Protein 8UFO (pdb70)

Nearest PDB structures (foldseek):
  8ufo-assembly1_A  TM=1.004E+00  e=4.785E-54  Astrovirus VA1
  8ufo-assembly1_C  TM=9.895E-01  e=1.109E-48  Astrovirus VA1
  8ufn-assembly1_B  TM=9.881E-01  e=7.349E-43  Astrovirus VA1
  8ufn-assembly1_A  TM=9.617E-01  e=1.411E-43  Astrovirus VA1
  4wz9-assembly1_B  TM=3.066E-01  e=2.147E-01  Anopheles gambiae

B-factor: mean 14.83, std 8.68, range [3.74, 58.21]

Sequence (540 aa):
MGPIPPTGVPVGDFFVCGRMTTLHMGGQSGIQATTLVNGMIYRRTDHPEPSTSPVSNWEFTVLENNTIVGAGMMGCVWFQKSEALVWTLDGQKLSGWNTLDGVGTTQLTVAWRQHNRTIYGWANVVAWNSEEWHTNAQPILRRLTYWLVKINVLSEPEDFDVVQKSSPLAYLEDDYTTAQSKSAIQKLNFQTFQKPEGGGTLRAQYSTTPRQGDFAVIWQIGRHNFDMSTGKGTPVESLSDYVMPQQKDAHIGMWYRALTSVGPRTDVLTLHFHLPMMGPIPPTGVPVGDFFVCGRMTTLHMGGQSGIQATTLVNGMIYRRTDHPSPVSNWEFTVLENNTIVGAGMMGCVWFQKSEALVWTLDGQKLSGWNTLDGVGTTQLTVAWRQHNRTIYGWANVVAWNSEEWHTNAPHQPILRRLTYWLVKINVLSEPEDFDVVQKSPLAYLEDYTTAQSKSAIQKLNFQTFQKPEGGGTLRAQYSTTPRQGDFAVIWQIGRHNFDMSTGKGTPVESLSDYVMPQQKDAHIGMWYRALTSVGPRTDVLTLHFHLP

Radius of gyration: 22.36 Å; Cα contacts (8 Å, |Δi|>4): 1696; chains: 2; bounding box: 59×48×63 Å

Solvent-accessible surface area: 18656 Å² total; per-residue (Å²): 198,50,66,45,65,53,86,40,60,3,129,36,88,1,33,0,3,6,84,1,28,4,2,13,1,1,0,24,66,91,64,73,0,0,0,2,4,4,6,1,1,42,22,86,92,76,29,152,139,44,114,7,51,13,7,21,2,3,0,3,0,9,43,127,84,75,37,9,0,0,0,3,9,7,0,23,8,80,84,74,108,11,18,2,0,7,46,80,55,60,95,5,60,14,12,15,31,3,75,73,10,53,61,21,141,11,36,0,2,0,25,4,70,125,119,34,26,84,31,0,0,22,0,1,0,4,10,18,18,62,6,100,20,96,93,158,52,52,0,37,0,0,0,0,0,0,55,0,58,62,88,9,114,21,101,47,8,61,14,54,0,35,0,0,4,1,34,2,89,105,36,79,47,70,60,0,56,0,15,6,35,43,0,5,7,0,11,2,18,14,53,107,10,73,24,29,0,55,0,36,26,17,102,10,0,141,104,9,9,2,0,0,0,0,1,0,0,50,1,70,27,70,74,90,62,0,72,19,55,41,2,118,56,16,59,56,16,36,0,38,122,33,38,63,0,72,0,9,0,0,9,4,0,0,0,1,0,0,0,46,2,0,26,13,5,0,27,1,52,36,91,249,63,47,58,71,50,92,39,64,8,132,34,62,0,38,0,3,2,81,1,24,5,1,13,1,0,0,27,68,89,63,72,0,0,0,1,3,4,5,1,2,41,34,88,93,86,122,62,68,10,6,25,4,4,0,2,0,3,75,127,81,82,40,8,0,0,0,3,10,8,0,25,8,102,78,84,61,9,10,1,0,10,49,77,58,66,90,8,48,14,13,16,32,1,71,66,15,55,62,24,152,13,38,0,1,0,16,4,58,123,128,30,29,103,31,0,0,22,0,2,0,1,8,13,12,68,5,104,3,77,84,130,165,75,42,55,0,40,0,0,0,0,0,0,60,3,73,62,67,8,113,19,109,46,8,63,12,52,0,33,1,0,4,0,35,2,88,104,38,81,47,69,59,0,58,0,15,6,33,39,0,4,7,1,9,0,18,12,52,113,9,70,22,29,0,57,0,32,23,24,96,16,1,130,107,16,14,1,0,0,0,0,1,0,0,41,2,83,27,67,66,80,54,0,65,18,60,45,2,132,54,16,60,54,16,43,0,29,117,35,31,50,0,103,10,8,0,0,8,4,0,0,0,1,0,0,0,42,1,0,14,18,7,1,44,0,49,60,105

Foldseek 3Di:
DPDDPAAAADDWKKKKKFKWFWFWAWADPPDDRFKQRQFFFAAPDFDPPDPAGDARTQKFKDDPSHGFEGFRTKIWDAQVGMWMFDDDPPHTPHGHTCVPQDFDRIAMWGHADRDIRTRQWTFFFKDKDFFAFPDQFTWMKIKTKIFGAAFDDGDKDWGWTKAKDFDFDPDDPVDTDGDPFKIFIDTDDYPVDPNTIITGGDDTDGGGIMMMGIDTTGWDADNVPRGIHYHRDGGMTGRPDDDPDDQFCVCVRRDRIDGRIDMTMGMGGGD/DDDDDAAAADDFWKKKKFKWFWFFAWADPPDDRFWQRQWFFAQPDAPCGAARTFKFKDDPSDTFEGFRTKIWDFFPGMWMFDDDPPHTDHGHTNVPQDFDNIAMWGDADNDIRTRQWTFRWKDKDFFAFDDPPWAGKMKIKTKIFGAADDDGDKDWGWTKAKDFDFDPDDPVDTDGDPFKIFIDTDHYPVDDNTTIGGGDDDDHGGIIMMGMDITTWAADNVPRGIHYHRDGGMTGRPDDDPDDFFCPCVRRDRTDGRIDMTMGMTGGD

Secondary structure (DSSP, 8-state):
-PPBPP-S---SSEEEEEEEEESEEEEBTTB---S-TT-EE---S--SS-SS---SSSEEEEETTEEEEEESEEEEE-GGGEEEEEEETTEEEEEE--TT----S-EEEEE-SS-EEEEEEEEEEEEEEE------PPEEEEEEEEEE----PPPPEEE-EEEEE--EES--SSEEEE-SSEEEEEEEE-TT-SS-EEEEE-SPP-TT-EEEEEEEEE--EETTTTEE--------EE--S--B--SS-HHHHH-S---SEEEEEEEEB--/--PBPP-S---SSEEEEEEEEESEEEEBTTB---S-TT-EE---S------SSSEEEEETTEEEEEESEEEEE-TTT-EEEEEETTEEEEEE-STT----S-EEEEE-SS-EEEEEEEEEEEEEEEE------SPPEEEEEEEEEE-S---PPPEEE-EEEEE--EES--SSEEEE-SSEEEEEEEE-TT-SS-EEEEE-S---TT-EEEEEEEEE--EETTTTEE--------EE--S--B--SS-HHHHH-SS--SEEEEEEEEB--

InterPro domains:
  IPR004337 Astrovirus capsid protein, inner core domain [PF03115] (11-250)
  IPR029053 Viral coat protein subunit [G3DSA:2.60.120.20] (74-254)

Organism: Human astrovirus VA1 (NCBI:txid645687)

Structure (mmCIF, N/CA/C/O backbone):
data_8UFO
#
_entry.id   8UFO
#
_cell.length_a   109.616
_cell.length_b   82.559
_cell.length_c   61.120
_cell.angle_alpha   90.000
_cell.angle_beta   102.710
_cell.angle_gamma   90.000
#
_symmetry.space_group_name_H-M   'C 1 2 1'
#
loop_
_entity.id
_entity.type
_entity.pdbx_description
1 polymer 'Capsid polyprotein VP90'
2 water water
#
loop_
_atom_site.group_PDB
_atom_site.id
_atom_site.type_symbol
_atom_site.label_atom_id
_atom_site.label_alt_id
_atom_site.label_comp_id
_atom_site.label_asym_id
_atom_site.label_entity_id
_atom_site.label_seq_id
_atom_site.pdbx_PDB_ins_code
_atom_site.Cartn_x
_atom_site.Cartn_y
_atom_site.Cartn_z
_atom_site.occupancy
_atom_site.B_iso_or_equiv
_atom_site.auth_seq_id
_atom_site.auth_comp_id
_atom_site.auth_asym_id
_atom_site.auth_atom_id
_atom_site.pdbx_PDB_model_num
ATOM 1 N N . MET A 1 1 ? 52.48052 1.81896 23.76903 1.000 30.73000 406 MET A N 1
ATOM 2 C CA . MET A 1 1 ? 52.13360 0.65890 24.57998 1.000 25.67000 406 MET A CA 1
ATOM 3 C C . MET A 1 1 ? 51.63968 -0.48810 23.69892 1.000 24.21000 406 MET A C 1
ATOM 4 O O . MET A 1 1 ? 50.90066 -0.25811 22.74193 1.000 20.92000 406 MET A O 1
ATOM 9 N N . GLY A 1 2 ? 52.05176 -1.71808 24.02187 1.000 22.64000 407 GLY A N 1
ATOM 10 C CA . GLY A 1 2 ? 51.55684 -2.90209 23.34782 1.000 19.27000 407 GLY A CA 1
ATOM 11 C C . GLY A 1 2 ? 50.12386 -3.19020 23.75480 1.000 15.63000 407 GLY A C 1
ATOM 12 O O . GLY A 1 2 ? 49.60181 -2.56528 24.68083 1.000 18.78000 407 GLY A O 1
ATOM 13 N N . PRO A 1 3 ? 49.46192 -4.14322 23.08676 1.000 16.42000 408 PRO A N 1
ATOM 14 C CA . PRO A 1 3 ? 48.02193 -4.33432 23.32674 1.000 13.32000 408 PRO A CA 1
ATOM 15 C C . PRO A 1 3 ? 47.73196 -4.77940 24.75372 1.000 14.25000 408 PRO A C 1
ATOM 16 O O . PRO A 1 3 ? 48.42501 -5.62838 25.32069 1.000 19.49000 408 PRO A O 1
ATOM 20 N N . ILE A 1 4 ? 46.68192 -4.20450 25.32775 1.000 11.91000 409 ILE A N 1
ATOM 21 C CA . ILE A 1 4 ? 46.37292 -4.35658 26.74774 1.000 14.07000 409 ILE A CA 1
ATOM 22 C C . ILE A 1 4 ? 45.23699 -5.36666 26.89069 1.000 12.10000 409 ILE A C 1
ATOM 23 O O . ILE A 1 4 ? 44.12797 -5.10672 26.40070 1.000 11.89000 409 ILE A O 1
ATOM 28 N N . PRO A 1 5 ? 45.44606 -6.49168 27.57364 1.000 12.81000 410 PRO A N 1
ATOM 29 C CA . PRO A 1 5 ? 44.34312 -7.42376 27.78260 1.000 14.57000 410 PRO A CA 1
ATOM 30 C C . PRO A 1 5 ? 43.34508 -6.84687 28.76762 1.000 14.55000 410 PRO A C 1
ATOM 31 O O . PRO A 1 5 ? 43.70502 -6.03888 29.63965 1.000 15.83000 410 PRO A O 1
ATOM 35 N N . PRO A 1 6 ? 42.07211 -7.23295 28.66960 1.000 14.33000 411 PRO A N 1
ATOM 36 C CA . PRO A 1 6 ? 41.10708 -6.80306 29.68861 1.000 14.72000 411 PRO A CA 1
ATOM 37 C C . PRO A 1 6 ? 41.54810 -7.31909 31.04659 1.000 16.62000 411 PRO A C 1
ATOM 38 O O . PRO A 1 6 ? 41.88418 -8.49607 31.20554 1.000 16.67000 411 PRO A O 1
ATOM 42 N N . THR A 1 7 ? 41.56904 -6.41913 32.02163 1.000 13.38000 412 THR A N 1
ATOM 43 C CA . THR A 1 7 ? 42.24605 -6.68414 33.28462 1.000 16.94000 412 THR A CA 1
ATOM 44 C C . THR A 1 7 ? 41.52700 -5.91624 34.37565 1.000 14.71000 412 THR A C 1
ATOM 45 O O . THR A 1 7 ? 41.39792 -4.69124 34.28871 1.000 16.20000 412 THR A O 1
ATOM 49 N N . GLY A 1 8 ? 41.07004 -6.63731 35.39362 1.000 17.07000 413 GLY A N 1
ATOM 50 C CA . GLY A 1 8 ? 40.49200 -6.00140 36.56064 1.000 21.62000 413 GLY A CA 1
ATOM 51 C C . GLY A 1 8 ? 39.03997 -5.61049 36.39066 1.000 16.17000 413 GLY A C 1
ATOM 52 O O . GLY A 1 8 ? 38.56796 -5.37347 35.27167 1.000 15.79000 413 GLY A O 1
ATOM 53 N N . VAL A 1 9 ? 38.32296 -5.54059 37.50566 1.000 15.00000 414 VAL A N 1
ATOM 54 C CA . VAL A 1 9 ? 36.91994 -5.13568 37.48267 1.000 15.01000 414 VAL A CA 1
ATOM 55 C C . VAL A 1 9 ? 36.87384 -3.62167 37.32474 1.000 14.57000 414 VAL A C 1
ATOM 56 O O . VAL A 1 9 ? 37.81279 -2.91863 37.73577 1.000 17.95000 414 VAL A O 1
ATOM 60 N N . PRO A 1 10 ? 35.81980 -3.07272 36.73676 1.000 12.80000 415 PRO A N 1
ATOM 61 C CA . PRO A 1 10 ? 35.72971 -1.61572 36.62182 1.000 16.81000 415 PRO A CA 1
ATOM 62 C C . PRO A 1 10 ? 35.69066 -0.96278 37.99485 1.000 18.94000 415 PRO A C 1
ATOM 63 O O . PRO A 1 10 ? 35.09869 -1.48686 38.94282 1.000 17.66000 415 PRO A O 1
ATOM 67 N N . VAL A 1 11 ? 36.33858 0.19526 38.09290 1.000 20.35000 416 VAL A N 1
ATOM 68 C CA . VAL A 1 11 ? 36.29352 1.04120 39.27494 1.000 28.44000 416 VAL A CA 1
ATOM 69 C C . VAL A 1 11 ? 35.58344 2.32417 38.86999 1.000 23.40000 416 VAL A C 1
ATOM 70 O O . VAL A 1 11 ? 36.03739 3.03324 37.96402 1.000 23.69000 416 VAL A O 1
ATOM 74 N N . GLY A 1 12 ? 34.47341 2.61207 39.52600 1.000 23.28000 417 GLY A N 1
ATOM 75 C CA . GLY A 1 12 ? 33.69134 3.76903 39.17205 1.000 19.97000 417 GLY A CA 1
ATOM 76 C C . GLY A 1 12 ? 32.83136 3.49403 37.95603 1.000 19.72000 417 GLY A C 1
ATOM 77 O O . GLY A 1 12 ? 32.76044 2.37005 37.43398 1.000 19.48000 417 GLY A O 1
ATOM 78 N N . ASP A 1 13 ? 32.17629 4.55701 37.49608 1.000 15.09000 418 ASP A N 1
ATOM 79 C CA . ASP A 1 13 ? 31.25730 4.45599 36.36907 1.000 15.58000 418 ASP A CA 1
ATOM 80 C C . ASP A 1 13 ? 31.95935 3.86909 35.15405 1.000 15.51000 418 ASP A C 1
ATOM 81 O O . ASP A 1 13 ? 33.09532 4.23518 34.83007 1.000 15.23000 418 ASP A O 1
ATOM 86 N N . PHE A 1 14 ? 31.27241 2.95608 34.46400 1.000 10.14000 419 PHE A N 1
ATOM 87 C CA . PHE A 1 14 ? 31.91347 2.16517 33.41597 1.000 8.61000 419 PHE A CA 1
ATOM 88 C C . PHE A 1 14 ? 30.98149 1.92516 32.23596 1.000 10.38000 419 PHE A C 1
ATOM 89 O O . PHE A 1 14 ? 29.75348 1.98807 32.34696 1.000 11.10000 419 PHE A O 1
ATOM 97 N N . PHE A 1 15 ? 31.59551 1.63325 31.09195 1.000 9.15000 420 PHE A N 1
ATOM 98 C CA . PHE A 1 15 ? 30.90954 1.30726 29.85193 1.000 8.45000 420 PHE A CA 1
ATOM 99 C C . PHE A 1 15 ? 30.97164 -0.18273 29.56887 1.000 8.92000 420 PHE A C 1
ATOM 100 O O . PHE A 1 15 ? 31.94368 -0.86668 29.90684 1.000 10.09000 420 PHE A O 1
ATOM 108 N N . VAL A 1 16 ? 29.92667 -0.67077 28.90684 1.000 9.30000 421 VAL A N 1
ATOM 109 C CA . VAL A 1 16 ? 29.87676 -2.02575 28.36078 1.000 9.78000 421 VAL A CA 1
ATOM 110 C C . VAL A 1 16 ? 29.39976 -1.93572 26.91978 1.000 8.98000 421 VAL A C 1
ATOM 111 O O . VAL A 1 16 ? 28.35272 -1.33777 26.64081 1.000 11.43000 421 VAL A O 1
ATOM 115 N N . CYS A 1 17 ? 30.17280 -2.51063 25.99776 1.000 10.91000 422 CYS A N 1
ATOM 116 C CA . CYS A 1 17 ? 29.80581 -2.54859 24.58676 1.000 10.59000 422 CYS A CA 1
ATOM 117 C C . CYS A 1 17 ? 29.85091 -3.99157 24.11870 1.000 13.03000 422 CYS A C 1
ATOM 118 O O . CYS A 1 17 ? 30.87995 -4.65850 24.25267 1.000 12.34000 422 CYS A O 1
ATOM 121 N N . GLY A 1 18 ? 28.73094 -4.49162 23.60467 1.000 10.32000 423 GLY A N 1
ATOM 122 C CA . GLY A 1 18 ? 28.75904 -5.85359 23.10261 1.000 12.70000 423 GLY A CA 1
ATOM 123 C C . GLY A 1 18 ? 27.45506 -6.17065 22.41859 1.000 8.67000 423 GLY A C 1
ATOM 124 O O . GLY A 1 18 ? 26.49701 -5.39872 22.47662 1.000 9.27000 423 GLY A O 1
ATOM 125 N N . ARG A 1 19 ? 27.45114 -7.31662 21.74654 1.000 9.63000 424 ARG A N 1
ATOM 126 C CA . ARG A 1 19 ? 26.23217 -7.79867 21.11452 1.000 8.15000 424 ARG A CA 1
ATOM 127 C C . ARG A 1 19 ? 25.29320 -8.30378 22.19549 1.000 8.61000 424 ARG A C 1
ATOM 128 O O . ARG A 1 19 ? 25.67325 -9.13480 23.02546 1.000 12.05000 424 ARG A O 1
ATOM 136 N N . MET A 1 20 ? 24.07717 -7.77987 22.21451 1.000 7.78000 425 MET A N 1
ATOM 137 C CA . MET A 1 20 ? 23.11619 -8.15397 23.24249 1.000 7.81000 425 MET A CA 1
ATOM 138 C C . MET A 1 20 ? 21.84623 -8.71503 22.62546 1.000 6.51000 425 MET A C 1
ATOM 139 O O . MET A 1 20 ? 21.27319 -8.11803 21.70648 1.000 7.36000 425 MET A O 1
ATOM 144 N N . THR A 1 21 ? 21.44430 -9.88608 23.11541 1.000 6.92000 426 THR A N 1
ATOM 145 C CA . THR A 1 21 ? 20.39836 -10.69812 22.50237 1.000 7.58000 426 THR A CA 1
ATOM 146 C C . THR A 1 21 ? 19.07234 -10.51024 23.23437 1.000 7.61000 426 THR A C 1
ATOM 147 O O . THR A 1 21 ? 18.99735 -10.65630 24.46137 1.000 7.23000 426 THR A O 1
ATOM 151 N N . THR A 1 22 ? 18.02333 -10.22628 22.46138 1.000 7.50000 427 THR A N 1
ATOM 152 C CA . THR A 1 22 ? 16.68231 -10.04739 22.99638 1.000 5.65000 427 THR A CA 1
ATOM 153 C C . THR A 1 22 ? 16.18140 -11.35445 23.59433 1.000 7.70000 427 THR A C 1
ATOM 154 O O . THR A 1 22 ? 16.26047 -12.41242 22.95628 1.000 9.22000 427 THR A O 1
ATOM 158 N N . LEU A 1 23 ? 15.65439 -11.28054 24.82133 1.000 6.59000 428 LEU A N 1
ATOM 159 C CA . LEU A 1 23 ? 15.24547 -12.49360 25.53127 1.000 8.19000 428 LEU A CA 1
ATOM 160 C C . LEU A 1 23 ? 14.09152 -13.22164 24.83524 1.000 7.40000 428 LEU A C 1
ATOM 161 O O . LEU A 1 23 ? 14.08860 -14.45664 24.76018 1.000 9.65000 428 LEU A O 1
ATOM 166 N N . HIS A 1 24 ? 13.08647 -12.48669 24.34627 1.000 7.76000 429 HIS A N 1
ATOM 167 C CA . HIS A 1 24 ? 12.00852 -13.09573 23.57424 1.000 7.23000 429 HIS A CA 1
ATOM 168 C C . HIS A 1 24 ? 11.54546 -12.15971 22.47227 1.000 7.54000 429 HIS A C 1
ATOM 169 O O . HIS A 1 24 ? 11.55038 -10.93472 22.62433 1.000 8.86000 429 HIS A O 1
ATOM 176 N N . MET A 1 25 ? 11.14350 -12.76869 21.36525 1.000 7.98000 430 MET A N 1
ATOM 177 C CA . MET A 1 25 ? 10.60446 -12.10667 20.18327 1.000 6.40000 430 MET A CA 1
ATOM 178 C C . MET A 1 25 ? 9.09848 -12.36977 20.10626 1.000 8.10000 430 MET A C 1
ATOM 179 O O . MET A 1 25 ? 8.59755 -13.41682 20.55621 1.000 8.72000 430 MET A O 1
ATOM 184 N N . GLY A 1 26 ? 8.36742 -11.41379 19.53430 1.000 7.02000 431 GLY A N 1
ATOM 185 C CA . GLY A 1 26 ? 6.91042 -11.48089 19.52929 1.000 8.74000 431 GLY A CA 1
ATOM 186 C C . GLY A 1 26 ? 6.38748 -12.32788 18.39225 1.000 6.81000 431 GLY A C 1
ATOM 187 O O . GLY A 1 26 ? 6.62847 -12.01381 17.22326 1.000 8.52000 431 GLY A O 1
ATOM 188 N N . GLY A 1 27 ? 5.65755 -13.38994 18.71520 1.000 9.08000 432 GLY A N 1
ATOM 189 C CA . GLY A 1 27 ? 5.31662 -14.35992 17.69716 1.000 9.41000 432 GLY A CA 1
ATOM 190 C C . GLY A 1 27 ? 3.90566 -14.91801 17.71513 1.000 10.35000 432 GLY A C 1
ATOM 191 O O . GLY A 1 27 ? 2.96262 -14.34110 18.26815 1.000 9.32000 432 GLY A O 1
ATOM 192 N N . GLN A 1 28 ? 3.78374 -16.07799 17.07608 1.000 10.61000 433 GLN A N 1
ATOM 193 C CA . GLN A 1 28 ? 2.53879 -16.81307 16.94504 1.000 10.43000 433 GLN A CA 1
ATOM 194 C C . GLN A 1 28 ? 2.95888 -18.25703 16.75098 1.000 11.83000 433 GLN A C 1
ATOM 195 O O . GLN A 1 28 ? 3.91690 -18.52094 16.02397 1.000 13.42000 433 GLN A O 1
ATOM 201 N N . SER A 1 29 ? 2.27294 -19.17711 17.43194 1.000 12.04000 434 SER A N 1
ATOM 202 C CA . SER A 1 29 ? 2.67304 -20.58108 17.39388 1.000 15.42000 434 SER A CA 1
ATOM 203 C C . SER A 1 29 ? 2.87807 -21.04800 15.95886 1.000 14.41000 434 SER A C 1
ATOM 204 O O . SER A 1 29 ? 1.99806 -20.88703 15.11186 1.000 17.57000 434 SER A O 1
ATOM 207 N N . GLY A 1 30 ? 4.06011 -21.59891 15.68284 1.000 17.17000 435 GLY A N 1
ATOM 208 C CA . GLY A 1 30 ? 4.37215 -22.14184 14.37681 1.000 22.78000 435 GLY A CA 1
ATOM 209 C C . GLY A 1 30 ? 5.10009 -21.20375 13.43486 1.000 25.19000 435 GLY A C 1
ATOM 210 O O . GLY A 1 30 ? 5.54112 -21.64867 12.36784 1.000 23.89000 435 GLY A O 1
ATOM 211 N N . ILE A 1 31 ? 5.22900 -19.92375 13.78691 1.000 18.88000 436 ILE A N 1
ATOM 212 C CA . ILE A 1 31 ? 5.87994 -18.92467 12.94496 1.000 15.99000 436 ILE A CA 1
ATOM 213 C C . ILE A 1 31 ? 7.09090 -18.39062 13.69099 1.000 12.80000 436 ILE A C 1
ATOM 214 O O . ILE A 1 31 ? 6.96387 -17.91968 14.82701 1.000 15.02000 436 ILE A O 1
ATOM 219 N N . GLN A 1 32 ? 8.25291 -18.44952 13.05099 1.000 11.88000 437 GLN A N 1
ATOM 220 C CA . GLN A 1 32 ? 9.46387 -17.90546 13.64802 1.000 12.12000 437 GLN A CA 1
ATOM 221 C C . GLN A 1 32 ? 9.30077 -16.39548 13.82208 1.000 9.81000 437 GLN A C 1
ATOM 222 O O . GLN A 1 32 ? 8.98773 -15.67846 12.86811 1.000 11.18000 437 GLN A O 1
ATOM 228 N N . ALA A 1 33 ? 9.53273 -15.91152 15.03910 1.000 10.16000 438 ALA A N 1
ATOM 229 C CA . ALA A 1 33 ? 9.31464 -14.49955 15.38416 1.000 8.91000 438 ALA A CA 1
ATOM 230 C C . ALA A 1 33 ? 10.59859 -13.70845 15.15620 1.000 8.43000 438 ALA A C 1
ATOM 231 O O . ALA A 1 33 ? 11.47258 -13.66343 16.02121 1.000 11.51000 438 ALA A O 1
ATOM 233 N N . THR A 1 34 ? 10.71355 -13.05140 14.00123 1.000 7.23000 439 THR A N 1
ATOM 234 C CA . THR A 1 34 ? 12.01051 -12.55029 13.55026 1.000 8.46000 439 THR A CA 1
ATOM 235 C C . THR A 1 34 ? 12.20741 -11.04428 13.67133 1.000 7.98000 439 THR A C 1
ATOM 236 O O . THR A 1 34 ? 13.35238 -10.58820 13.56135 1.000 7.70000 439 THR A O 1
ATOM 240 N N . THR A 1 35 ? 11.14536 -10.25136 13.87736 1.000 7.50000 440 THR A N 1
ATOM 241 C CA . THR A 1 35 ? 11.32026 -8.79535 13.87042 1.000 7.56000 440 THR A CA 1
ATOM 242 C C . THR A 1 35 ? 10.74321 -8.04944 15.06545 1.000 7.24000 440 THR A C 1
ATOM 243 O O . THR A 1 35 ? 11.14713 -6.90042 15.28350 1.000 6.94000 440 THR A O 1
ATOM 247 N N . LEU A 1 36 ? 9.79324 -8.61254 15.81242 1.000 6.70000 441 LEU A N 1
ATOM 248 C CA . LEU A 1 36 ? 9.12219 -7.84563 16.86645 1.000 7.04000 441 LEU A CA 1
ATOM 249 C C . LEU A 1 36 ? 9.95419 -7.94063 18.13845 1.000 6.83000 441 LEU A C 1
ATOM 250 O O . LEU A 1 36 ? 9.77525 -8.83568 18.96541 1.000 7.00000 441 LEU A 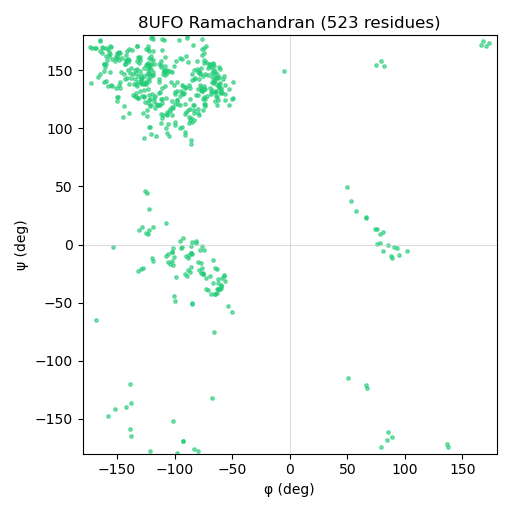O 1
ATOM 255 N N . VAL A 1 37 ? 10.88613 -6.99057 18.30050 1.000 6.79000 442 VAL A N 1
ATOM 256 C CA . VAL A 1 37 ? 11.87613 -7.07155 19.37050 1.000 7.56000 442 VAL A CA 1
ATOM 257 C C . VAL A 1 37 ? 11.44208 -6.41064 20.66552 1.000 7.71000 442 VAL A C 1
ATOM 258 O O . VAL A 1 37 ? 12.13309 -6.55964 21.68652 1.000 8.70000 442 VAL A O 1
ATOM 262 N N . ASN A 1 38 ? 10.34203 -5.67571 20.66955 1.000 6.67000 443 ASN A N 1
ATOM 263 C CA . ASN A 1 38 ? 9.89198 -4.96679 21.85858 1.000 7.67000 443 ASN A CA 1
ATOM 264 C C . ASN A 1 38 ? 8.47101 -5.34990 22.22756 1.000 8.01000 443 ASN A C 1
ATOM 265 O O . ASN A 1 38 ? 7.64295 -4.50498 22.57959 1.000 9.50000 443 ASN A O 1
ATOM 270 N N . GLY A 1 39 ? 8.17009 -6.63992 22.19350 1.000 9.02000 444 GLY A N 1
ATOM 271 C CA . GLY A 1 39 ? 6.93912 -7.07503 22.80948 1.000 9.35000 444 GLY A CA 1
ATOM 272 C C . GLY A 1 39 ? 7.15412 -7.14408 24.30348 1.000 9.14000 444 GLY A C 1
ATOM 273 O O . GLY A 1 39 ? 7.96117 -7.94905 24.78445 1.000 10.56000 444 GLY A O 1
ATOM 274 N N . MET A 1 40 ? 6.50706 -6.26316 25.04751 1.000 7.23000 445 MET A N 1
ATOM 275 C CA . MET A 1 40 ? 6.71005 -6.20521 26.48952 1.000 7.89000 445 MET A CA 1
ATOM 276 C C . MET A 1 40 ? 5.51308 -6.77032 27.23749 1.000 8.70000 445 MET A C 1
ATOM 277 O O . MET A 1 40 ? 4.39705 -6.24139 27.14751 1.000 7.97000 445 MET A O 1
ATOM 282 N N . ILE A 1 41 ? 5.75615 -7.88733 27.92244 1.000 7.31000 446 ILE A N 1
ATOM 283 C CA . ILE A 1 41 ? 4.69520 -8.66543 28.55940 1.000 7.31000 446 ILE A CA 1
ATOM 284 C C . ILE A 1 41 ? 4.04314 -7.84752 29.66744 1.000 7.24000 446 ILE A C 1
ATOM 285 O O . ILE A 1 41 ? 4.71011 -7.40052 30.60446 1.000 9.11000 446 ILE A O 1
ATOM 290 N N . TYR A 1 42 ? 2.72413 -7.66461 29.58344 1.000 8.18000 447 TYR A N 1
ATOM 291 C CA . TYR A 1 42 ? 1.99307 -6.78570 30.48948 1.000 8.16000 447 TYR A CA 1
ATOM 292 C C . TYR A 1 42 ? 0.88412 -7.60680 31.14044 1.000 7.87000 447 TYR A C 1
ATOM 293 O O . TYR A 1 42 ? -0.04084 -8.05783 30.46141 1.000 10.80000 447 TYR A O 1
ATOM 302 N N . ARG A 1 43 ? 0.97013 -7.78485 32.45643 1.000 8.20000 448 ARG A N 1
ATOM 303 C CA A ARG A 1 43 ? 0.04018 -8.61995 33.22639 0.540 9.74000 448 ARG A CA 1
ATOM 304 C CA B ARG A 1 43 ? 0.04618 -8.63394 33.21939 0.460 9.76000 448 ARG A CA 1
ATOM 305 C C . ARG A 1 43 ? -0.28587 -7.88302 34.51742 1.000 10.14000 448 ARG A C 1
ATOM 306 O O . ARG A 1 43 ? 0.54312 -7.78601 35.42843 1.000 11.19000 448 ARG A O 1
ATOM 321 N N . THR A 1 44 ? -1.49591 -7.32411 34.59644 1.000 11.99000 449 THR A N 1
ATOM 322 C CA . THR A 1 44 ? -1.88796 -6.57419 35.79047 1.000 13.91000 449 THR A CA 1
ATOM 323 C C . THR A 1 44 ? -2.43291 -7.46227 36.89643 1.000 14.79000 449 THR A C 1
ATOM 324 O O . THR A 1 44 ? -2.63794 -6.97833 38.01545 1.000 20.12000 449 THR A O 1
ATOM 328 N N . ASP A 1 45 ? -2.64482 -8.73827 36.60937 1.000 15.01000 450 ASP A N 1
ATOM 329 C CA . ASP A 1 45 ? -3.12076 -9.68835 37.60333 1.000 20.02000 450 ASP A CA 1
ATOM 330 C C . ASP A 1 45 ? -1.92873 -10.19430 38.41431 1.000 19.06000 450 ASP A C 1
ATOM 331 O O . ASP A 1 45 ? -1.04368 -10.87022 37.88129 1.000 24.25000 450 ASP A O 1
ATOM 336 N N . HIS A 1 46 ? -1.89676 -9.84036 39.69433 1.000 21.19000 451 HIS A N 1
ATOM 337 C CA . HIS A 1 46 ? -0.80673 -10.23532 40.57231 1.000 20.90000 451 HIS A CA 1
ATOM 338 C C . HIS A 1 46 ? -0.86863 -11.74934 40.78125 1.000 26.61000 451 HIS A C 1
ATOM 339 O O . HIS A 1 46 ? -1.96360 -12.31241 40.89322 1.000 24.87000 451 HIS A O 1
ATOM 346 N N . PRO A 1 47 ? 0.27141 -12.44226 40.79822 1.000 23.66000 452 PRO A N 1
ATOM 347 C CA . PRO A 1 47 ? 0.24051 -13.88527 41.06616 1.000 26.16000 452 PRO A CA 1
ATOM 348 C C . PRO A 1 47 ? -0.34048 -14.13537 42.45015 1.000 21.56000 452 PRO A C 1
ATOM 349 O O . PRO A 1 47 ? -0.05853 -13.40040 43.39518 1.000 22.69000 452 PRO A O 1
ATOM 353 N N . GLU A 1 48 ? -1.19241 -15.14943 42.56210 1.000 25.26000 453 GLU A N 1
ATOM 354 C CA . GLU A 1 48 ? -1.86941 -15.30054 43.84709 1.000 31.65000 453 GLU A CA 1
ATOM 355 C C . GLU A 1 48 ? -2.06731 -16.76656 44.20903 1.000 43.02000 453 GLU A C 1
ATOM 356 O O . GLU A 1 48 ? -2.75226 -17.50058 43.48399 1.000 47.12000 453 GLU A O 1
ATOM 362 N N . PRO A 1 49 ? -1.49329 -17.23057 45.33001 1.000 39.40000 454 PRO A N 1
ATOM 363 C CA . PRO A 1 49 ? -0.66134 -16.50656 46.30904 1.000 33.65000 454 PRO A CA 1
ATOM 364 C C . PRO A 1 49 ? 0.67363 -16.05745 45.73507 1.000 27.68000 454 PRO A C 1
ATOM 365 O O . PRO A 1 49 ? 1.16868 -16.62037 44.76304 1.000 33.09000 454 PRO A O 1
ATOM 369 N N . SER A 1 50 ? 1.26856 -15.02243 46.31611 1.000 24.93000 455 SER A N 1
ATOM 370 C CA . SER A 1 50 ? 2.61854 -14.60933 45.97214 1.000 22.31000 455 SER A CA 1
ATOM 371 C C . SER A 1 50 ? 3.35951 -14.30434 47.26215 1.000 22.62000 455 SER A C 1
ATOM 372 O O . SER A 1 50 ? 2.76548 -13.84742 48.23817 1.000 23.97000 455 SER A O 1
ATOM 375 N N . THR A 1 51 ? 4.66053 -14.57125 47.26414 1.000 20.77000 456 THR A N 1
ATOM 376 C CA . THR A 1 51 ? 5.49251 -14.29525 48.42316 1.000 20.75000 456 THR A CA 1
ATOM 377 C C . THR A 1 51 ? 6.19542 -12.95019 48.32722 1.000 18.01000 456 THR A C 1
ATOM 378 O O . THR A 1 51 ? 6.98139 -12.60618 49.21124 1.000 18.88000 456 THR A O 1
ATOM 382 N N . SER A 1 52 ? 5.93937 -12.18317 47.27525 1.000 20.08000 457 SER A N 1
ATOM 383 C CA . SER A 1 52 ? 6.51328 -10.85212 47.17331 1.000 19.51000 457 SER A CA 1
ATOM 384 C C . SER A 1 52 ? 5.56523 -9.98615 46.36535 1.000 19.34000 457 SER A C 1
ATOM 385 O O . SER A 1 52 ? 4.69927 -10.50518 45.65232 1.000 20.71000 457 SER A O 1
ATOM 388 N N . PRO A 1 53 ? 5.67614 -8.66915 46.48041 1.000 17.70000 458 PRO A N 1
ATOM 389 C CA . PRO A 1 53 ? 4.98409 -7.79615 45.52844 1.000 16.30000 458 PRO A CA 1
ATOM 390 C C . PRO A 1 53 ? 5.62010 -7.97405 44.16244 1.000 15.09000 458 PRO A C 1
ATOM 391 O O . PRO A 1 53 ? 6.82912 -8.19597 44.05843 1.000 15.29000 458 PRO A O 1
ATOM 395 N N . VAL A 1 54 ? 4.79510 -7.90406 43.12344 1.000 13.04000 459 VAL A N 1
ATOM 396 C CA . VAL A 1 54 ? 5.22512 -8.13697 41.74843 1.000 14.10000 459 VAL A CA 1
ATOM 397 C C . VAL A 1 54 ? 4.74805 -6.97997 40.87948 1.000 15.39000 459 VAL A C 1
ATOM 398 O O . VAL A 1 54 ? 3.65501 -6.44005 41.08750 1.000 12.88000 459 VAL A O 1
ATOM 402 N N . SER A 1 55 ? 5.58302 -6.57787 39.92050 1.000 10.54000 460 SER A N 1
ATOM 403 C CA . SER A 1 55 ? 5.21796 -5.50085 39.01154 1.000 9.94000 460 SER A CA 1
ATOM 404 C C . SER A 1 55 ? 4.23199 -5.99887 37.95252 1.000 8.75000 460 SER A C 1
ATOM 405 O O . SER A 1 55 ? 3.90807 -7.18889 37.86546 1.000 11.44000 460 SER A O 1
ATOM 408 N N . ASN A 1 56 ? 3.77693 -5.08087 37.10256 1.000 8.65000 461 ASN A N 1
ATOM 409 C CA . ASN A 1 56 ? 2.91996 -5.43487 35.97554 1.000 7.89000 461 ASN A CA 1
ATOM 410 C C . ASN A 1 56 ? 3.69700 -5.97077 34.77652 1.000 7.55000 461 ASN A C 1
ATOM 411 O O . ASN A 1 56 ? 3.08502 -6.26077 33.74450 1.000 9.27000 461 ASN A O 1
ATOM 416 N N . TRP A 1 57 ? 5.01101 -6.10969 34.88852 1.000 7.71000 462 TRP A N 1
ATOM 417 C CA . TRP A 1 57 ? 5.90304 -6.41858 33.77950 1.000 8.24000 462 TRP A CA 1
ATOM 418 C C . TRP A 1 57 ? 6.65112 -7.72054 34.05745 1.000 8.15000 462 TRP A C 1
ATOM 419 O O . TRP A 1 57 ? 6.48916 -8.34860 35.11142 1.000 8.97000 462 TRP A O 1
ATOM 430 N N . GLU A 1 58 ? 7.47315 -8.13544 33.08644 1.000 7.22000 463 GLU A N 1
ATOM 431 C CA . GLU A 1 58 ? 8.08024 -9.45941 33.16338 1.000 9.12000 463 GLU A CA 1
ATOM 432 C C . GLU A 1 58 ? 9.06724 -9.56039 34.32838 1.000 7.86000 463 GLU A C 1
ATOM 433 O O . GLU A 1 58 ? 9.17431 -10.61941 34.96133 1.000 8.70000 463 GLU A O 1
ATOM 439 N N . PHE A 1 59 ? 9.75817 -8.47736 34.66043 1.000 7.76000 464 PHE A N 1
ATOM 440 C CA . PHE A 1 59 ? 10.75117 -8.48934 35.72543 1.000 6.53000 464 PHE A CA 1
ATOM 441 C C . PHE A 1 59 ? 10.37710 -7.51541 36.83347 1.000 7.57000 464 PHE A C 1
ATOM 442 O O . PHE A 1 59 ? 9.78203 -6.45544 36.59152 1.000 8.23000 464 PHE A O 1
ATOM 450 N N . THR A 1 60 ? 10.71712 -7.88545 38.06746 1.000 7.33000 465 THR A N 1
ATOM 451 C CA . THR A 1 60 ? 10.52006 -7.03251 39.23049 1.000 7.46000 465 THR A CA 1
ATOM 452 C C . THR A 1 60 ? 11.85705 -6.92045 39.94350 1.000 8.34000 465 THR A C 1
ATOM 453 O O . THR A 1 60 ? 12.49911 -7.93742 40.21146 1.000 9.16000 465 THR A O 1
ATOM 457 N N . VAL A 1 61 ? 12.29696 -5.70143 40.21956 1.000 7.67000 466 VAL A N 1
ATOM 458 C CA . VAL A 1 61 ? 13.52695 -5.49439 40.97757 1.000 6.27000 466 VAL A CA 1
ATOM 459 C C . VAL A 1 61 ? 13.13693 -5.36248 42.44158 1.000 8.31000 466 VAL A C 1
ATOM 460 O O . VAL A 1 61 ? 12.22388 -4.59955 42.77661 1.000 8.88000 466 VAL A O 1
ATOM 464 N N . LEU A 1 62 ? 13.79698 -6.12847 43.30855 1.000 9.44000 467 LEU A N 1
ATOM 465 C CA . LEU A 1 62 ? 13.38699 -6.24256 44.70054 1.000 10.08000 467 LEU A CA 1
ATOM 466 C C . LEU A 1 62 ? 14.54096 -5.93152 45.63556 1.000 13.47000 467 LEU A C 1
ATOM 467 O O . LEU A 1 62 ? 15.69498 -6.26743 45.35255 1.000 12.46000 467 LEU A O 1
ATOM 472 N N . GLU A 1 63 ? 14.21092 -5.30059 46.76658 1.000 10.95000 468 GLU A N 1
ATOM 473 C CA . GLU A 1 63 ? 15.12390 -5.18058 47.89659 1.000 13.28000 468 GLU A CA 1
ATOM 474 C C . GLU A 1 63 ? 14.27190 -5.18269 49.16059 1.000 14.54000 468 GLU A C 1
ATOM 475 O O . GLU A 1 63 ? 13.23885 -4.51276 49.20761 1.000 17.69000 468 GLU A O 1
ATOM 481 N N . ASN A 1 64 ? 14.68495 -5.95971 50.16256 1.000 26.96000 469 ASN A N 1
ATOM 482 C CA . ASN A 1 64 ? 13.85596 -6.20482 51.34854 1.000 25.42000 469 ASN A CA 1
ATOM 483 C C . ASN A 1 64 ? 12.46599 -6.70289 50.96252 1.000 22.91000 469 ASN A C 1
ATOM 484 O O . ASN A 1 64 ? 11.45997 -6.30899 51.55853 1.000 22.93000 469 ASN A O 1
ATOM 489 N N . ASN A 1 65 ? 12.40205 -7.54185 49.92248 1.000 19.15000 470 ASN A N 1
ATOM 490 C CA . ASN A 1 65 ? 11.12809 -8.08191 49.44545 1.000 16.81000 470 ASN A CA 1
ATOM 491 C C . ASN A 1 65 ? 10.13402 -6.98896 49.04449 1.000 13.31000 470 ASN A C 1
ATOM 492 O O . ASN A 1 65 ? 8.91803 -7.16705 49.13348 1.000 17.25000 470 ASN A O 1
ATOM 497 N N . THR A 1 66 ? 10.65195 -5.84891 48.61055 1.000 16.67000 471 THR A N 1
ATOM 498 C CA . THR A 1 66 ? 9.84587 -4.69695 48.24059 1.000 12.47000 471 THR A CA 1
ATOM 499 C C . THR A 1 66 ? 10.26584 -4.23786 46.85162 1.000 10.93000 471 THR A C 1
ATOM 500 O O . THR A 1 66 ? 11.45085 -4.29676 46.49662 1.000 12.34000 471 THR A O 1
ATOM 504 N N . ILE A 1 67 ? 9.28982 -3.78989 46.07063 1.000 12.13000 472 ILE A N 1
ATOM 505 C CA . ILE A 1 67 ? 9.55980 -3.42181 44.68765 1.000 10.71000 472 ILE A CA 1
ATOM 506 C C . ILE A 1 67 ? 10.35071 -2.12176 44.64671 1.000 10.55000 472 ILE A C 1
ATOM 507 O O . ILE A 1 67 ? 9.95464 -1.11081 45.24875 1.000 14.09000 472 ILE A O 1
ATOM 512 N N . VAL A 1 68 ? 11.47271 -2.13565 43.91871 1.000 9.22000 473 VAL A N 1
ATOM 513 C CA . VAL A 1 68 ? 12.26864 -0.94059 43.67777 1.000 8.36000 473 VAL A CA 1
ATOM 514 C C . VAL A 1 68 ? 12.44262 -0.65851 42.19378 1.000 9.73000 473 VAL A C 1
ATOM 515 O O . VAL A 1 68 ? 13.22757 0.21256 41.81682 1.000 9.75000 473 VAL A O 1
ATOM 519 N N . GLY A 1 69 ? 11.72967 -1.38452 41.34474 1.000 8.13000 474 GLY A N 1
ATOM 520 C CA . GLY A 1 69 ? 11.80066 -1.16245 39.91275 1.000 8.80000 474 GLY A CA 1
ATOM 521 C C . GLY A 1 69 ? 11.12174 -2.30347 39.19070 1.000 8.55000 474 GLY A C 1
ATOM 522 O O . GLY A 1 69 ? 10.67781 -3.28152 39.79566 1.000 7.97000 474 GLY A O 1
ATOM 523 N N . ALA A 1 70 ? 11.03874 -2.15742 37.87871 1.000 9.00000 475 ALA A N 1
ATOM 524 C CA . ALA A 1 70 ? 10.49281 -3.20742 37.04166 1.000 7.74000 475 ALA A CA 1
ATOM 525 C C . ALA A 1 70 ? 11.31782 -3.28531 35.77266 1.000 8.31000 475 ALA A C 1
ATOM 526 O O . ALA A 1 70 ? 12.02576 -2.33824 35.40170 1.000 7.87000 475 ALA A O 1
ATOM 528 N N . GLY A 1 71 ? 11.22290 -4.43128 35.10961 1.000 7.35000 476 GLY A N 1
ATOM 529 C CA . GLY A 1 71 ? 11.84691 -4.61019 33.81960 1.000 7.53000 476 GLY A CA 1
ATOM 530 C C . GLY A 1 71 ? 10.82595 -5.01621 32.78858 1.000 7.26000 476 GLY A C 1
ATOM 531 O O . GLY A 1 71 ? 10.10901 -6.00626 32.96454 1.000 9.36000 476 GLY A O 1
ATOM 532 N N A MET A 1 72 ? 10.73690 -4.25717 31.70062 0.500 8.09000 477 MET A N 1
ATOM 533 N N B MET A 1 72 ? 10.77890 -4.25516 31.70062 0.500 8.06000 477 MET A N 1
ATOM 534 C CA A MET A 1 72 ? 9.85893 -4.61118 30.59760 0.500 8.76000 477 MET A CA 1
ATOM 535 C CA B MET A 1 72 ? 9.87992 -4.49318 30.58760 0.500 8.78000 477 MET A CA 1
ATOM 536 C C A MET A 1 72 ? 10.62396 -5.07207 29.37358 0.500 10.20000 477 MET A C 1
ATOM 537 C C B MET A 1 72 ? 10.61896 -5.01507 29.36858 0.500 10.18000 477 MET A C 1
ATOM 538 O O A MET A 1 72 ? 10.00400 -5.52807 28.40756 0.500 16.96000 477 MET A O 1
ATOM 539 O O B MET A 1 72 ? 9.98099 -5.46507 28.41256 0.500 17.00000 477 MET A O 1
ATOM 548 N N . GLY A 1 73 ? 11.94495 -4.95899 29.38959 1.000 9.20000 478 GLY A N 1
ATOM 549 C CA . GLY A 1 73 ? 12.75999 -5.49489 28.32657 1.000 12.13000 478 GLY A CA 1
ATOM 550 C C . GLY A 1 73 ? 13.98403 -6.13483 28.94855 1.000 9.15000 478 GLY A C 1
ATOM 551 O O . GLY A 1 73 ? 14.37701 -5.82085 30.07756 1.000 8.69000 478 GLY A O 1
ATOM 552 N N . CYS A 1 74 ? 14.56410 -7.07176 28.19951 1.000 8.42000 479 CYS A N 1
ATOM 553 C CA . CYS A 1 74 ? 15.76714 -7.76770 28.63348 1.000 7.63000 479 CYS A CA 1
ATOM 554 C C . CYS A 1 74 ? 16.59917 -8.15059 27.41847 1.000 8.03000 479 CYS A C 1
ATOM 555 O O . CYS A 1 74 ? 16.09322 -8.80258 26.49844 1.000 9.32000 479 CYS A O 1
ATOM 558 N N . VAL A 1 75 ? 17.86615 -7.75551 27.43749 1.000 7.12000 480 VAL A N 1
ATOM 559 C CA . VAL A 1 75 ? 18.85318 -8.25140 26.48747 1.000 6.21000 480 VAL A CA 1
ATOM 560 C C . VAL A 1 75 ? 19.97522 -8.88036 27.29645 1.000 8.86000 480 VAL A C 1
ATOM 561 O O . VAL A 1 75 ? 20.27619 -8.43639 28.40747 1.000 10.22000 480 VAL A O 1
ATOM 565 N N . TRP A 1 76 ? 20.56729 -9.92930 26.73940 1.000 6.78000 481 TRP A N 1
ATOM 566 C CA . TRP A 1 76 ? 21.61234 -10.62826 27.52038 1.000 7.52000 481 TRP A CA 1
ATOM 567 C C . TRP A 1 76 ? 22.85936 -10.86614 26.66537 1.000 7.13000 481 TRP A C 1
ATOM 568 O O . TRP A 1 76 ? 22.77935 -10.77309 25.43637 1.000 8.28000 481 TRP A O 1
ATOM 579 N N . PHE A 1 77 ? 23.97237 -11.11610 27.34336 1.000 9.25000 482 PHE A N 1
ATOM 580 C CA . PHE A 1 77 ? 25.25339 -11.32198 26.64136 1.000 12.28000 482 PHE A CA 1
ATOM 581 C C . PHE A 1 77 ? 26.18444 -12.15196 27.52833 1.000 10.53000 482 PHE A C 1
ATOM 582 O O . PHE A 1 77 ? 25.93245 -12.31303 28.72732 1.000 12.14000 482 PHE A O 1
ATOM 590 N N . GLN A 1 78 ? 27.22348 -12.68986 26.90331 1.000 30.00000 483 GLN A N 1
ATOM 591 C CA . GLN A 1 78 ? 28.25052 -13.42983 27.67028 1.000 30.00000 483 GLN A CA 1
ATOM 592 C C . GLN A 1 78 ? 29.41146 -12.45676 27.90932 1.000 30.00000 483 GLN A C 1
ATOM 593 O O . GLN A 1 78 ? 29.75141 -11.70970 26.99736 1.000 30.00000 483 GLN A O 1
ATOM 599 N N . LYS A 1 79 ? 29.99046 -12.49777 29.09432 1.000 22.30000 484 LYS A N 1
ATOM 600 C CA . LYS A 1 79 ? 31.06439 -11.55072 29.48437 1.000 20.00000 484 LYS A CA 1
ATOM 601 C C . LYS A 1 79 ? 32.30541 -11.70060 28.59537 1.000 20.06000 484 LYS A C 1
ATOM 602 O O . LYS A 1 79 ? 33.02434 -10.71254 28.42941 1.000 18.64000 484 LYS A O 1
ATOM 608 N N . SER A 1 80 ? 32.54349 -12.90456 28.08332 1.000 18.01000 485 SER A N 1
ATOM 609 C CA . SER A 1 80 ? 33.73450 -13.10344 27.26631 1.000 21.49000 485 SER A CA 1
ATOM 610 C C . SER A 1 80 ? 33.68746 -12.33039 25.95735 1.000 24.91000 485 SER A C 1
ATOM 611 O O . SER A 1 80 ? 34.72645 -12.20529 25.29735 1.000 29.15000 485 SER A O 1
ATOM 614 N N . GLU A 1 81 ? 32.51942 -11.81345 25.57236 1.000 20.97000 486 GLU A N 1
ATOM 615 C CA . GLU A 1 81 ? 32.32538 -11.09441 24.31839 1.000 33.77000 486 GLU A CA 1
ATOM 616 C C . GLU A 1 81 ? 31.80428 -9.67745 24.55145 1.000 33.10000 486 GLU A C 1
ATOM 617 O O . GLU A 1 81 ? 31.06225 -9.13647 23.72848 1.000 34.08000 486 GLU A O 1
ATOM 623 N N . ALA A 1 82 ? 32.17024 -9.06548 25.67248 1.000 18.68000 487 ALA A N 1
ATOM 624 C CA . ALA A 1 82 ? 31.82315 -7.67851 25.94754 1.000 15.93000 487 ALA A CA 1
ATOM 625 C C . ALA A 1 82 ? 33.09209 -6.87344 26.17558 1.000 13.77000 487 ALA A C 1
ATOM 626 O O . ALA A 1 82 ? 34.03712 -7.36140 26.80256 1.000 17.91000 487 ALA A O 1
ATOM 628 N N . LEU A 1 83 ? 33.10301 -5.64742 25.65863 1.000 11.44000 488 LEU A N 1
ATOM 629 C CA . LEU A 1 83 ? 34.13695 -4.67536 25.97968 1.000 10.96000 488 LEU A CA 1
ATOM 630 C C . LEU A 1 83 ? 33.67989 -3.88444 27.19771 1.000 14.08000 488 LEU A C 1
ATOM 631 O O . LEU A 1 83 ? 32.51786 -3.47753 27.28373 1.000 12.91000 488 LEU A O 1
ATOM 636 N N . VAL A 1 84 ? 34.58987 -3.67943 28.14573 1.000 10.58000 489 VAL A N 1
ATOM 637 C CA . VAL A 1 84 ? 34.29582 -2.97050 29.38876 1.000 10.00000 489 VAL A CA 1
ATOM 638 C C . VAL A 1 84 ? 35.41575 -1.96944 29.63180 1.000 10.05000 489 VAL A C 1
ATOM 639 O O . VAL A 1 84 ? 36.59478 -2.34836 29.65079 1.000 10.67000 489 VAL A O 1
ATOM 643 N N . TRP A 1 85 ? 35.06067 -0.70347 29.84386 1.000 9.31000 490 TRP A N 1
ATOM 644 C CA . TRP A 1 85 ? 36.09660 0.29659 30.05690 1.000 9.73000 490 TRP A CA 1
ATOM 645 C C . TRP A 1 85 ? 35.60053 1.39752 30.98195 1.000 12.59000 490 TRP A C 1
ATOM 646 O O . TRP A 1 85 ? 34.39451 1.56543 31.19895 1.000 11.14000 490 TRP A O 1
ATOM 657 N N . THR A 1 86 ? 36.55047 2.14156 31.54599 1.000 10.20000 491 THR A N 1
ATOM 658 C CA . THR A 1 86 ? 36.23839 3.35750 32.28204 1.000 9.76000 491 THR A CA 1
ATOM 659 C C . THR A 1 86 ? 36.97431 4.54158 31.67109 1.000 11.12000 491 THR A C 1
ATOM 660 O O . THR A 1 86 ? 38.04133 4.38468 31.06309 1.000 10.56000 491 THR A O 1
ATOM 664 N N . LEU A 1 87 ? 36.39623 5.72853 31.84414 1.000 10.35000 492 LEU A N 1
ATOM 665 C CA . LEU A 1 87 ? 36.90415 6.96159 31.26620 1.000 11.39000 492 LEU A CA 1
ATOM 666 C C . LEU A 1 87 ? 37.16608 7.99756 32.34824 1.000 13.62000 492 LEU A C 1
ATOM 667 O O . LEU A 1 87 ? 36.51008 8.01847 33.39624 1.000 13.85000 492 LEU A O 1
ATOM 672 N N . ASP A 1 88 ? 38.15203 8.84864 32.07128 1.000 12.84000 493 ASP A N 1
ATOM 673 C CA . ASP A 1 88 ? 38.35294 10.12762 32.75034 1.000 14.07000 493 ASP A CA 1
ATOM 674 C C . ASP A 1 88 ? 38.27487 11.16067 31.62739 1.000 13.99000 493 ASP A C 1
ATOM 675 O O . ASP A 1 88 ? 39.25386 11.39276 30.90940 1.000 14.88000 493 ASP A O 1
ATOM 680 N N . GLY A 1 89 ? 37.09384 11.74360 31.43041 1.000 14.68000 494 GLY A N 1
ATOM 681 C CA . GLY A 1 89 ? 36.88279 12.54264 30.24344 1.000 15.41000 494 GLY A CA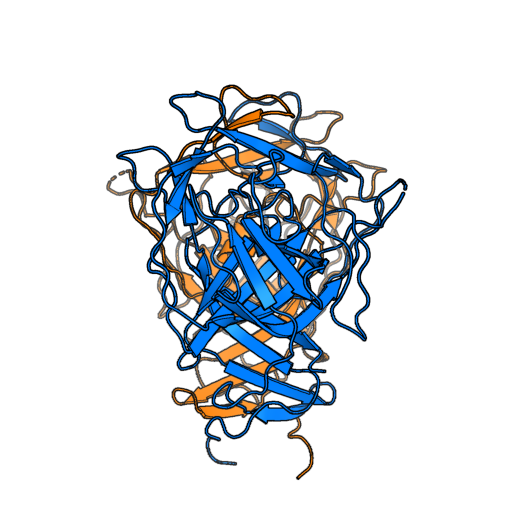 1
ATOM 682 C C . GLY A 1 89 ? 36.90685 11.66169 29.01140 1.000 16.27000 494 GLY A C 1
ATOM 683 O O . GLY A 1 89 ? 36.13791 10.70464 28.91936 1.000 18.94000 494 GLY A O 1
ATOM 684 N N . GLN A 1 90 ? 37.78883 11.96579 28.06642 1.000 15.35000 495 GLN A N 1
ATOM 685 C CA . GLN A 1 90 ? 38.01689 11.10786 26.91438 1.000 17.59000 495 GLN A CA 1
ATOM 686 C C . GLN A 1 90 ? 39.18496 10.15192 27.11734 1.000 13.12000 495 GLN A C 1
ATOM 687 O O . GLN A 1 90 ? 39.47501 9.35998 26.21331 1.000 14.10000 495 GLN A O 1
ATOM 693 N N . LYS A 1 91 ? 39.87795 10.23892 28.24935 1.000 12.36000 496 LYS A N 1
ATOM 694 C CA . LYS A 1 91 ? 41.04400 9.40699 28.50832 1.000 10.43000 496 LYS A CA 1
ATOM 695 C C . LYS A 1 91 ? 40.60109 8.06893 29.07726 1.000 10.77000 496 LYS A C 1
ATOM 696 O O . LYS A 1 91 ? 39.60609 7.97384 29.79725 1.000 12.62000 496 LYS A O 1
ATOM 702 N N . LEU A 1 92 ? 41.35016 7.02200 28.74922 1.000 10.30000 497 LEU A N 1
ATOM 703 C CA . LEU A 1 92 ? 40.99925 5.66996 29.15516 1.000 9.79000 497 LEU A CA 1
ATOM 704 C C . LEU A 1 92 ? 41.60226 5.37994 30.52515 1.000 11.38000 497 LEU A C 1
ATOM 705 O O . LEU A 1 92 ? 42.82826 5.35701 30.67615 1.000 11.60000 497 LEU A O 1
ATOM 710 N N . SER A 1 93 ? 40.75327 5.16184 31.52713 1.000 9.52000 498 SER A N 1
ATOM 711 C CA . SER A 1 93 ? 41.24029 4.88281 32.87212 1.000 11.35000 498 SER A CA 1
ATOM 712 C C . SER A 1 93 ? 41.18238 3.40679 33.23706 1.000 11.89000 498 SER A C 1
ATOM 713 O O . SER A 1 93 ? 41.62240 3.03177 34.32504 1.000 14.74000 498 SER A O 1
ATOM 716 N N . GLY A 1 94 ? 40.65644 2.55679 32.36102 1.000 10.15000 499 GLY A N 1
ATOM 717 C CA . GLY A 1 94 ? 40.60254 1.14178 32.63196 1.000 10.71000 499 GLY A CA 1
ATOM 718 C C . GLY A 1 94 ? 40.12459 0.37280 31.42492 1.000 9.88000 499 GLY A C 1
ATOM 719 O O . GLY A 1 94 ? 39.21056 0.81777 30.71794 1.000 10.11000 499 GLY A O 1
ATOM 720 N N . TRP A 1 95 ? 40.74467 -0.77515 31.16987 1.000 10.81000 500 TRP A N 1
ATOM 721 C CA . TRP A 1 95 ? 40.30973 -1.70213 30.12583 1.000 9.91000 500 TRP A CA 1
ATOM 722 C C . TRP A 1 95 ? 40.04482 -2.99718 30.87177 1.000 12.42000 500 TRP A C 1
ATOM 723 O O . TRP A 1 95 ? 40.97987 -3.72313 31.22175 1.000 12.25000 500 TRP A O 1
ATOM 734 N N . ASN A 1 96 ? 38.77384 -3.27928 31.13376 1.000 11.17000 501 ASN A N 1
ATOM 735 C CA . ASN A 1 96 ? 38.39489 -4.12735 32.25472 1.000 10.60000 501 ASN A CA 1
ATOM 736 C C . ASN A 1 96 ? 37.64397 -5.36638 31.78766 1.000 10.35000 501 ASN A C 1
ATOM 737 O O . ASN A 1 96 ? 37.38699 -5.56535 30.60265 1.000 11.62000 501 ASN A O 1
ATOM 742 N N . THR A 1 97 ? 37.27702 -6.18945 32.76863 1.000 13.64000 502 THR A N 1
ATOM 743 C CA . THR A 1 97 ? 36.45510 -7.37049 32.57257 1.000 13.79000 502 THR A CA 1
ATOM 744 C C . THR A 1 97 ? 35.33210 -7.35861 33.60057 1.000 14.34000 502 THR A C 1
ATOM 745 O O . THR A 1 97 ? 35.43805 -6.72565 34.65760 1.000 13.46000 502 THR A O 1
ATOM 749 N N . LEU A 1 98 ? 34.23615 -8.05267 33.27653 1.000 11.83000 503 LEU A N 1
ATOM 750 C CA . LEU A 1 98 ? 33.17616 -8.28279 34.25052 1.000 11.41000 503 LEU A CA 1
ATOM 751 C C . LEU A 1 98 ? 33.43424 -9.50881 35.12047 1.000 13.87000 503 LEU A C 1
ATOM 752 O O . LEU A 1 98 ? 32.69425 -9.72890 36.08845 1.000 12.30000 503 LEU A O 1
ATOM 757 N N . ASP A 1 99 ? 34.47129 -10.29172 34.80944 1.000 15.55000 504 ASP A N 1
ATOM 758 C CA . ASP A 1 99 ? 34.85336 -11.41874 35.65539 1.000 18.49000 504 ASP A CA 1
ATOM 759 C C . ASP A 1 99 ? 35.12032 -10.93178 37.06941 1.000 15.20000 504 ASP A C 1
ATOM 760 O O . ASP A 1 99 ? 35.94626 -10.03973 37.27945 1.000 20.22000 504 ASP A O 1
ATOM 765 N N . GLY A 1 100 ? 34.42736 -11.52387 38.03838 1.000 17.42000 505 GLY A N 1
ATOM 766 C CA . GLY A 1 100 ? 34.62033 -11.18892 39.43540 1.000 18.82000 505 GLY A CA 1
ATOM 767 C C . GLY A 1 100 ? 34.03924 -9.86797 39.88145 1.000 16.38000 505 GLY A C 1
ATOM 768 O O . GLY A 1 100 ? 34.36521 -9.40400 40.97548 1.000 16.76000 505 GLY A O 1
ATOM 769 N N . VAL A 1 101 ? 33.18320 -9.23900 39.07348 1.000 13.56000 506 VAL A N 1
ATOM 770 C CA . VAL A 1 101 ? 32.55412 -7.99906 39.49953 1.000 11.20000 506 VAL A CA 1
ATOM 771 C C . VAL A 1 101 ? 31.66613 -8.25617 40.71152 1.000 12.59000 506 VAL A C 1
ATOM 772 O O . VAL A 1 101 ? 31.04320 -9.32022 40.85047 1.000 14.28000 506 VAL A O 1
ATOM 776 N N . GLY A 1 102 ? 31.63307 -7.28421 41.61856 1.000 12.62000 507 GLY A N 1
ATOM 777 C CA . GLY A 1 102 ? 30.76407 -7.38632 42.76755 1.000 12.10000 507 GLY A CA 1
ATOM 778 C C . GLY A 1 102 ? 29.31405 -7.15240 42.39756 1.000 12.47000 507 GLY A C 1
ATOM 779 O O . GLY A 1 102 ? 28.98802 -6.55737 41.36358 1.000 13.26000 507 GLY A O 1
ATOM 780 N N . THR A 1 103 ? 28.43608 -7.65449 43.25753 1.000 11.01000 508 THR A N 1
ATOM 781 C CA . THR A 1 103 ? 26.99708 -7.52058 43.09653 1.000 10.72000 508 THR A CA 1
ATOM 782 C C . THR A 1 103 ? 26.41302 -6.78367 44.29556 1.000 12.00000 508 THR A C 1
ATOM 783 O O . THR A 1 103 ? 26.98302 -6.77668 45.39456 1.000 14.43000 508 THR A O 1
ATOM 787 N N . THR A 1 104 ? 25.26498 -6.15774 44.07758 1.000 10.97000 509 THR A N 1
ATOM 788 C CA . THR A 1 104 ? 24.49294 -5.58384 45.16761 1.000 10.43000 509 THR A CA 1
ATOM 789 C C . THR A 1 104 ? 23.53101 -6.63093 45.70556 1.000 11.65000 509 THR A C 1
ATOM 790 O O . THR A 1 104 ? 23.43808 -7.75191 45.19751 1.000 12.17000 509 THR A O 1
ATOM 794 N N . GLN A 1 105 ? 22.76298 -6.24402 46.71757 1.000 11.75000 510 GLN A N 1
ATOM 795 C CA . GLN A 1 105 ? 21.72203 -7.11311 47.23553 1.000 14.37000 510 GLN A CA 1
ATOM 796 C C . GLN A 1 105 ? 20.36202 -6.86918 46.58754 1.000 12.00000 510 GLN A C 1
ATOM 797 O O . GLN A 1 105 ? 19.37206 -7.47926 46.99751 1.000 15.61000 510 GLN A O 1
ATOM 803 N N . LEU A 1 106 ? 20.29097 -6.00014 45.57957 1.000 10.21000 511 LEU A N 1
ATOM 804 C CA . LEU A 1 106 ? 19.06696 -5.84118 44.80958 1.000 9.61000 511 LEU A CA 1
ATOM 805 C C . LEU A 1 106 ? 18.97304 -7.03315 43.87252 1.000 9.04000 511 LEU A C 1
ATOM 806 O O . LEU A 1 106 ? 19.96607 -7.39106 43.22251 1.000 10.25000 511 LEU A O 1
ATOM 811 N N . THR A 1 107 ? 17.80308 -7.66523 43.82249 1.000 9.33000 512 THR A N 1
ATOM 812 C CA . THR A 1 107 ? 17.60917 -8.86220 43.01944 1.000 8.77000 512 THR A CA 1
ATOM 813 C C . THR A 1 107 ? 16.53915 -8.61623 41.97245 1.000 10.15000 512 THR A C 1
ATOM 814 O O . THR A 1 107 ? 15.77609 -7.64528 42.02949 1.000 11.54000 512 THR A O 1
ATOM 818 N N . VAL A 1 108 ? 16.47822 -9.52719 41.01041 1.000 9.30000 513 VAL A N 1
ATOM 819 C CA . VAL A 1 108 ? 15.48622 -9.48521 39.94540 1.000 9.12000 513 VAL A CA 1
ATOM 820 C C . VAL A 1 108 ? 14.68230 -10.77227 39.99335 1.000 9.56000 513 VAL A C 1
ATOM 821 O O . VAL A 1 108 ? 15.25238 -11.87523 39.93930 1.000 10.44000 513 VAL A O 1
ATOM 825 N N . ALA A 1 109 ? 13.36529 -10.63236 40.08335 1.000 7.55000 514 ALA A N 1
ATOM 826 C CA . ALA A 1 109 ? 12.44137 -11.74941 39.98030 1.000 8.09000 514 ALA A CA 1
ATOM 827 C C . ALA A 1 109 ? 11.87338 -11.78139 38.56529 1.000 8.31000 514 ALA A C 1
ATOM 828 O O . ALA A 1 109 ? 11.44331 -10.75340 38.04034 1.000 10.30000 514 ALA A O 1
ATOM 830 N N . TRP A 1 110 ? 11.89246 -12.95536 37.94324 1.000 7.70000 515 TRP A N 1
ATOM 831 C CA . TRP A 1 110 ? 11.46347 -13.12933 36.56223 1.000 8.57000 515 TRP A CA 1
ATOM 832 C C . TRP A 1 110 ? 10.12152 -13.84342 36.56920 1.000 9.68000 515 TRP A C 1
ATOM 833 O O . TRP A 1 110 ? 10.04660 -15.02444 36.92614 1.000 11.37000 515 TRP A O 1
ATOM 844 N N . ARG A 1 111 ? 9.06347 -13.14947 36.15622 1.000 9.22000 516 ARG A N 1
ATOM 845 C CA . ARG A 1 111 ? 7.73852 -13.76056 36.09419 1.000 8.69000 516 ARG A CA 1
ATOM 846 C C . ARG A 1 111 ? 7.58357 -14.43651 34.74316 1.000 11.11000 516 ARG A C 1
ATOM 847 O O . ARG A 1 111 ? 7.48852 -13.76847 33.70919 1.000 10.20000 516 ARG A O 1
ATOM 855 N N . GLN A 1 112 ? 7.57565 -15.76551 34.75310 1.000 10.65000 517 GLN A N 1
ATOM 856 C CA . GLN A 1 112 ? 7.39171 -16.57547 33.56307 1.000 10.94000 517 GLN A CA 1
ATOM 857 C C . GLN A 1 112 ? 5.90473 -16.89556 33.41005 1.000 11.46000 517 GLN A C 1
ATOM 858 O O . GLN A 1 112 ? 5.05869 -16.34465 34.11707 1.000 12.64000 517 GLN A O 1
ATOM 864 N N . HIS A 1 113 ? 5.58180 -17.81054 32.49601 1.000 13.47000 518 HIS A N 1
ATOM 865 C CA . HIS A 1 113 ? 4.18582 -18.12962 32.19299 1.000 13.74000 518 HIS A CA 1
ATOM 866 C C . HIS A 1 113 ? 3.40384 -18.49973 33.45297 1.000 14.55000 518 HIS A C 1
ATOM 867 O O . HIS A 1 113 ? 2.35780 -17.90681 33.74199 1.000 16.08000 518 HIS A O 1
ATOM 874 N N . ASN A 1 114 ? 3.91090 -19.46373 34.23293 1.000 14.89000 519 ASN A N 1
ATOM 875 C CA . ASN A 1 114 ? 3.16893 -20.00583 35.36590 1.000 16.85000 519 ASN A CA 1
ATOM 876 C C . ASN A 1 114 ? 3.98893 -20.05783 36.65090 1.000 20.77000 519 ASN A C 1
ATOM 877 O O . ASN A 1 114 ? 3.56397 -20.70590 37.61587 1.000 19.98000 519 ASN A O 1
ATOM 882 N N . ARG A 1 115 ? 5.14589 -19.40376 36.69294 1.000 15.77000 520 ARG A N 1
ATOM 883 C CA . ARG A 1 115 ? 6.00889 -19.41575 37.86494 1.000 16.29000 520 ARG A CA 1
ATOM 884 C C . ARG A 1 115 ? 6.79980 -18.11470 37.88500 1.000 16.36000 520 ARG A C 1
ATOM 885 O O . ARG A 1 115 ? 6.95276 -17.45164 36.85603 1.000 12.94000 520 ARG A O 1
ATOM 893 N N . THR A 1 116 ? 7.28077 -17.74472 39.06702 1.000 15.77000 521 THR A N 1
ATOM 894 C CA . THR A 1 116 ? 8.18869 -16.61467 39.23307 1.000 13.30000 521 THR A CA 1
ATOM 895 C C . THR A 1 116 ? 9.51573 -17.12360 39.77305 1.000 14.63000 521 THR A C 1
ATOM 896 O O . THR A 1 116 ? 9.54477 -17.82964 40.79102 1.000 16.10000 521 THR A O 1
ATOM 900 N N . ILE A 1 117 ? 10.60670 -16.76650 39.09607 1.000 12.78000 522 ILE A N 1
ATOM 901 C CA . ILE A 1 117 ? 11.94873 -17.15543 39.51606 1.000 11.99000 522 ILE A CA 1
ATOM 902 C C . ILE A 1 117 ? 12.49465 -16.01943 40.37611 1.000 11.92000 522 ILE A C 1
ATOM 903 O O . ILE A 1 117 ? 12.94158 -14.99438 39.86016 1.000 10.78000 522 ILE A O 1
ATOM 908 N N . TYR A 1 118 ? 12.46166 -16.19249 41.69110 1.000 9.80000 523 TYR A N 1
ATOM 909 C CA . TYR A 1 118 ? 13.05859 -15.22149 42.59215 1.000 10.69000 523 TYR A CA 1
ATOM 910 C C . TYR A 1 118 ? 14.57060 -15.40039 42.62514 1.000 12.28000 523 TYR A C 1
ATOM 911 O O . TYR A 1 118 ? 15.08768 -16.51035 42.48110 1.000 11.87000 523 TYR A O 1
ATOM 920 N N . GLY A 1 119 ? 15.28653 -14.28935 42.79319 1.000 10.35000 524 GLY A N 1
ATOM 921 C CA . GLY A 1 119 ? 16.73553 -14.37825 42.80820 1.000 10.91000 524 GLY A CA 1
ATOM 922 C C . GLY A 1 119 ? 17.33756 -14.78916 41.49218 1.000 8.41000 524 GLY A C 1
ATOM 923 O O . GLY A 1 119 ? 18.46960 -15.30108 41.46516 1.000 9.92000 524 GLY A O 1
ATOM 924 N N . TRP A 1 120 ? 16.61355 -14.57416 40.39219 1.000 8.02000 525 TRP A N 1
ATOM 925 C CA . TRP A 1 120 ? 17.10058 -14.96207 39.07117 1.000 7.11000 525 TRP A CA 1
ATOM 926 C C . TRP A 1 120 ? 18.40854 -14.25996 38.74521 1.000 9.78000 525 TRP A C 1
ATOM 927 O O . TRP A 1 120 ? 19.29758 -14.84888 38.11718 1.000 8.22000 525 TRP A O 1
ATOM 938 N N . ALA A 1 121 ? 18.54245 -12.99697 39.15826 1.000 8.91000 526 ALA A N 1
ATOM 939 C CA . ALA A 1 121 ? 19.74540 -12.22188 38.91730 1.000 7.34000 526 ALA A CA 1
ATOM 940 C C . ALA A 1 121 ? 19.94133 -11.24192 40.06034 1.000 6.58000 526 ALA A C 1
ATOM 941 O O . ALA A 1 121 ? 19.00131 -10.92401 40.78935 1.000 8.78000 526 ALA A O 1
ATOM 943 N N . ASN A 1 122 ? 21.17930 -10.78084 40.22837 1.000 7.68000 527 ASN A N 1
ATOM 944 C CA . ASN A 1 122 ? 21.48223 -9.68686 41.14742 1.000 7.29000 527 ASN A CA 1
ATOM 945 C C . ASN A 1 122 ? 21.94915 -8.46280 40.37247 1.000 8.48000 527 ASN A C 1
ATOM 946 O O . ASN A 1 122 ? 22.73516 -8.56971 39.42747 1.000 7.65000 527 ASN A O 1
ATOM 951 N N . VAL A 1 123 ? 21.48707 -7.29585 40.81452 1.000 7.76000 528 VAL A N 1
ATOM 952 C CA . VAL A 1 123 ? 21.88799 -6.03080 40.21658 1.000 7.76000 528 VAL A CA 1
ATOM 953 C C . VAL A 1 123 ? 23.35897 -5.75471 40.48760 1.000 7.86000 528 VAL A C 1
ATOM 954 O O . VAL A 1 123 ? 23.83697 -5.86573 41.63259 1.000 8.02000 528 VAL A O 1
ATOM 958 N N . VAL A 1 124 ? 24.07995 -5.36762 39.43461 1.000 7.48000 529 VAL A N 1
ATOM 959 C CA . VAL A 1 124 ? 25.46592 -4.92253 39.52064 1.000 6.83000 529 VAL A CA 1
ATOM 960 C C . VAL A 1 124 ? 25.57081 -3.40052 39.48571 1.000 7.75000 529 VAL A C 1
ATOM 961 O O . VAL A 1 124 ? 26.35277 -2.81450 40.24073 1.000 8.63000 529 VAL A O 1
ATOM 965 N N . ALA A 1 125 ? 24.83077 -2.75153 38.57873 1.000 7.14000 530 ALA A N 1
ATOM 966 C CA . ALA A 1 125 ? 24.98768 -1.32451 38.32979 1.000 7.47000 530 ALA A CA 1
ATOM 967 C C . ALA A 1 125 ? 23.76665 -0.86756 37.54081 1.000 5.64000 530 ALA A C 1
ATOM 968 O O . ALA A 1 125 ? 22.93271 -1.68359 37.14977 1.000 6.39000 530 ALA A O 1
ATOM 970 N N . TRP A 1 126 ? 23.66657 0.43745 37.29087 1.000 5.75000 531 TRP A N 1
ATOM 971 C CA . TRP A 1 126 ? 22.43253 0.96739 36.71689 1.000 5.25000 531 TRP A CA 1
ATOM 972 C C . TRP A 1 126 ? 22.67845 2.31444 36.05894 1.000 6.23000 531 TRP A C 1
ATOM 973 O O . TRP A 1 126 ? 23.70440 2.96350 36.27198 1.000 6.43000 531 TRP A O 1
ATOM 984 N N . ASN A 1 127 ? 21.67242 2.76040 35.31096 1.000 5.08000 532 ASN A N 1
ATOM 985 C CA . ASN A 1 127 ? 21.66833 4.11743 34.77402 1.000 5.78000 532 ASN A CA 1
ATOM 986 C C . ASN A 1 127 ? 20.22531 4.51634 34.48703 1.000 6.18000 532 ASN A C 1
ATOM 987 O O . ASN A 1 127 ? 19.31536 3.68328 34.46899 1.000 6.35000 532 ASN A O 1
ATOM 992 N N . SER A 1 128 ? 20.01922 5.81034 34.27709 1.000 4.45000 533 SER A N 1
ATOM 993 C CA . SER A 1 128 ? 18.67419 6.31926 34.05711 1.000 4.88000 533 SER A CA 1
ATOM 994 C C . SER A 1 128 ? 18.77510 7.68829 33.40817 1.000 6.12000 533 SER A C 1
ATOM 995 O O . SER A 1 128 ? 19.71605 8.43834 33.67120 1.000 7.24000 533 SER A O 1
ATOM 998 N N . GLU A 1 129 ? 17.77808 8.01126 32.58918 1.000 5.36000 534 GLU A N 1
ATOM 999 C CA . GLU A 1 129 ? 17.74600 9.31929 31.95023 1.000 6.41000 534 GLU A CA 1
ATOM 1000 C C . GLU A 1 129 ? 16.29097 9.72320 31.76625 1.000 5.64000 534 GLU A C 1
ATOM 1001 O O . GLU A 1 129 ? 15.45302 8.90516 31.37021 1.000 6.58000 534 GLU A O 1
ATOM 1007 N N . GLU A 1 130 ? 15.99288 10.98817 32.04630 1.000 7.15000 535 GLU A N 1
ATOM 1008 C CA . GLU A 1 130 ? 14.62785 11.47808 31.90532 1.000 7.85000 535 GLU A CA 1
ATOM 1009 C C . GLU A 1 130 ? 14.41281 12.13413 30.54934 1.000 6.68000 535 GLU A C 1
ATOM 1010 O O . GLU A 1 130 ? 15.35579 12.54222 29.86837 1.000 7.64000 535 GLU A O 1
ATOM 1016 N N . TRP A 1 131 ? 13.13881 12.23306 30.16834 1.000 6.83000 536 TRP A N 1
ATOM 1017 C CA . TRP A 1 131 ? 12.74076 13.03908 29.01538 1.000 5.95000 536 TRP A CA 1
ATOM 1018 C C . TRP A 1 131 ? 11.39172 13.63998 29.37440 1.000 7.37000 536 TRP A C 1
ATOM 1019 O O . TRP A 1 131 ? 10.39376 12.92291 29.44336 1.000 9.16000 536 TRP A O 1
ATOM 1030 N N . HIS A 1 132 ? 11.36563 14.94597 29.59746 1.000 9.05000 537 HIS A N 1
ATOM 1031 C CA . HIS A 1 132 ? 10.16259 15.57286 30.13248 1.000 10.91000 537 HIS A CA 1
ATOM 1032 C C . HIS A 1 132 ? 9.00859 15.50683 29.13647 1.000 10.41000 537 HIS A C 1
ATOM 1033 O O . HIS A 1 132 ? 9.20059 15.69690 27.93048 1.000 8.81000 537 HIS A O 1
ATOM 1040 N N . THR A 1 133 ? 7.80061 15.22473 29.64646 1.000 11.07000 538 THR A N 1
ATOM 1041 C CA . THR A 1 133 ? 6.58761 15.25068 28.83945 1.000 9.53000 538 THR A CA 1
ATOM 1042 C C . THR A 1 133 ? 5.88952 16.58863 29.05651 1.000 15.65000 538 THR A C 1
ATOM 1043 O O . THR A 1 133 ? 6.34346 17.43462 29.83055 1.000 20.05000 538 THR A O 1
ATOM 1047 N N . ASN A 1 134 ? 4.75251 16.77158 28.39751 1.000 12.25000 539 ASN A N 1
ATOM 1048 C CA . ASN A 1 134 ? 4.01543 18.02252 28.55456 1.000 19.53000 539 ASN A CA 1
ATOM 1049 C C . ASN A 1 134 ? 3.08642 18.02341 29.76156 1.000 31.02000 539 ASN A C 1
ATOM 1050 O O . ASN A 1 134 ? 2.37636 19.01335 29.97160 1.000 35.92000 539 ASN A O 1
ATOM 1055 N N . ALA A 1 135 ? 3.06349 16.95537 30.55151 1.000 24.21000 540 ALA A N 1
ATOM 1056 C CA . ALA A 1 135 ? 2.20749 16.92726 31.73151 1.000 28.02000 540 ALA A CA 1
ATOM 1057 C C . ALA A 1 135 ? 2.67242 17.93225 32.77856 1.000 38.43000 540 ALA A C 1
ATOM 1058 O O . ALA A 1 135 ? 1.85337 18.58917 33.42158 1.000 46.26000 540 ALA A O 1
ATOM 1060 N N . GLN A 1 140 ? 2.74764 14.24800 38.71339 1.000 32.57000 545 GLN A N 1
ATOM 1061 C CA . GLN A 1 140 ? 3.00574 12.86403 38.32834 1.000 32.67000 545 GLN A CA 1
ATOM 1062 C C . GLN A 1 140 ? 4.47075 12.62414 37.94233 1.000 20.51000 545 GLN A C 1
ATOM 1063 O O . GLN A 1 140 ? 5.16969 13.55821 37.53837 1.000 22.27000 545 GLN A O 1
ATOM 1069 N N . PRO A 1 141 ? 4.93184 11.38017 38.08828 1.000 18.62000 546 PRO A N 1
ATOM 1070 C CA . PRO A 1 141 ? 6.34686 11.09327 37.83527 1.000 18.91000 546 PRO A CA 1
ATOM 1071 C C . PRO A 1 141 ? 6.74084 11.39936 36.39728 1.000 18.79000 546 PRO A C 1
ATOM 1072 O O . PRO A 1 141 ? 5.92685 11.35535 35.46728 1.000 17.02000 546 PRO A O 1
ATOM 1076 N N . ILE A 1 142 ? 8.00982 11.70345 36.22830 1.000 21.88000 547 ILE A N 1
ATOM 1077 C CA . ILE A 1 142 ? 8.54180 12.07955 34.92932 1.000 15.16000 547 ILE A CA 1
ATOM 1078 C C . ILE A 1 142 ? 8.77089 10.81760 34.09527 1.000 10.51000 547 ILE A C 1
ATOM 1079 O O . ILE A 1 142 ? 9.04396 9.74259 34.63422 1.000 12.73000 547 ILE A O 1
ATOM 1084 N N . LEU A 1 143 ? 8.63588 10.94065 32.77727 1.000 10.72000 548 LEU A N 1
ATOM 1085 C CA . LEU A 1 143 ? 8.99296 9.82471 31.89922 1.000 10.38000 548 LEU A CA 1
ATOM 1086 C C . LEU A 1 143 ? 10.50198 9.61381 31.93822 1.000 10.49000 548 LEU A C 1
ATOM 1087 O O . LEU A 1 143 ? 11.28791 10.55287 31.75926 1.000 9.26000 548 LEU A O 1
ATOM 1092 N N . ARG A 1 144 ? 10.90806 8.36683 32.13917 1.000 7.16000 549 ARG A N 1
ATOM 1093 C CA A ARG A 1 144 ? 12.32208 8.03391 32.28316 0.690 6.86000 549 ARG A CA 1
ATOM 1094 C CA B ARG A 1 144 ? 12.30608 8.03491 32.29416 0.310 6.94000 549 ARG A CA 1
ATOM 1095 C C . ARG A 1 144 ? 12.58717 6.69196 31.63010 1.000 6.26000 549 ARG A C 1
ATOM 1096 O O . ARG A 1 144 ? 11.69523 5.84191 31.50606 1.000 6.21000 549 ARG A O 1
ATOM 1111 N N . LEU A 1 145 ? 13.82918 6.51906 31.18610 1.000 6.39000 550 LEU A N 1
ATOM 1112 C CA . LEU A 1 145 ? 14.34427 5.22611 30.75804 1.000 5.26000 550 LEU A CA 1
ATOM 1113 C C . LEU A 1 145 ? 15.40429 4.82114 31.77803 1.000 5.60000 550 LEU A C 1
ATOM 1114 O O . LEU A 1 145 ? 16.39425 5.53920 31.97306 1.000 6.06000 550 LEU A O 1
ATOM 1119 N N . THR A 1 146 ? 15.19137 3.68610 32.44198 1.000 6.12000 551 THR A N 1
ATOM 1120 C CA . THR A 1 146 ? 16.07839 3.22511 33.49996 1.000 5.95000 551 THR A CA 1
ATOM 1121 C C . THR A 1 146 ? 16.50049 1.80415 33.18190 1.000 5.04000 551 THR A C 1
ATOM 1122 O O . THR A 1 146 ? 15.67055 0.99011 32.77586 1.000 6.64000 551 THR A O 1
ATOM 1126 N N . TYR A 1 147 ? 17.78251 1.49823 33.39089 1.000 5.43000 552 TYR A N 1
ATOM 1127 C CA . TYR A 1 147 ? 18.23460 0.13927 33.16683 1.000 5.31000 552 TYR A CA 1
ATOM 1128 C C . TYR A 1 147 ? 19.17963 -0.30572 34.26982 1.000 5.10000 552 TYR A C 1
ATOM 1129 O O . TYR A 1 147 ? 19.86757 0.50930 34.88686 1.000 5.98000 552 TYR A O 1
ATOM 1138 N N . TRP A 1 148 ? 19.19371 -1.62073 34.51176 1.000 5.07000 553 TRP A N 1
ATOM 1139 C CA . TRP A 1 148 ? 20.11275 -2.25171 35.44674 1.000 4.96000 553 TRP A CA 1
ATOM 1140 C C . TRP A 1 148 ? 20.91383 -3.32262 34.72169 1.000 5.88000 553 TRP A C 1
ATOM 1141 O O . TRP A 1 148 ? 20.34288 -4.15263 34.00365 1.000 6.12000 553 TRP A O 1
ATOM 1152 N N . LEU A 1 149 ? 22.22683 -3.32754 34.95370 1.000 5.28000 554 LEU A N 1
ATOM 1153 C CA . LEU A 1 149 ? 23.06690 -4.46847 34.60265 1.000 5.15000 554 LEU A CA 1
ATOM 1154 C C . LEU A 1 149 ? 22.92497 -5.50253 35.69960 1.000 6.40000 554 LEU A C 1
ATOM 1155 O O . LEU A 1 149 ? 23.06294 -5.16657 36.87962 1.000 6.25000 554 LEU A O 1
ATOM 1160 N N . VAL A 1 150 ? 22.62605 -6.74353 35.31655 1.000 6.26000 555 VAL A N 1
ATOM 1161 C CA . VAL A 1 150 ? 22.37112 -7.81459 36.27450 1.000 6.70000 555 VAL A CA 1
ATOM 1162 C C . VAL A 1 150 ? 23.21520 -9.03252 35.94045 1.000 6.09000 555 VAL A C 1
ATOM 1163 O O . VAL A 1 150 ? 23.51722 -9.30745 34.77744 1.000 7.73000 555 VAL A O 1
ATOM 1167 N N . LYS A 1 151 ? 23.63625 -9.74054 36.98342 1.000 6.77000 556 LYS A N 1
ATOM 1168 C CA . LYS A 1 151 ? 24.38433 -10.98848 36.85737 1.000 5.98000 556 LYS A CA 1
ATOM 1169 C C . LYS A 1 151 ? 23.41240 -12.12356 37.11632 1.000 6.61000 556 LYS A C 1
ATOM 1170 O O . LYS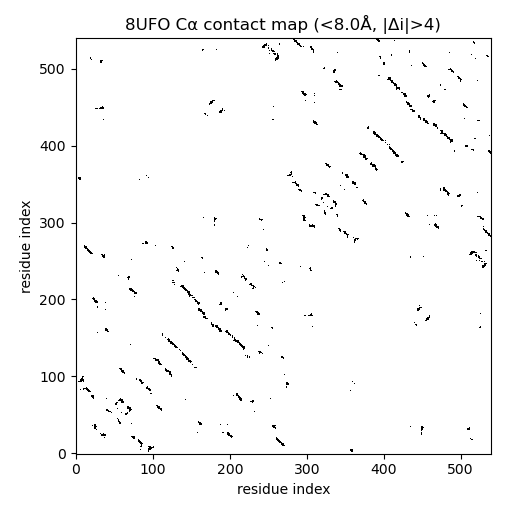 A 1 151 ? 22.78540 -12.17265 38.18431 1.000 8.05000 556 LYS A O 1
ATOM 1176 N N . ILE A 1 152 ? 23.29547 -13.03353 36.14328 1.000 6.92000 557 ILE A N 1
ATOM 1177 C CA . ILE A 1 152 ? 22.34154 -14.13159 36.23123 1.000 8.96000 557 ILE A CA 1
ATOM 1178 C C . ILE A 1 152 ? 22.84661 -15.17460 37.21618 1.000 7.67000 557 ILE A C 1
ATOM 1179 O O . ILE A 1 152 ? 24.02363 -15.55352 37.19917 1.000 9.05000 557 ILE A O 1
ATOM 1184 N N . ASN A 1 153 ? 21.94764 -15.66370 38.06916 1.000 8.64000 558 ASN A N 1
ATOM 1185 C CA . ASN A 1 153 ? 22.31470 -16.62672 39.09912 1.000 7.88000 558 ASN A CA 1
ATOM 1186 C C . ASN A 1 153 ? 21.96079 -18.06473 38.76505 1.000 9.82000 558 ASN A C 1
ATOM 1187 O O . ASN A 1 153 ? 22.48785 -18.96772 39.41702 1.000 9.59000 558 ASN A O 1
ATOM 1192 N N . VAL A 1 154 ? 21.06481 -18.30175 37.80804 1.000 9.46000 559 VAL A N 1
ATOM 1193 C CA . VAL A 1 154 ? 20.53690 -19.64177 37.58098 1.000 8.72000 559 VAL A CA 1
ATOM 1194 C C . VAL A 1 154 ? 20.04591 -19.70174 36.14898 1.000 10.84000 559 VAL A C 1
ATOM 1195 O O . VAL A 1 154 ? 19.62485 -18.68775 35.58202 1.000 12.54000 559 VAL A O 1
ATOM 1199 N N . LEU A 1 155 ? 20.14399 -20.88371 35.54092 1.000 10.72000 560 LEU A N 1
ATOM 1200 C CA . LEU A 1 155 ? 19.49201 -21.13170 34.26291 1.000 10.95000 560 LEU A CA 1
ATOM 1201 C C . LEU A 1 155 ? 18.06904 -21.58080 34.55089 1.000 11.72000 560 LEU A C 1
ATOM 1202 O O . LEU A 1 155 ? 17.85811 -22.62685 35.17384 1.000 13.31000 560 LEU A O 1
ATOM 1207 N N . SER A 1 156 ? 17.08899 -20.78685 34.11492 1.000 13.01000 561 SER A N 1
ATOM 1208 C CA . SER A 1 156 ? 15.66601 -21.08495 34.33390 1.000 15.28000 561 SER A CA 1
ATOM 1209 C C . SER A 1 156 ? 14.95201 -21.05194 32.98590 1.000 18.23000 561 SER A C 1
ATOM 1210 O O . SER A 1 156 ? 14.46794 -19.99096 32.57594 1.000 17.59000 561 SER A O 1
ATOM 1213 N N . GLU A 1 157 ? 14.85709 -22.20992 32.32785 1.000 16.06000 562 GLU A N 1
ATOM 1214 C CA . GLU A 1 157 ? 14.31810 -22.31590 30.97284 1.000 17.79000 562 GLU A CA 1
ATOM 1215 C C . GLU A 1 157 ? 12.85107 -21.89199 30.94885 1.000 16.45000 562 GLU A C 1
ATOM 1216 O O . GLU A 1 157 ? 12.02511 -22.49508 31.65283 1.000 16.91000 562 GLU A O 1
ATOM 1222 N N . PRO A 1 158 ? 12.48901 -20.86798 30.18590 1.000 12.65000 563 PRO A N 1
ATOM 1223 C CA . PRO A 1 158 ? 11.09698 -20.42208 30.14491 1.000 13.97000 563 PRO A CA 1
ATOM 1224 C C . PRO A 1 158 ? 10.30003 -21.16008 29.08188 1.000 12.72000 563 PRO A C 1
ATOM 1225 O O . PRO A 1 158 ? 10.82507 -21.66600 28.08886 1.000 17.11000 563 PRO A O 1
ATOM 1229 N N . GLU A 1 159 ? 8.99603 -21.17818 29.29787 1.000 13.86000 564 GLU A N 1
ATOM 1230 C CA . GLU A 1 159 ? 8.05907 -21.74920 28.34184 1.000 15.09000 564 GLU A CA 1
ATOM 1231 C C . GLU A 1 159 ? 7.46800 -20.63120 27.48789 1.000 13.25000 564 GLU A C 1
ATOM 1232 O O . GLU A 1 159 ? 7.04093 -19.59925 28.02093 1.000 13.94000 564 GLU A O 1
ATOM 1238 N N . ASP A 1 160 ? 7.45802 -20.82814 26.16788 1.000 11.66000 565 ASP A N 1
ATOM 1239 C CA . ASP A 1 160 ? 6.78196 -19.88215 25.28692 1.000 9.78000 565 ASP A CA 1
ATOM 1240 C C . ASP A 1 160 ? 5.29796 -19.84426 25.63292 1.000 13.17000 565 ASP A C 1
ATOM 1241 O O . ASP A 1 160 ? 4.70402 -20.86832 25.97787 1.000 13.96000 565 ASP A O 1
ATOM 1246 N N . PHE A 1 161 ? 4.68688 -18.66630 25.52797 1.000 10.54000 566 PHE A N 1
ATOM 1247 C CA . PHE A 1 161 ? 3.27487 -18.54941 25.88697 1.000 10.41000 566 PHE A CA 1
ATOM 1248 C C . PHE A 1 161 ? 2.66879 -17.29642 25.27402 1.000 11.80000 566 PHE A C 1
ATOM 1249 O O . PHE A 1 161 ? 3.37273 -16.33336 24.94806 1.000 11.55000 566 PHE A O 1
ATOM 1257 N N . ASP A 1 162 ? 1.34879 -17.33150 25.09501 1.000 10.99000 567 ASP A N 1
ATOM 1258 C CA . ASP A 1 162 ? 0.60772 -16.21753 24.51506 1.000 9.27000 567 ASP A CA 1
ATOM 1259 C C . ASP A 1 162 ? 0.12566 -15.30461 25.63510 1.000 9.80000 567 ASP A C 1
ATOM 1260 O O . ASP A 1 162 ? -0.48532 -15.76569 26.60607 1.000 12.58000 567 ASP A O 1
ATOM 1265 N N . VAL A 1 163 ? 0.36957 -14.00059 25.49315 1.000 9.58000 568 VAL A N 1
ATOM 1266 C CA . VAL A 1 163 ? 0.10350 -13.05865 26.57519 1.000 10.60000 568 VAL A CA 1
ATOM 1267 C C . VAL A 1 163 ? -0.01659 -11.66263 25.98326 1.000 7.79000 568 VAL A C 1
ATOM 1268 O O . VAL A 1 163 ? 0.50840 -11.38355 24.91127 1.000 8.50000 568 VAL A O 1
ATOM 1272 N N . VAL A 1 164 ? -0.73165 -10.77671 26.68529 1.000 9.78000 569 VAL A N 1
ATOM 1273 C CA . VAL A 1 164 ? -0.78874 -9.37470 26.27035 1.000 8.81000 569 VAL A CA 1
ATOM 1274 C C . VAL A 1 164 ? 0.61322 -8.78560 26.25838 1.000 8.33000 569 VAL A C 1
ATOM 1275 O O . VAL A 1 164 ? 1.37523 -8.93259 27.22638 1.000 8.71000 569 VAL A O 1
ATOM 1279 N N . GLN A 1 165 ? 0.96218 -8.11953 25.15641 1.000 8.00000 570 GLN A N 1
ATOM 1280 C CA . GLN A 1 165 ? 2.25013 -7.45144 25.01845 1.000 7.64000 570 GLN A CA 1
ATOM 1281 C C . GLN A 1 165 ? 2.05104 -6.04643 24.46651 1.000 8.17000 570 GLN A C 1
ATOM 1282 O O . GLN A 1 165 ? 1.24203 -5.82444 23.55551 1.000 8.61000 570 GLN A O 1
ATOM 1288 N N . LYS A 1 166 ? 2.79198 -5.10041 25.03855 1.000 6.69000 571 LYS A N 1
ATOM 1289 C CA . LYS A 1 166 ? 2.82189 -3.71538 24.59961 1.000 7.98000 571 LYS A CA 1
ATOM 1290 C C . LYS A 1 166 ? 4.12487 -3.45626 23.85763 1.000 7.46000 571 LYS A C 1
ATOM 1291 O O . LYS A 1 166 ? 5.16991 -4.02521 24.18661 1.000 9.72000 571 LYS A O 1
ATOM 1297 N N A SER A 1 167 ? 4.06382 -2.57323 22.87067 0.580 6.81000 572 SER A N 1
ATOM 1298 N N B SER A 1 167 ? 4.06582 -2.56523 22.86667 0.420 6.82000 572 SER A N 1
ATOM 1299 C CA A SER A 1 167 ? 5.23179 -2.17911 22.10569 0.580 6.54000 572 SER A CA 1
ATOM 1300 C CA B SER A 1 167 ? 5.24080 -2.19811 22.09069 0.420 6.56000 572 SER A CA 1
ATOM 1301 C C A SER A 1 167 ? 5.23070 -0.67811 21.88875 0.580 7.73000 572 SER A C 1
ATOM 1302 C C B SER A 1 167 ? 5.23770 -0.70410 21.80175 0.420 7.75000 572 SER A C 1
ATOM 1303 O O A SER A 1 167 ? 4.16666 -0.06717 21.74878 0.580 6.15000 572 SER A O 1
ATOM 1304 O O B SER A 1 167 ? 4.17366 -0.12416 21.53577 0.420 6.14000 572 SER A O 1
ATOM 1309 N N . PRO A 1 168 ? 6.40666 -0.06902 21.81078 1.000 7.31000 573 PRO A N 1
ATOM 1310 C CA . PRO A 1 168 ? 6.50156 1.33000 21.38484 1.000 5.71000 573 PRO A CA 1
ATOM 1311 C C . PRO A 1 168 ? 6.31356 1.46505 19.88285 1.000 5.92000 573 PRO A C 1
ATOM 1312 O O . PRO A 1 168 ? 6.55862 0.53710 19.11081 1.000 7.05000 573 PRO A O 1
ATOM 1316 N N . LEU A 1 169 ? 5.87848 2.65404 19.47290 1.000 5.63000 574 LEU A N 1
ATOM 1317 C CA . LEU A 1 169 ? 5.68546 3.03409 18.06992 1.000 5.81000 574 LEU A CA 1
ATOM 1318 C C . LEU A 1 169 ? 5.44936 4.54208 18.00498 1.000 6.54000 574 LEU A C 1
ATOM 1319 O O . LEU A 1 169 ? 5.23531 5.20102 19.02301 1.000 6.70000 574 LEU A O 1
ATOM 1324 N N . ALA A 1 170 ? 5.47233 5.08713 16.79101 1.000 6.73000 575 ALA A N 1
ATOM 1325 C CA . ALA A 1 170 ? 5.01524 6.45811 16.61006 1.000 7.61000 575 ALA A CA 1
ATOM 1326 C C . ALA A 1 170 ? 3.50223 6.52000 16.79506 1.000 7.17000 575 ALA A C 1
ATOM 1327 O O . ALA A 1 170 ? 2.79730 5.52796 16.61001 1.000 8.34000 575 ALA A O 1
ATOM 1329 N N . TYR A 1 171 ? 2.99815 7.70495 17.15811 1.000 7.78000 576 TYR A N 1
ATOM 1330 C CA . TYR A 1 171 ? 1.55214 7.88885 17.31311 1.000 6.73000 576 TYR A CA 1
ATOM 1331 C C . TYR A 1 171 ? 0.96513 8.20187 15.94012 1.000 8.11000 576 TYR A C 1
ATOM 1332 O O . TYR A 1 171 ? 1.16205 9.29891 15.40917 1.000 9.35000 576 TYR A O 1
ATOM 1341 N N . LEU A 1 172 ? 0.27919 7.22685 15.34908 1.000 7.86000 577 LEU A N 1
ATOM 1342 C CA . LEU A 1 172 ? -0.15381 7.30988 13.96108 1.000 10.18000 577 LEU A CA 1
ATOM 1343 C C . LEU A 1 172 ? -1.66981 7.40678 13.88808 1.000 8.10000 577 LEU A C 1
ATOM 1344 O O . LEU A 1 172 ? -2.38376 6.62871 14.52804 1.000 10.61000 577 LEU A O 1
ATOM 1349 N N . GLU A 1 173 ? -2.14588 8.37079 13.11312 1.000 9.25000 578 GLU A N 1
ATOM 1350 C CA . GLU A 1 173 ? -3.56889 8.55470 12.86212 1.000 9.69000 578 GLU A CA 1
ATOM 1351 C C . GLU A 1 173 ? -3.81188 8.49075 11.36512 1.000 11.95000 578 GLU A C 1
ATOM 1352 O O . GLU A 1 173 ? -2.88088 8.55385 10.55513 1.000 11.44000 578 GLU A O 1
ATOM 1358 N N . ASP A 1 174 ? -5.08387 8.35368 10.98711 1.000 11.55000 579 ASP A N 1
ATOM 1359 C CA A ASP A 1 174 ? -5.44785 8.23372 9.57910 0.490 12.44000 579 ASP A CA 1
ATOM 1360 C CA B ASP A 1 174 ? -5.45585 8.22472 9.57910 0.510 12.44000 579 ASP A CA 1
ATOM 1361 C C . ASP A 1 174 ? -4.58078 7.17581 8.89706 1.000 10.18000 579 ASP A C 1
ATOM 1362 O O . ASP A 1 174 ? -3.99279 7.39689 7.83507 1.000 13.01000 579 ASP A O 1
ATOM 1371 N N . TYR A 1 175 ? -4.49271 6.02079 9.53901 1.000 11.36000 580 TYR A N 1
ATOM 1372 C CA . TYR A 1 175 ? -3.49364 5.01687 9.21097 1.000 11.17000 580 TYR A CA 1
ATOM 1373 C C . TYR A 1 175 ? -3.94057 4.08489 8.09193 1.000 10.13000 580 TYR A C 1
ATOM 1374 O O . TYR A 1 175 ? -5.06354 3.57081 8.10490 1.000 12.16000 580 TYR A O 1
ATOM 1383 N N . THR A 1 176 ? -3.02655 3.84199 7.15092 1.000 10.75000 581 THR A N 1
ATOM 1384 C CA . THR A 1 176 ? -3.00647 2.66103 6.29887 1.000 9.35000 581 THR A CA 1
ATOM 1385 C C . THR A 1 176 ? -1.58044 2.13012 6.30885 1.000 9.36000 581 THR A C 1
ATOM 1386 O O . THR A 1 176 ? -0.65648 2.79116 6.80488 1.000 8.78000 581 THR A O 1
ATOM 1390 N N . THR A 1 177 ? -1.38135 0.93116 5.74580 1.000 9.23000 582 THR A N 1
ATOM 1391 C CA . THR A 1 177 ? -0.01932 0.40425 5.69978 1.000 9.11000 582 THR A CA 1
ATOM 1392 C C . THR A 1 177 ? 0.90063 1.24135 4.82582 1.000 9.93000 582 THR A C 1
ATOM 1393 O O . THR A 1 177 ? 2.12263 1.16942 4.99382 1.000 9.25000 582 THR A O 1
ATOM 1397 N N . ALA A 1 178 ? 0.35158 2.04535 3.91085 1.000 9.11000 583 ALA A N 1
ATOM 1398 C CA . ALA A 1 178 ? 1.18453 2.83345 3.01189 1.000 9.60000 583 ALA A CA 1
ATOM 1399 C C . ALA A 1 178 ? 1.52443 4.21745 3.54595 1.000 7.78000 583 ALA A C 1
ATOM 1400 O O . ALA A 1 178 ? 2.55440 4.77753 3.15298 1.000 9.08000 583 ALA A O 1
ATOM 1402 N N . GLN A 1 179 ? 0.70039 4.78635 4.42798 1.000 8.73000 584 GLN A N 1
ATOM 1403 C CA . GLN A 1 179 ? 0.86630 6.17935 4.82804 1.000 8.57000 584 GLN A CA 1
ATOM 1404 C C . GLN A 1 179 ? 0.01828 6.45324 6.06105 1.000 8.65000 584 GLN A C 1
ATOM 1405 O O . GLN A 1 179 ? -1.08869 5.92016 6.18902 1.000 10.00000 584 GLN A O 1
ATOM 1411 N N . SER A 1 180 ? 0.53222 7.29723 6.95608 1.000 9.10000 585 SER A N 1
ATOM 1412 C CA . SER A 1 180 ? -0.24182 7.73213 8.10910 1.000 9.19000 585 SER A CA 1
ATOM 1413 C C . SER A 1 180 ? 0.17509 9.14814 8.47016 1.000 8.74000 585 SER A C 1
ATOM 1414 O O . SER A 1 180 ? 1.19206 9.66123 7.99519 1.000 9.45000 585 SER A O 1
ATOM 1417 N N . LYS A 1 181 ? -0.63696 9.78105 9.31019 1.000 7.94000 586 LYS A N 1
ATOM 1418 C CA . LYS A 1 181 ? -0.30304 11.06205 9.91425 1.000 9.47000 586 LYS A CA 1
ATOM 1419 C C . LYS A 1 181 ? 0.40797 10.77704 11.23424 1.000 8.44000 586 LYS A C 1
ATOM 1420 O O . LYS A 1 181 ? -0.19400 10.25896 12.18221 1.000 9.42000 586 LYS A O 1
ATOM 1426 N N . SER A 1 182 ? 1.69195 11.11512 11.28425 1.000 8.99000 587 SER A N 1
ATOM 1427 C CA . SER A 1 182 ? 2.55996 10.84313 12.42525 1.000 7.83000 587 SER A CA 1
ATOM 1428 C C . SER A 1 182 ? 2.60988 12.07209 13.32230 1.000 8.51000 587 SER A C 1
ATOM 1429 O O . SER A 1 182 ? 3.03981 13.14714 12.88435 1.000 9.80000 587 SER A O 1
ATOM 1432 N N . ALA A 1 183 ? 2.19188 11.91101 14.57629 1.000 8.03000 588 ALA A N 1
ATOM 1433 C CA . ALA A 1 183 ? 2.23981 13.02497 15.51634 1.000 7.76000 588 ALA A CA 1
ATOM 1434 C C . ALA A 1 183 ? 3.68278 13.48106 15.72636 1.000 8.11000 588 ALA A C 1
ATOM 1435 O O . ALA A 1 183 ? 4.59683 12.66511 15.88233 1.000 10.09000 588 ALA A O 1
ATOM 1437 N N . ILE A 1 184 ? 3.87869 14.80307 15.73142 1.000 7.72000 589 ILE A N 1
ATOM 1438 C CA . ILE A 1 184 ? 5.21065 15.40816 15.66645 1.000 8.97000 589 ILE A CA 1
ATOM 1439 C C . ILE A 1 184 ? 5.97865 15.25316 16.97445 1.000 6.69000 589 ILE A C 1
ATOM 1440 O O . ILE A 1 184 ? 7.21766 15.19824 16.97445 1.000 8.30000 589 ILE A O 1
ATOM 1445 N N . GLN A 1 185 ? 5.28265 15.17506 18.09944 1.000 6.64000 590 GLN A N 1
ATOM 1446 C CA . GLN A 1 185 ? 5.94065 15.20605 19.39945 1.000 7.57000 590 GLN A CA 1
ATOM 1447 C C . GLN A 1 185 ? 5.64873 13.98699 20.25739 1.000 7.79000 590 GLN A C 1
ATOM 1448 O O . GLN A 1 185 ? 5.98172 13.99396 21.44540 1.000 8.17000 590 GLN A O 1
ATOM 1454 N N . LYS A 1 186 ? 5.06480 12.92998 19.70135 1.000 7.69000 591 LYS A N 1
ATOM 1455 C CA . LYS A 1 186 ? 4.54487 11.86591 20.54330 1.000 7.13000 591 LYS A CA 1
ATOM 1456 C C . LYS A 1 186 ? 5.38695 10.59197 20.50624 1.000 6.81000 591 LYS A C 1
ATOM 1457 O O . LYS A 1 186 ? 5.99098 10.22305 19.48123 1.000 7.23000 591 LYS A O 1
ATOM 1463 N N . LEU A 1 187 ? 5.38599 9.91592 21.65222 1.000 7.46000 592 LEU A N 1
ATOM 1464 C CA . LEU A 1 187 ? 5.72609 8.50493 21.76515 1.000 6.63000 592 LEU A CA 1
ATOM 1465 C C . LEU A 1 187 ? 4.43313 7.76283 22.06112 1.000 8.77000 592 LEU A C 1
ATOM 1466 O O . LEU A 1 187 ? 3.63810 8.20874 22.89313 1.000 9.69000 592 LEU A O 1
ATOM 1471 N N . ASN A 1 188 ? 4.21321 6.63185 21.40107 1.000 7.40000 593 ASN A N 1
ATOM 1472 C CA . ASN A 1 188 ? 3.06527 5.79776 21.72603 1.000 7.16000 593 ASN A CA 1
ATOM 1473 C C . ASN A 1 188 ? 3.52136 4.40877 22.13997 1.000 6.72000 593 ASN A C 1
ATOM 1474 O O . ASN A 1 188 ? 4.60439 3.94386 21.77495 1.000 6.92000 593 ASN A O 1
ATOM 1479 N N . PHE A 1 189 ? 2.67740 3.75868 22.92894 1.000 6.92000 594 PHE A N 1
ATOM 1480 C CA . PHE A 1 189 ? 2.82249 2.35967 23.29488 1.000 6.05000 594 PHE A CA 1
ATOM 1481 C C . PHE A 1 189 ? 1.44153 1.74859 23.16485 1.000 7.13000 594 PHE A C 1
ATOM 1482 O O . PHE A 1 189 ? 0.47649 2.29150 23.70787 1.000 10.28000 594 PHE A O 1
ATOM 1490 N N . GLN A 1 190 ? 1.33161 0.64161 22.43980 1.000 6.96000 595 GLN A N 1
ATOM 1491 C CA . GLN A 1 190 ? 0.02865 0.02453 22.22477 1.000 7.68000 595 GLN A CA 1
ATOM 1492 C C . GLN A 1 190 ? 0.15375 -1.48646 22.32570 1.000 8.00000 595 GLN A C 1
ATOM 1493 O O . GLN A 1 190 ? 1.25179 -2.05039 22.31968 1.000 7.66000 595 GLN A O 1
ATOM 1499 N N . THR A 1 191 ? -0.99521 -2.15254 22.38467 1.000 7.47000 596 THR A N 1
ATOM 1500 C CA . THR A 1 191 ? -0.99811 -3.60554 22.36060 1.000 7.33000 596 THR A CA 1
ATOM 1501 C C . THR A 1 191 ? -0.72907 -4.07946 20.94358 1.000 9.32000 596 THR A C 1
ATOM 1502 O O . THR A 1 191 ? -1.41410 -3.66547 20.00060 1.000 8.32000 596 THR A O 1
ATOM 1506 N N . PHE A 1 192 ? 0.28298 -4.92239 20.78655 1.000 7.88000 597 PHE A N 1
ATOM 1507 C CA . PHE A 1 192 ? 0.51603 -5.64432 19.54252 1.000 6.44000 597 PHE A CA 1
ATOM 1508 C C . PHE A 1 192 ? -0.04187 -7.05236 19.74546 1.000 7.65000 597 PHE A C 1
ATOM 1509 O O . PHE A 1 192 ? 0.39917 -7.76837 20.65243 1.000 8.99000 597 PHE A O 1
ATOM 1517 N N . GLN A 1 193 ? -0.99384 -7.45839 18.90844 1.000 8.77000 598 GLN A N 1
ATOM 1518 C CA . GLN A 1 193 ? -1.49975 -8.82443 18.96537 1.000 9.69000 598 GLN A CA 1
ATOM 1519 C C . GLN A 1 193 ? -1.09570 -9.58934 17.71434 1.000 9.10000 598 GLN A C 1
ATOM 1520 O O . GLN A 1 193 ? -0.87373 -9.00628 16.64637 1.000 10.17000 598 GLN A O 1
ATOM 1526 N N . LYS A 1 194 ? -1.01861 -10.91135 17.85428 1.000 9.03000 599 LYS A N 1
ATOM 1527 C CA . LYS A 1 194 ? -0.64455 -11.75027 16.74025 1.000 10.55000 599 LYS A CA 1
ATOM 1528 C C . LYS A 1 194 ? -1.72555 -11.71330 15.65925 1.000 13.59000 599 LYS A C 1
ATOM 1529 O O . LYS A 1 194 ? -2.88657 -11.40239 15.93226 1.000 13.25000 599 LYS A O 1
ATOM 1535 N N . PRO A 1 195 ? -1.35253 -11.99922 14.41524 1.000 11.90000 600 PRO A N 1
ATOM 1536 C CA . PRO A 1 195 ? -2.33553 -11.91724 13.31924 1.000 13.97000 600 PRO A CA 1
ATOM 1537 C C . PRO A 1 195 ? -3.54647 -12.81332 13.50419 1.000 15.67000 600 PRO A C 1
ATOM 1538 O O . PRO A 1 195 ? -4.63049 -12.45637 13.02320 1.000 17.19000 600 PRO A O 1
ATOM 1542 N N . GLU A 1 196 ? -3.41539 -13.94635 14.19914 1.000 14.09000 601 GLU A N 1
ATOM 1543 C CA . GLU A 1 196 ? -4.56034 -14.81443 14.45810 1.000 17.18000 601 GLU A CA 1
ATOM 1544 C C . GLU A 1 196 ? -5.47738 -14.28254 15.55112 1.000 18.79000 601 GLU A C 1
ATOM 1545 O O . GLU A 1 196 ? -6.50434 -14.91062 15.84209 1.000 20.01000 601 GLU A O 1
ATOM 1551 N N . GLY A 1 197 ? -5.14345 -13.14655 16.15117 1.000 15.62000 602 GLY A N 1
ATOM 1552 C CA . GLY A 1 197 ? -6.03750 -12.48565 17.08120 1.000 15.25000 602 GLY A CA 1
ATOM 1553 C C . GLY A 1 197 ? -5.92547 -13.00270 18.50118 1.000 13.73000 602 GLY A C 1
ATOM 1554 O O . GLY A 1 197 ? -4.93643 -13.61965 18.91315 1.000 18.24000 602 GLY A O 1
ATOM 1555 N N . GLY A 1 198 ? -6.96849 -12.71480 19.27818 1.000 13.48000 603 GLY A N 1
ATOM 1556 C CA . GLY A 1 198 ? -7.00947 -13.10687 20.66617 1.000 15.30000 603 GLY A CA 1
ATOM 1557 C C . GLY A 1 198 ? -6.51355 -12.06788 21.64921 1.000 10.86000 603 GLY A C 1
ATOM 1558 O O . GLY A 1 198 ? -6.56653 -12.31993 22.85920 1.000 12.67000 603 GLY A O 1
ATOM 1559 N N . GLY A 1 199 ? -6.02762 -10.92382 21.16627 1.000 11.59000 604 GLY A N 1
ATOM 1560 C CA . GLY A 1 199 ? -5.53369 -9.85083 22.00931 1.000 11.37000 604 GLY A CA 1
ATOM 1561 C C . GLY A 1 199 ? -4.14668 -10.07276 22.56231 1.000 11.01000 604 GLY A C 1
ATOM 1562 O O . GLY A 1 199 ? -3.65774 -9.22376 23.32235 1.000 10.82000 604 GLY A O 1
ATOM 1563 N N . THR A 1 200 ? -3.50561 -11.17970 22.21226 1.000 10.01000 605 THR A N 1
ATOM 1564 C CA . THR A 1 200 ? -2.24258 -11.59264 22.79425 1.000 10.22000 605 THR A CA 1
ATOM 1565 C C . THR A 1 200 ? -1.21656 -11.80053 21.68925 1.000 8.75000 605 THR A C 1
ATOM 1566 O O . THR A 1 200 ? -1.53556 -11.83350 20.50024 1.000 9.51000 605 THR A O 1
ATOM 1570 N N . LEU A 1 201 ? 0.03444 -11.94146 22.12124 1.000 8.58000 606 LEU A N 1
ATOM 1571 C CA . LEU A 1 201 ? 1.18146 -12.15035 21.25424 1.000 8.24000 606 LEU A CA 1
ATOM 1572 C C . LEU A 1 201 ? 2.02353 -13.21132 21.93619 1.000 7.43000 606 LEU A C 1
ATOM 1573 O O . LEU A 1 201 ? 2.09553 -13.24237 23.16519 1.000 8.35000 606 LEU A O 1
ATOM 1578 N N . ARG A 1 202 ? 2.63459 -14.09825 21.15416 1.000 9.37000 607 ARG A N 1
ATOM 1579 C CA . ARG A 1 202 ? 3.42566 -15.16022 21.75711 1.000 8.45000 607 ARG A CA 1
ATOM 1580 C C . ARG A 1 202 ? 4.78862 -14.61915 22.16414 1.000 8.15000 607 ARG A C 1
ATOM 1581 O O . ARG A 1 202 ? 5.44858 -13.91307 21.39618 1.000 10.18000 607 ARG A O 1
ATOM 1589 N N . ALA A 1 203 ? 5.20764 -14.94017 23.37113 1.000 8.02000 608 ALA A N 1
ATOM 1590 C CA . ALA A 1 203 ? 6.58662 -14.70110 23.76815 1.000 7.57000 608 ALA A CA 1
ATOM 1591 C C . ALA A 1 203 ? 7.40270 -15.91602 23.33910 1.000 9.07000 608 ALA A C 1
ATOM 1592 O O . ALA A 1 203 ? 7.27377 -16.99706 23.92505 1.000 11.16000 608 ALA A O 1
ATOM 1594 N N . GLN A 1 204 ? 8.20670 -15.74893 22.29811 1.000 8.25000 609 GLN A N 1
ATOM 1595 C CA . GLN A 1 204 ? 9.05977 -16.81285 21.76806 1.000 8.74000 609 GLN A CA 1
ATOM 1596 C C . GLN A 1 204 ? 10.47375 -16.60878 22.30708 1.000 9.34000 609 GLN A C 1
ATOM 1597 O O . GLN A 1 204 ? 11.21070 -15.72171 21.85312 1.000 9.29000 609 GLN A O 1
ATOM 1603 N N . TYR A 1 205 ? 10.85481 -17.43779 23.26204 1.000 8.93000 610 TYR A N 1
ATOM 1604 C CA . TYR A 1 205 ? 12.12479 -17.25374 23.93905 1.000 10.65000 610 TYR A CA 1
ATOM 1605 C C . TYR A 1 205 ? 13.28783 -17.76762 23.11904 1.000 19.41000 610 TYR A C 1
ATOM 1606 O O . TYR A 1 205 ? 13.17690 -18.77460 22.41299 1.000 16.67000 610 TYR A O 1
ATOM 1615 N N . SER A 1 206 ? 14.39478 -17.02355 23.20007 1.000 23.35000 611 SER A N 1
ATOM 1616 C CA . SER A 1 206 ? 15.68080 -17.38144 22.63606 1.000 29.37000 611 SER A CA 1
ATOM 1617 C C . SER A 1 206 ? 16.40186 -18.30244 23.62102 1.000 26.28000 611 SER A C 1
ATOM 1618 O O . SER A 1 206 ? 15.84688 -18.69852 24.65100 1.000 22.22000 611 SER A O 1
ATOM 1621 N N . THR A 1 207 ? 17.65089 -18.66034 23.30201 1.000 18.49000 612 THR A N 1
ATOM 1622 C CA . THR A 1 207 ? 18.52393 -19.31933 24.26699 1.000 21.46000 612 THR A CA 1
ATOM 1623 C C . THR A 1 207 ? 18.49787 -18.54538 25.58002 1.000 17.30000 612 THR A C 1
ATOM 1624 O O . THR A 1 207 ? 18.48579 -17.31439 25.58507 1.000 22.24000 612 THR A O 1
ATOM 1628 N N . THR A 1 208 ? 18.47392 -19.27243 26.69499 1.000 19.56000 613 THR A N 1
ATOM 1629 C CA . THR A 1 208 ? 18.35287 -18.64850 28.01302 1.000 20.20000 613 THR A CA 1
ATOM 1630 C C . THR A 1 208 ? 19.72985 -18.41543 28.62203 1.000 16.00000 613 THR A C 1
ATOM 1631 O O . THR A 1 208 ? 20.58591 -19.30238 28.56399 1.000 15.38000 613 THR A O 1
ATOM 1635 N N . PRO A 1 209 ? 19.98477 -17.25944 29.24008 1.000 13.93000 614 PRO A N 1
ATOM 1636 C CA . PRO A 1 209 ? 21.26976 -17.07239 29.92109 1.000 12.35000 614 PRO A CA 1
ATOM 1637 C C . PRO A 1 209 ? 21.40182 -18.02543 31.09505 1.000 11.11000 614 PRO A C 1
ATOM 1638 O O . PRO A 1 209 ? 20.41984 -18.41752 31.73403 1.000 12.91000 614 PRO A O 1
ATOM 1642 N N . ARG A 1 210 ? 22.63984 -18.39936 31.37104 1.000 11.37000 615 ARG A N 1
ATOM 1643 C CA . ARG A 1 210 ? 22.94290 -19.30839 32.46400 1.000 10.91000 615 ARG A CA 1
ATOM 1644 C C . ARG A 1 210 ? 23.64984 -18.54839 33.58404 1.000 9.71000 615 ARG A C 1
ATOM 1645 O O . ARG A 1 210 ? 23.96276 -17.36236 33.46309 1.000 9.65000 615 ARG A O 1
ATOM 1653 N N . GLN A 1 211 ? 23.90888 -19.23842 34.69301 1.000 7.94000 616 GLN A N 1
ATOM 1654 C CA . GLN A 1 211 ? 24.63484 -18.60342 35.79104 1.000 8.08000 616 GLN A CA 1
ATOM 1655 C C . GLN A 1 211 ? 25.93680 -17.98431 35.30407 1.000 8.57000 616 GLN A C 1
ATOM 1656 O O . GLN A 1 211 ? 26.69884 -18.60523 34.56405 1.000 8.45000 616 GLN A O 1
ATOM 1662 N N . GLY A 1 212 ? 26.19372 -16.74632 35.74113 1.000 8.07000 617 GLY A N 1
ATOM 1663 C CA . GLY A 1 212 ? 27.40467 -16.04922 35.38116 1.000 9.46000 617 GLY A CA 1
ATOM 1664 C C . GLY A 1 212 ? 27.31562 -15.23817 34.11020 1.000 9.77000 617 GLY A C 1
ATOM 1665 O O . GLY A 1 212 ? 28.23357 -14.45410 33.83023 1.000 10.60000 617 GLY A O 1
ATOM 1666 N N . ASP A 1 213 ? 26.25864 -15.41621 33.32518 1.000 7.59000 618 ASP A N 1
ATOM 1667 C CA . ASP A 1 213 ? 25.99358 -14.51318 32.21922 1.000 8.73000 618 ASP A CA 1
ATOM 1668 C C . ASP A 1 213 ? 25.45349 -13.19623 32.76628 1.000 9.40000 618 ASP A C 1
ATOM 1669 O O . ASP A 1 213 ? 25.11748 -13.07331 33.94828 1.000 9.63000 618 ASP A O 1
ATOM 1674 N N . PHE A 1 214 ? 25.37143 -12.19620 31.89332 1.000 8.37000 619 PHE A N 1
ATOM 1675 C CA . PHE A 1 214 ? 24.88834 -10.88325 32.28238 1.000 6.94000 619 PHE A CA 1
ATOM 1676 C C . PHE A 1 214 ? 23.70332 -10.49929 31.42039 1.000 8.27000 619 PHE A C 1
ATOM 1677 O O . PHE A 1 214 ? 23.55835 -10.95625 30.28237 1.000 9.32000 619 PHE A O 1
ATOM 1685 N N . ALA A 1 215 ? 22.85926 -9.63737 31.96442 1.000 8.20000 620 ALA A N 1
ATOM 1686 C CA . ALA A 1 215 ? 21.74922 -9.10941 31.19144 1.000 7.86000 620 ALA A CA 1
ATOM 1687 C C . ALA A 1 215 ? 21.56113 -7.64844 31.55951 1.000 7.83000 620 ALA A C 1
ATOM 1688 O O . ALA A 1 215 ? 22.06409 -7.16245 32.57653 1.000 6.54000 620 ALA A O 1
ATOM 1690 N N . VAL A 1 216 ? 20.84108 -6.94345 30.69753 1.000 6.82000 621 VAL A N 1
ATOM 1691 C CA . VAL A 1 216 ? 20.38599 -5.59249 30.98259 1.000 6.32000 621 VAL A CA 1
ATOM 1692 C C . VAL A 1 216 ? 18.87199 -5.61659 30.92059 1.000 7.01000 621 VAL A C 1
ATOM 1693 O O . VAL A 1 216 ? 18.28902 -5.99959 29.90157 1.000 7.94000 621 VAL A O 1
ATOM 1697 N N . ILE A 1 217 ? 18.23296 -5.26268 32.02660 1.000 5.69000 622 ILE A N 1
ATOM 1698 C CA . ILE A 1 217 ? 16.78495 -5.09478 32.04560 1.000 6.79000 622 ILE A CA 1
ATOM 1699 C C . ILE A 1 217 ? 16.48685 -3.60780 32.15366 1.000 5.67000 622 ILE A C 1
ATOM 1700 O O . ILE A 1 217 ? 17.22880 -2.85278 32.78970 1.000 7.93000 622 ILE A O 1
ATOM 1705 N N . TRP A 1 218 ? 15.40083 -3.18085 31.51468 1.000 5.43000 623 TRP A N 1
ATOM 1706 C CA . TRP A 1 218 ? 15.07473 -1.76287 31.51674 1.000 5.51000 623 TRP A CA 1
ATOM 1707 C C . TRP A 1 218 ? 13.57572 -1.57598 31.63074 1.000 5.75000 623 TRP A C 1
ATOM 1708 O O . TRP A 1 218 ? 12.78378 -2.47001 31.31070 1.000 6.46000 623 TRP A O 1
ATOM 1719 N N . GLN A 1 219 ? 13.19764 -0.38302 32.07379 1.000 5.85000 624 GLN A N 1
ATOM 1720 C CA . GLN A 1 219 ? 11.81861 0.06389 31.98081 1.000 6.18000 624 GLN A CA 1
ATOM 1721 C C . GLN A 1 219 ? 11.79152 1.48591 31.44387 1.000 5.39000 624 GLN A C 1
ATOM 1722 O O . GLN A 1 219 ? 12.70946 2.27896 31.68091 1.000 6.59000 624 GLN A O 1
ATOM 1728 N N . ILE A 1 220 ? 10.74350 1.79388 30.69488 1.000 6.18000 625 ILE A N 1
ATOM 1729 C CA . ILE A 1 220 ? 10.51841 3.12489 30.15294 1.000 6.75000 625 ILE A CA 1
ATOM 1730 C C . ILE A 1 220 ? 9.09239 3.51878 30.51495 1.000 7.50000 625 ILE A C 1
ATOM 1731 O O . ILE A 1 220 ? 8.18144 2.68172 30.47491 1.000 8.06000 625 ILE A O 1
ATOM 1736 N N . GLY A 1 221 ? 8.90930 4.77975 30.90400 1.000 6.22000 626 GLY A N 1
ATOM 1737 C CA . GLY A 1 221 ? 7.60527 5.25764 31.30202 1.000 7.59000 626 GLY A CA 1
ATOM 1738 C C . GLY A 1 221 ? 7.71221 6.12360 32.53006 1.000 6.81000 626 GLY A C 1
ATOM 1739 O O . GLY A 1 221 ? 8.80018 6.41665 33.01507 1.000 7.56000 626 GLY A O 1
ATOM 1740 N N . ARG A 1 222 ? 6.56418 6.53650 33.06407 1.000 7.92000 627 ARG A N 1
ATOM 1741 C CA . ARG A 1 222 ? 6.58111 7.42545 34.22111 1.000 8.34000 627 ARG A CA 1
ATOM 1742 C C . ARG A 1 222 ? 6.98816 6.67842 35.48708 1.000 8.67000 627 ARG A C 1
ATOM 1743 O O . ARG A 1 222 ? 6.31722 5.72436 35.89504 1.000 9.56000 627 ARG A O 1
ATOM 1751 N N . HIS A 1 223 ? 8.09313 7.10047 36.10210 1.000 8.05000 628 HIS A N 1
ATOM 1752 C CA . HIS A 1 223 ? 8.53216 6.51544 37.36808 1.000 8.22000 628 HIS A CA 1
ATOM 1753 C C . HIS A 1 223 ? 9.56910 7.42248 38.01212 1.000 8.47000 628 HIS A C 1
ATOM 1754 O O . HIS A 1 223 ? 10.09804 8.33554 37.37916 1.000 9.56000 628 HIS A O 1
ATOM 1761 N N . ASN A 1 224 ? 9.84211 7.16244 39.29211 1.000 9.95000 629 ASN A N 1
ATOM 1762 C CA . ASN A 1 224 ? 10.90307 7.83548 40.02714 1.000 10.75000 629 ASN A CA 1
ATOM 1763 C C . ASN A 1 224 ? 12.12613 6.92856 40.08911 1.000 8.72000 629 ASN A C 1
ATOM 1764 O O . ASN A 1 224 ? 12.00621 5.70555 40.01006 1.000 7.98000 629 ASN A O 1
ATOM 1769 N N . PHE A 1 225 ? 13.30708 7.53163 40.22114 1.000 8.88000 630 PHE A N 1
ATOM 1770 C CA . PHE A 1 225 ? 14.53214 6.74371 40.31311 1.000 7.35000 630 PHE A CA 1
ATOM 1771 C C . PHE A 1 225 ? 15.61708 7.56675 40.98115 1.000 8.94000 630 PHE A C 1
ATOM 1772 O O . PHE A 1 225 ? 15.80500 8.73678 40.64520 1.000 12.15000 630 PHE A O 1
ATOM 1780 N N . ASP A 1 226 ? 16.35012 6.93776 41.89412 1.000 6.53000 631 ASP A N 1
ATOM 1781 C CA . ASP A 1 226 ? 17.45807 7.57680 42.60216 1.000 6.44000 631 ASP A CA 1
ATOM 1782 C C . ASP A 1 226 ? 18.77012 6.94891 42.13513 1.000 7.60000 631 ASP A C 1
ATOM 1783 O O . ASP A 1 226 ? 19.05819 5.78592 42.43408 1.000 7.71000 631 ASP A O 1
ATOM 1788 N N . MET A 1 227 ? 19.55007 7.71700 41.36717 1.000 8.32000 632 MET A N 1
ATOM 1789 C CA . MET A 1 227 ? 20.85010 7.24210 40.89015 1.000 7.38000 632 MET A CA 1
ATOM 1790 C C . MET A 1 227 ? 21.79813 6.82412 41.99814 1.000 8.61000 632 MET A C 1
ATOM 1791 O O . MET A 1 227 ? 22.69618 6.00819 41.76011 1.000 9.48000 632 MET A O 1
ATOM 1796 N N . SER A 1 228 ? 21.64408 7.37806 43.19816 1.000 8.27000 633 SER A N 1
ATOM 1797 C CA . SER A 1 228 ? 22.57610 7.05907 44.26515 1.000 9.59000 633 SER A CA 1
ATOM 1798 C C . SER A 1 228 ? 22.31519 5.69103 44.87209 1.000 9.64000 633 SER A C 1
ATOM 1799 O O . SER A 1 228 ? 23.23923 5.09007 45.42007 1.000 14.42000 633 SER A O 1
ATOM 1802 N N . THR A 1 229 ? 21.08823 5.17295 44.77206 1.000 8.80000 634 THR A N 1
ATOM 1803 C CA . THR A 1 229 ? 20.74231 3.92190 45.43201 1.000 8.24000 634 THR A CA 1
ATOM 1804 C C . THR A 1 229 ? 20.30638 2.83091 44.46796 1.000 9.03000 634 THR A C 1
ATOM 1805 O O . THR A 1 229 ? 20.20546 1.66789 44.88091 1.000 9.32000 634 THR A O 1
ATOM 1809 N N . GLY A 1 230 ? 20.04736 3.16395 43.19997 1.000 7.62000 635 GLY A N 1
ATOM 1810 C CA . GLY A 1 230 ? 19.59543 2.17396 42.23993 1.000 8.36000 635 GLY A CA 1
ATOM 1811 C C . GLY A 1 230 ? 18.16046 1.76286 42.39490 1.000 7.52000 635 GLY A C 1
ATOM 1812 O O . GLY A 1 230 ? 17.74653 0.76586 41.79886 1.000 7.89000 635 GLY A O 1
ATOM 1813 N N . LYS A 1 231 ? 17.38541 2.50977 43.17393 1.000 7.49000 636 LYS A N 1
ATOM 1814 C CA . LYS A 1 231 ? 16.03143 2.14567 43.54191 1.000 7.40000 636 LYS A CA 1
ATOM 1815 C C . LYS A 1 231 ? 15.07036 3.23162 43.08496 1.000 7.13000 636 LYS A C 1
ATOM 1816 O O . LYS A 1 231 ? 15.38928 4.43264 43.13601 1.000 7.90000 636 LYS A O 1
ATOM 1822 N N . GLY A 1 232 ? 13.89439 2.81956 42.66194 1.000 8.78000 637 GLY A N 1
ATOM 1823 C CA . GLY A 1 232 ? 12.84233 3.75351 42.31097 1.000 9.76000 637 GLY A CA 1
ATOM 1824 C C . GLY A 1 232 ? 11.49437 3.09642 42.38694 1.000 8.41000 637 GLY A C 1
ATOM 1825 O O . GLY A 1 232 ? 11.25743 2.21637 43.21790 1.000 11.10000 637 GLY A O 1
ATOM 1826 N N . THR A 1 233 ? 10.59435 3.52839 41.52596 1.000 9.24000 638 THR A N 1
ATOM 1827 C CA . THR A 1 233 ? 9.27439 2.92931 41.45892 1.000 8.98000 638 THR A CA 1
ATOM 1828 C C . THR A 1 233 ? 9.10944 2.17736 40.14889 1.000 9.55000 638 THR A C 1
ATOM 1829 O O . THR A 1 233 ? 9.82443 2.43645 39.17290 1.000 8.62000 638 THR A O 1
ATOM 1833 N N . PRO A 1 234 ? 8.18550 1.22530 40.09185 1.000 7.75000 639 PRO A N 1
ATOM 1834 C CA . PRO A 1 234 ? 7.91356 0.53233 38.83082 1.000 7.22000 639 PRO A CA 1
ATOM 1835 C C . PRO A 1 234 ? 6.95550 1.35431 37.98185 1.000 8.70000 639 PRO A C 1
ATOM 1836 O O . PRO A 1 234 ? 6.03446 2.00122 38.49087 1.000 9.37000 639 PRO A O 1
ATOM 1840 N N . VAL A 1 235 ? 7.18851 1.33538 36.67085 1.000 7.91000 640 VAL A N 1
ATOM 1841 C CA . VAL A 1 235 ? 6.19848 1.87835 35.74987 1.000 6.52000 640 VAL A CA 1
ATOM 1842 C C . VAL A 1 235 ? 4.90053 1.09626 35.92183 1.000 10.45000 640 VAL A C 1
ATOM 1843 O O . VAL A 1 235 ? 4.90461 -0.13774 35.95478 1.000 9.51000 640 VAL A O 1
ATOM 1847 N N . GLU A 1 236 ? 3.77748 1.81218 36.03786 1.000 10.65000 641 GLU A N 1
ATOM 1848 C CA . GLU A 1 236 ? 2.49352 1.13709 36.24582 1.000 9.47000 641 GLU A CA 1
ATOM 1849 C C . GLU A 1 236 ? 1.87356 0.68710 34.93380 1.000 11.25000 641 GLU A C 1
ATOM 1850 O O . GLU A 1 236 ? 1.51464 -0.48691 34.77575 1.000 12.51000 641 GLU A O 1
ATOM 1856 N N . SER A 1 237 ? 1.77650 1.59814 33.97384 1.000 10.76000 642 SER A N 1
ATOM 1857 C CA . SER A 1 237 ? 1.17852 1.31515 32.67783 1.000 11.29000 642 SER A CA 1
ATOM 1858 C C . SER A 1 237 ? 1.76546 2.29224 31.67187 1.000 11.03000 642 SER A C 1
ATOM 1859 O O . SER A 1 237 ? 2.44540 3.25327 32.02891 1.000 10.85000 642 SER A O 1
ATOM 1862 N N . LEU A 1 238 ? 1.48449 2.03027 30.40386 1.000 10.25000 643 LEU A N 1
ATOM 1863 C CA . LEU A 1 238 ? 2.00644 2.82536 29.30489 1.000 8.59000 643 LEU A CA 1
ATOM 1864 C C . LEU A 1 238 ? 0.85541 3.31732 28.44191 1.000 11.18000 643 LEU A C 1
ATOM 1865 O O . LEU A 1 238 ? -0.08354 2.57227 28.15588 1.000 13.87000 643 LEU A O 1
ATOM 1870 N N . SER A 1 239 ? 0.95733 4.56834 27.99697 1.000 12.97000 644 SER A N 1
ATOM 1871 C CA . SER A 1 239 ? 0.00629 5.12232 27.04199 1.000 13.16000 644 SER A CA 1
ATOM 1872 C C . SER A 1 239 ? 0.77124 5.93442 26.00103 1.000 13.37000 644 SER A C 1
ATOM 1873 O O . SER A 1 239 ? 1.81627 5.48751 25.52301 1.000 15.84000 644 SER A O 1
ATOM 1876 N N . ASP A 1 240 ? 0.28016 7.11240 25.64408 1.000 11.38000 645 ASP A N 1
ATOM 1877 C CA . ASP A 1 240 ? 0.97211 8.00949 24.72712 1.000 9.17000 645 ASP A CA 1
ATOM 1878 C C . ASP A 1 240 ? 1.43102 9.24948 25.48617 1.000 10.04000 645 ASP A C 1
ATOM 1879 O O . ASP A 1 240 ? 0.84099 9.62640 26.50419 1.000 13.43000 645 ASP A O 1
ATOM 1884 N N . TYR A 1 241 ? 2.50798 9.86758 24.99220 1.000 8.87000 646 TYR A N 1
ATOM 1885 C CA . TYR A 1 241 ? 3.17491 10.96159 25.68525 1.000 8.44000 646 TYR A CA 1
ATOM 1886 C C . TYR A 1 241 ? 3.57484 12.02666 24.68430 1.000 9.54000 646 TYR A C 1
ATOM 1887 O O . TYR A 1 241 ? 4.05687 11.70674 23.59729 1.000 10.42000 646 TYR A O 1
ATOM 1896 N N . VAL A 1 242 ? 3.37576 13.28863 25.05536 1.000 7.46000 647 VAL A N 1
ATOM 1897 C CA . VAL A 1 242 ? 3.82868 14.42370 24.25841 1.000 7.93000 647 VAL A CA 1
ATOM 1898 C C . VAL A 1 242 ? 5.15365 14.89076 24.84043 1.000 6.94000 647 VAL A C 1
ATOM 1899 O O . VAL A 1 242 ? 5.22862 15.23371 26.02245 1.000 8.37000 647 VAL A O 1
ATOM 1903 N N . MET A 1 243 ? 6.19065 14.93987 23.99844 1.000 6.59000 648 MET A N 1
ATOM 1904 C CA . MET A 1 243 ? 7.52362 15.37594 24.41246 1.000 6.53000 648 MET A CA 1
ATOM 1905 C C . MET A 1 243 ? 7.73453 16.77198 23.83952 1.000 7.91000 648 MET A C 1
ATOM 1906 O O . MET A 1 243 ? 7.95952 16.92104 22.63153 1.000 7.77000 648 MET A O 1
ATOM 1911 N N . PRO A 1 244 ? 7.64545 17.83694 24.64257 1.000 6.50000 649 PRO A N 1
ATOM 1912 C CA . PRO A 1 244 ? 7.61637 19.17996 24.04263 1.000 8.39000 649 PRO A CA 1
ATOM 1913 C C . PRO A 1 244 ? 8.95333 19.69807 23.54365 1.000 7.70000 649 PRO A C 1
ATOM 1914 O O . PRO A 1 244 ? 8.96228 20.62011 22.71669 1.000 8.80000 649 PRO A O 1
ATOM 1918 N N . GLN A 1 245 ? 10.07437 19.15712 24.01163 1.000 7.49000 650 GLN A N 1
ATOM 1919 C CA . GLN A 1 245 ? 11.38734 19.64823 23.62466 1.000 7.58000 650 GLN A CA 1
ATOM 1920 C C . GLN A 1 245 ? 12.26342 18.48831 23.18061 1.000 7.50000 650 GLN A C 1
ATOM 1921 O O . GLN A 1 245 ? 11.98749 17.32327 23.47756 1.000 7.39000 650 GLN A O 1
ATOM 1927 N N . GLN A 1 246 ? 13.32740 18.81941 22.45463 1.000 8.91000 651 GLN A N 1
ATOM 1928 C CA . GLN A 1 246 ? 14.24547 17.79449 21.98759 1.000 7.18000 651 GLN A CA 1
ATOM 1929 C C . GLN A 1 246 ? 14.95551 17.14649 23.16356 1.000 8.43000 651 GLN A C 1
ATOM 1930 O O . GLN A 1 246 ? 15.24746 17.78746 24.18459 1.000 9.22000 651 GLN A O 1
ATOM 1936 N N . LYS A 1 247 ? 15.26359 15.85951 23.01051 1.000 6.75000 652 LYS A N 1
ATOM 1937 C CA . LYS A 1 247 ? 16.09964 15.14653 23.97048 1.000 7.48000 652 LYS A CA 1
ATOM 1938 C C . LYS A 1 247 ? 17.42766 14.82464 23.29947 1.000 6.98000 652 LYS A C 1
ATOM 1939 O O . LYS A 1 247 ? 17.47171 14.14869 22.26044 1.000 7.74000 652 LYS A O 1
ATOM 1945 N N . ASP A 1 248 ? 18.50763 15.30169 23.88950 1.000 6.29000 653 ASP A N 1
ATOM 1946 C CA . ASP A 1 248 ? 19.85365 14.93480 23.47149 1.000 7.14000 653 ASP A CA 1
ATOM 1947 C C . ASP A 1 248 ? 20.36471 14.00078 24.55845 1.000 7.18000 653 ASP A C 1
ATOM 1948 O O . ASP A 1 248 ? 20.83068 14.44077 25.61147 1.000 10.79000 653 ASP A O 1
ATOM 1953 N N . ALA A 1 249 ? 20.22680 12.70879 24.30539 1.000 6.71000 654 ALA A N 1
ATOM 1954 C CA . ALA A 1 249 ? 20.39586 11.68375 25.31835 1.000 5.78000 654 ALA A CA 1
ATOM 1955 C C . ALA A 1 249 ? 21.80190 11.12785 25.26833 1.000 8.90000 654 ALA A C 1
ATOM 1956 O O . ALA A 1 249 ? 22.60188 11.45894 24.39134 1.000 9.02000 654 ALA A O 1
ATOM 1958 N N . HIS A 1 250 ? 22.10395 10.23883 26.20729 1.000 10.27000 655 HIS A N 1
ATOM 1959 C CA . HIS A 1 250 ? 23.43499 9.65192 26.16527 1.000 11.40000 655 HIS A CA 1
ATOM 1960 C C . HIS A 1 250 ? 23.52908 8.26090 26.78321 1.000 11.50000 655 HIS A C 1
ATOM 1961 O O . HIS A 1 250 ? 24.61012 7.67297 26.72819 1.000 12.52000 655 HIS A O 1
ATOM 1968 N N . ILE A 1 251 ? 22.45712 7.69780 27.35018 1.000 8.61000 656 ILE A N 1
ATOM 1969 C CA . ILE A 1 251 ? 22.58120 6.38878 28.00512 1.000 7.14000 656 ILE A CA 1
ATOM 1970 C C . ILE A 1 251 ? 22.61229 5.21083 27.03707 1.000 7.94000 656 ILE A C 1
ATOM 1971 O O . ILE A 1 251 ? 22.80536 4.07082 27.47802 1.000 10.10000 656 ILE A O 1
ATOM 1976 N N . GLY A 1 252 ? 22.44128 5.43587 25.73308 1.000 7.10000 657 GLY A N 1
ATOM 1977 C CA . GLY A 1 252 ? 22.68035 4.40293 24.73404 1.000 6.67000 657 GLY A CA 1
ATOM 1978 C C . GLY A 1 252 ? 21.57842 3.38887 24.51499 1.000 6.71000 657 GLY A C 1
ATOM 1979 O O . GLY A 1 252 ? 21.70348 2.54191 23.62195 1.000 9.51000 657 GLY A O 1
ATOM 1980 N N . MET A 1 253 ? 20.52041 3.42176 25.30499 1.000 7.06000 658 MET A N 1
ATOM 1981 C CA . MET A 1 253 ? 19.43948 2.44869 25.23394 1.000 6.43000 658 MET A CA 1
ATOM 1982 C C . MET A 1 253 ? 18.18644 2.96264 24.52996 1.000 5.80000 658 MET A C 1
ATOM 1983 O O . MET A 1 253 ? 17.25150 2.18759 24.29692 1.000 6.07000 658 MET A O 1
ATOM 1988 N N . TRP A 1 254 ? 18.12836 4.24465 24.17601 1.000 5.10000 659 TRP A N 1
ATOM 1989 C CA . TRP A 1 254 ? 16.85132 4.81759 23.74803 1.000 5.34000 659 TRP A CA 1
ATOM 1990 C C . TRP A 1 254 ? 16.32037 4.19861 22.45600 1.000 6.34000 659 TRP A C 1
ATOM 1991 O O . TRP A 1 254 ? 15.12239 3.91553 22.35999 1.000 6.08000 659 TRP A O 1
ATOM 2002 N N . TYR A 1 255 ? 17.17739 3.97471 21.45300 1.000 5.57000 660 TYR A N 1
ATOM 2003 C CA . TYR A 1 255 ? 16.65543 3.43373 20.19497 1.000 5.29000 660 TYR A CA 1
ATOM 2004 C C . TYR A 1 255 ? 16.27052 1.97270 20.34291 1.000 5.28000 660 TYR A C 1
ATOM 2005 O O . TYR A 1 255 ? 15.23656 1.54165 19.81188 1.000 5.45000 660 TYR A O 1
ATOM 2014 N N . ARG A 1 256 ? 17.05457 1.20972 21.10488 1.000 6.05000 661 ARG A N 1
ATOM 2015 C CA . ARG A 1 256 ? 16.67266 -0.16832 21.39482 1.000 6.60000 661 ARG A CA 1
ATOM 2016 C C . ARG A 1 256 ? 15.35866 -0.22444 22.16781 1.000 5.86000 661 ARG A C 1
ATOM 2017 O O . ARG A 1 256 ? 14.53172 -1.11549 21.92777 1.000 6.83000 661 ARG A O 1
ATOM 2025 N N . ALA A 1 257 ? 15.14160 0.71750 23.09885 1.000 6.60000 662 ALA A N 1
ATOM 2026 C CA . ALA A 1 257 ? 13.91160 0.71538 23.88884 1.000 5.73000 662 ALA A CA 1
ATOM 2027 C C . ALA A 1 257 ? 12.68657 1.20134 23.11686 1.000 5.24000 662 ALA A C 1
ATOM 2028 O O . ALA A 1 257 ? 11.55659 0.83525 23.47384 1.000 7.26000 662 ALA A O 1
ATOM 2030 N N . LEU A 1 258 ? 12.86952 2.01539 22.07490 1.000 5.56000 663 LEU A N 1
ATOM 2031 C CA . LEU A 1 258 ? 11.73148 2.61535 21.39192 1.000 5.71000 663 LEU A CA 1
ATOM 2032 C C . LEU A 1 258 ? 11.41352 2.01039 20.03189 1.000 5.21000 663 LEU A C 1
ATOM 2033 O O . LEU A 1 258 ? 10.35550 2.33234 19.47090 1.000 6.34000 663 LEU A O 1
ATOM 2038 N N . THR A 1 259 ? 12.25758 1.13447 19.49386 1.000 5.92000 664 THR A N 1
ATOM 2039 C CA . THR A 1 259 ? 11.99162 0.60751 18.16183 1.000 7.16000 664 THR A CA 1
ATOM 2040 C C . THR A 1 259 ? 10.83869 -0.39257 18.18179 1.000 6.05000 664 THR A C 1
ATOM 2041 O O . THR A 1 259 ? 10.62273 -1.11663 19.15775 1.000 6.89000 664 THR A O 1
ATOM 2045 N N . SER A 1 260 ? 10.07570 -0.42657 17.09678 1.000 6.15000 665 SER A N 1
ATOM 2046 C CA . SER A 1 260 ? 9.02276 -1.42664 17.00773 1.000 5.72000 665 SER A CA 1
ATOM 2047 C C . SER A 1 260 ? 9.52385 -2.72458 16.40568 1.000 5.76000 665 SER A C 1
ATOM 2048 O O . SER A 1 260 ? 8.89292 -3.77163 16.59963 1.000 7.47000 665 SER A O 1
ATOM 2051 N N . VAL A 1 261 ? 10.62785 -2.67547 15.65568 1.000 5.88000 666 VAL A N 1
ATOM 2052 C CA . VAL A 1 261 ? 11.13093 -3.82641 14.91964 1.000 6.76000 666 VAL A CA 1
ATOM 2053 C C . VAL A 1 261 ? 12.65293 -3.81131 14.96864 1.000 6.60000 666 VAL A C 1
ATOM 2054 O O . VAL A 1 261 ? 13.29086 -2.76527 15.10669 1.000 6.10000 666 VAL A O 1
ATOM 2058 N N . GLY A 1 262 ? 13.24601 -4.99326 14.81359 1.000 6.08000 667 GLY A N 1
ATOM 2059 C CA . GLY A 1 262 ? 14.68401 -5.06916 14.71259 1.000 6.57000 667 GLY A CA 1
ATOM 2060 C C . GLY A 1 262 ? 15.17211 -6.49813 14.70453 1.000 6.86000 667 GLY A C 1
ATOM 2061 O O . GLY A 1 262 ? 14.40417 -7.43719 14.92449 1.000 7.88000 667 GLY A O 1
ATOM 2062 N N . PRO A 1 263 ? 16.46512 -6.68204 14.47853 1.000 6.15000 668 PRO A N 1
ATOM 2063 C CA . PRO A 1 263 ? 17.05721 -8.01000 14.63147 1.000 6.98000 668 PRO A CA 1
ATOM 2064 C C . PRO A 1 263 ? 17.07923 -8.40507 16.10146 1.000 6.96000 668 PRO A C 1
ATOM 2065 O O . PRO A 1 263 ? 17.09117 -7.56610 17.00349 1.000 7.84000 668 PRO A O 1
ATOM 2069 N N . ARG A 1 264 ? 17.09632 -9.71707 16.33340 1.000 7.05000 669 ARG A N 1
ATOM 2070 C CA . ARG A 1 264 ? 17.11135 -10.23813 17.69638 1.000 7.68000 669 ARG A CA 1
ATOM 2071 C C . ARG A 1 264 ? 18.32831 -9.76209 18.48240 1.000 7.17000 669 ARG A C 1
ATOM 2072 O O . ARG A 1 264 ? 18.22729 -9.50914 19.68241 1.000 7.49000 669 ARG A O 1
ATOM 2080 N N . THR A 1 265 ? 19.47830 -9.61698 17.82441 1.000 6.74000 670 THR A N 1
ATOM 2081 C CA . THR A 1 265 ? 20.72028 -9.21393 18.46844 1.000 7.13000 670 THR A CA 1
ATOM 2082 C C . THR A 1 265 ? 21.36820 -8.10485 17.65649 1.000 7.85000 670 THR A C 1
ATOM 2083 O O . THR A 1 265 ? 21.27021 -8.08580 16.42949 1.000 7.21000 670 THR A O 1
ATOM 2087 N N . ASP A 1 266 ? 22.01914 -7.16783 18.35453 1.000 6.85000 671 ASP A N 1
ATOM 2088 C CA . ASP A 1 266 ? 22.94308 -6.21875 17.73957 1.000 7.71000 671 ASP A CA 1
ATOM 2089 C C . ASP A 1 266 ? 23.79604 -5.64074 18.85760 1.000 8.85000 671 ASP A C 1
ATOM 2090 O O . ASP A 1 266 ? 23.51605 -5.84081 20.04859 1.000 8.90000 671 ASP A O 1
ATOM 2095 N N . VAL A 1 267 ? 24.84099 -4.91865 18.45364 1.000 10.04000 672 VAL A N 1
ATOM 2096 C CA . VAL A 1 267 ? 25.71394 -4.23964 19.41067 1.000 11.52000 672 VAL A CA 1
ATOM 2097 C C . VAL A 1 267 ? 24.97486 -3.08271 20.06672 1.000 14.31000 672 VAL A C 1
ATOM 2098 O O . VAL A 1 267 ? 24.29281 -2.29473 19.39675 1.000 15.54000 672 VAL A O 1
ATOM 2102 N N . LEU A 1 268 ? 25.10085 -2.98276 21.39672 1.000 13.20000 673 LEU A N 1
ATOM 2103 C CA . LEU A 1 268 ? 24.65677 -1.82883 22.16877 1.000 11.84000 673 LEU A CA 1
ATOM 2104 C C . LEU A 1 268 ? 25.82274 -1.33478 23.01280 1.000 10.38000 673 LEU A C 1
ATOM 2105 O O . LEU A 1 268 ? 26.70379 -2.11274 23.40277 1.000 10.22000 673 LEU A O 1
ATOM 2110 N N . THR A 1 269 ? 25.79765 -0.03180 23.30885 1.000 11.90000 674 THR A N 1
ATOM 2111 C CA . THR A 1 269 ? 26.80860 0.63023 24.13089 1.000 14.70000 674 THR A CA 1
ATOM 2112 C C . THR A 1 269 ? 26.12755 1.31614 25.29791 1.000 9.79000 674 THR A C 1
ATOM 2113 O O . THR A 1 269 ? 25.41449 2.30710 25.11295 1.000 15.56000 674 THR A O 1
ATOM 2117 N N . LEU A 1 270 ? 26.34658 0.78710 26.49489 1.000 9.06000 675 LEU A N 1
ATOM 2118 C CA . LEU A 1 270 ? 25.66055 1.25300 27.68291 1.000 8.09000 675 LEU A CA 1
ATOM 2119 C C . LEU A 1 270 ? 26.69451 1.70203 28.70093 1.000 7.35000 675 LEU A C 1
ATOM 2120 O O . LEU A 1 270 ? 27.85954 1.32811 28.63492 1.000 9.86000 675 LEU A O 1
ATOM 2125 N N . HIS A 1 271 ? 26.27546 2.50696 29.66297 1.000 7.87000 676 HIS A N 1
ATOM 2126 C CA . HIS A 1 271 ? 27.18243 2.83397 30.74698 1.000 8.70000 676 HIS A CA 1
ATOM 2127 C C . HIS A 1 271 ? 26.41542 2.88186 32.05498 1.000 7.97000 676 HIS A C 1
ATOM 2128 O O . HIS A 1 271 ? 25.18841 3.01678 32.07898 1.000 8.85000 676 HIS A O 1
ATOM 2135 N N . PHE A 1 272 ? 27.15843 2.73586 33.13598 1.000 9.60000 677 PHE A N 1
ATOM 2136 C CA . PHE A 1 272 ? 26.55745 2.34677 34.39696 1.000 9.74000 677 PHE A CA 1
ATOM 2137 C C . PHE A 1 272 ? 27.22940 3.06476 35.54299 1.000 12.88000 677 PHE A C 1
ATOM 2138 O O . PHE A 1 272 ? 28.45439 3.24684 35.55601 1.000 12.91000 677 PHE A O 1
ATOM 2146 N N . HIS A 1 273 ? 26.41437 3.43967 36.51601 1.000 12.89000 678 HIS A N 1
ATOM 2147 C CA . HIS A 1 273 ? 26.90934 3.87964 37.80003 1.000 12.25000 678 HIS A CA 1
ATOM 2148 C C . HIS A 1 273 ? 27.10442 2.63762 38.65497 1.000 11.90000 678 HIS A C 1
ATOM 2149 O O . HIS A 1 273 ? 26.16847 1.84155 38.83394 1.000 13.92000 678 HIS A O 1
ATOM 2156 N N . LEU A 1 274 ? 28.31942 2.48168 39.18197 1.000 17.94000 679 LEU A N 1
ATOM 2157 C CA . LEU A 1 274 ? 28.67650 1.31967 39.97692 1.000 24.53000 679 LEU A CA 1
ATOM 2158 C C . LEU A 1 274 ? 28.69747 1.73660 41.43494 1.000 22.97000 679 LEU A C 1
ATOM 2159 O O . LEU A 1 274 ? 29.49941 2.60964 41.80198 1.000 29.98000 679 LEU A O 1
ATOM 2164 N N . PRO A 1 275 ? 27.82850 1.17651 42.28891 1.000 22.45000 680 PRO A N 1
ATOM 2165 C CA . PRO A 1 275 ? 27.71147 1.56144 43.70193 1.000 30.96000 680 PRO A CA 1
ATOM 2166 C C . PRO A 1 275 ? 29.03947 1.44449 44.44093 1.000 35.67000 680 PRO A C 1
ATOM 2167 O O . PRO A 1 275 ? 29.75254 0.46655 44.20789 1.000 43.38000 680 PRO A O 1
ATOM 2171 N N A MET B 1 1 ? 49.25498 4.62914 38.04661 0.550 17.46000 406 MET C N 1
ATOM 2172 N N B MET B 1 1 ? 49.15498 4.59614 38.10560 0.450 17.52000 406 MET C N 1
ATOM 2173 C CA A MET B 1 1 ? 48.89902 4.82212 36.64459 0.550 17.57000 406 MET C CA 1
ATOM 2174 C CA B MET B 1 1 ? 48.97801 4.90212 36.69059 0.450 17.55000 406 MET C CA 1
ATOM 2175 C C A MET B 1 1 ? 47.77002 5.83412 36.47254 0.550 20.38000 406 MET C C 1
ATOM 2176 C C B MET B 1 1 ? 47.78602 5.81811 36.45054 0.450 20.36000 406 MET C C 1
ATOM 2177 O O A MET B 1 1 ? 46.70701 5.70413 37.08052 0.550 21.61000 406 MET C O 1
ATOM 2178 O O B MET B 1 1 ? 46.69201 5.59213 36.96852 0.450 21.72000 406 MET C O 1
ATOM 2187 N N . GLY B 1 2 ? 48.01405 6.85510 35.65253 1.000 17.28000 407 GLY C N 1
ATOM 2188 C CA . GLY B 1 2 ? 46.97306 7.76809 35.26448 1.000 16.83000 407 GLY C CA 1
ATOM 2189 C C . GLY B 1 2 ? 46.31509 7.25507 34.00547 1.000 13.97000 407 GLY C C 1
ATOM 2190 O O . GLY B 1 2 ? 46.68011 6.20506 33.47051 1.000 16.38000 407 GLY C O 1
ATOM 2191 N N . PRO B 1 3 ? 45.33311 7.98406 33.50643 1.000 14.13000 408 PRO C N 1
ATOM 2192 C CA . PRO B 1 3 ? 44.57514 7.50504 32.34842 1.000 13.49000 408 PRO C CA 1
ATOM 2193 C C . PRO B 1 3 ? 45.31318 7.76801 31.04244 1.000 17.82000 408 PRO C C 1
ATOM 2194 O O . PRO B 1 3 ? 46.17918 8.64101 30.94144 1.000 19.91000 408 PRO C O 1
ATOM 2198 N N . ILE B 1 4 ? 44.94520 6.98899 30.03144 1.000 12.64000 409 ILE C N 1
ATOM 2199 C CA . ILE B 1 4 ? 45.61624 7.00897 28.73346 1.000 13.65000 409 ILE C CA 1
ATOM 2200 C C . ILE B 1 4 ? 44.91226 8.02695 27.83742 1.000 15.48000 409 ILE C C 1
ATOM 2201 O O . ILE B 1 4 ? 43.71127 7.86795 27.56539 1.000 12.55000 409 ILE C O 1
ATOM 2206 N N . PRO B 1 5 ? 45.59928 9.04894 27.35042 1.000 14.18000 410 PRO C N 1
ATOM 2207 C CA . PRO B 1 5 ? 44.94531 10.02992 26.47938 1.000 15.03000 410 PRO C CA 1
ATOM 2208 C C . PRO B 1 5 ? 44.79434 9.48390 25.07139 1.000 14.96000 410 PRO C C 1
ATOM 2209 O O . PRO B 1 5 ? 45.63735 8.70088 24.60443 1.000 13.73000 410 PRO C O 1
ATOM 2213 N N . PRO B 1 6 ? 43.73536 9.87288 24.35935 1.000 13.00000 411 PRO C N 1
ATOM 2214 C CA . PRO B 1 6 ? 43.58340 9.43286 22.96736 1.000 16.31000 411 PRO C CA 1
ATOM 2215 C C . PRO B 1 6 ? 44.65142 10.06784 22.08937 1.000 17.03000 411 PRO C C 1
ATOM 2216 O O . PRO B 1 6 ? 44.86943 11.28084 22.12635 1.000 18.73000 411 PRO C O 1
ATOM 2220 N N . THR B 1 7 ? 45.33744 9.22682 21.31641 1.000 13.09000 412 THR C N 1
ATOM 2221 C CA . THR B 1 7 ? 46.53046 9.64080 20.59243 1.000 18.49000 412 THR C CA 1
ATOM 2222 C C . THR B 1 7 ? 46.65450 8.80977 19.32745 1.000 14.91000 412 THR C C 1
ATOM 2223 O O . THR B 1 7 ? 46.50949 7.58378 19.37847 1.000 15.24000 412 THR C O 1
ATOM 2227 N N . GLY B 1 8 ? 46.94853 9.47475 18.20945 1.000 16.72000 413 GLY C N 1
ATOM 2228 C CA . GLY B 1 8 ? 47.19256 8.81673 16.93947 1.000 17.18000 413 GLY C CA 1
ATOM 2229 C C . GLY B 1 8 ? 45.91658 8.40671 16.22144 1.000 19.64000 413 GLY C C 1
ATOM 2230 O O . GLY B 1 8 ? 44.85356 8.23973 16.81441 1.000 18.69000 413 GLY C O 1
ATOM 2231 N N . VAL B 1 9 ? 46.03461 8.22969 14.90745 1.000 19.51000 414 VAL C N 1
ATOM 2232 C CA . VAL B 1 9 ? 44.91063 7.77067 14.08843 1.000 17.52000 414 VAL C CA 1
ATOM 2233 C C . VAL B 1 9 ? 44.76563 6.25768 14.21345 1.000 20.71000 414 VAL C C 1
ATOM 2234 O O . VAL B 1 9 ? 45.76062 5.55768 14.44649 1.000 22.28000 414 VAL C O 1
ATOM 2238 N N . PRO B 1 10 ? 43.55863 5.71168 14.07043 1.000 16.01000 415 PRO C N 1
ATOM 2239 C CA . PRO B 1 10 ? 43.40562 4.25468 14.12446 1.000 18.69000 415 PRO C CA 1
ATOM 2240 C C . PRO B 1 10 ? 44.21165 3.58166 13.02449 1.000 20.55000 415 PRO C C 1
ATOM 2241 O O . PRO B 1 10 ? 44.26568 4.05463 11.88548 1.000 18.79000 415 PRO C O 1
ATOM 2245 N N . VAL B 1 11 ? 44.84164 2.47066 13.38153 1.000 24.34000 416 VAL C N 1
ATOM 2246 C CA . VAL B 1 11 ? 45.55266 1.61664 12.44157 1.000 25.58000 416 VAL C CA 1
ATOM 2247 C C . VAL B 1 11 ? 44.65567 0.41864 12.16957 1.000 22.29000 416 VAL C C 1
ATOM 2248 O O . VAL B 1 11 ? 44.41164 -0.40134 13.06158 1.000 20.50000 416 VAL C O 1
ATOM 2252 N N . GLY B 1 12 ? 44.14470 0.32661 10.94455 1.000 21.31000 417 GLY C N 1
ATOM 2253 C CA . GLY B 1 12 ? 43.26671 -0.75839 10.57955 1.000 18.63000 417 GLY C CA 1
ATOM 2254 C C . GLY B 1 12 ? 41.82270 -0.48838 10.96751 1.000 16.16000 417 GLY C C 1
ATOM 2255 O O . GLY B 1 12 ? 41.44269 0.62563 11.34148 1.000 18.60000 417 GLY C O 1
ATOM 2256 N N . ASP B 1 13 ? 41.01470 -1.54338 10.87651 1.000 16.53000 418 ASP C N 1
ATOM 2257 C CA . ASP B 1 13 ? 39.59369 -1.44537 11.20047 1.000 15.25000 418 ASP C CA 1
ATOM 2258 C C . ASP B 1 13 ? 39.43265 -0.96334 12.63645 1.000 16.03000 418 ASP C C 1
ATOM 2259 O O . ASP B 1 13 ? 40.22363 -1.31532 13.51648 1.000 16.66000 418 ASP C O 1
ATOM 2264 N N . PHE B 1 14 ? 38.42665 -0.12433 12.87541 1.000 12.71000 419 PHE C N 1
ATOM 2265 C CA . PHE B 1 14 ? 38.36461 0.58969 14.14639 1.000 11.61000 419 PHE C CA 1
ATOM 2266 C C . PHE B 1 14 ? 36.92260 0.81471 14.58035 1.000 12.35000 419 PHE C C 1
ATOM 2267 O O . PHE B 1 14 ? 35.96962 0.69969 13.79433 1.000 11.62000 419 PHE C O 1
ATOM 2275 N N . PHE B 1 15 ? 36.78057 1.17473 15.85434 1.000 12.17000 420 PHE C N 1
ATOM 2276 C CA . PHE B 1 15 ? 35.49155 1.47375 16.46330 1.000 10.61000 420 PHE C CA 1
ATOM 2277 C C . PHE B 1 15 ? 35.39855 2.95875 16.75626 1.000 10.33000 420 PHE C C 1
ATOM 2278 O O . PHE B 1 15 ? 36.39254 3.61376 17.07128 1.000 11.19000 420 PHE C O 1
ATOM 2286 N N . VAL B 1 16 ? 34.18255 3.49276 16.64522 1.000 11.73000 421 VAL C N 1
ATOM 2287 C CA . VAL B 1 16 ? 33.90255 4.86376 17.05819 1.000 12.67000 421 VAL C CA 1
ATOM 2288 C C . VAL B 1 16 ? 32.69552 4.83079 17.97815 1.000 12.19000 421 VAL C C 1
ATOM 2289 O O . VAL B 1 16 ? 31.65653 4.26578 17.62014 1.000 11.98000 421 VAL C O 1
ATOM 2293 N N . CYS B 1 17 ? 32.82949 5.43581 19.15715 1.000 11.38000 422 CYS C N 1
ATOM 2294 C CA . CYS B 1 17 ? 31.73547 5.53583 20.11411 1.000 12.07000 422 CYS C CA 1
ATOM 2295 C C . CYS B 1 17 ? 31.49446 7.00284 20.41608 1.000 12.89000 422 CYS C C 1
ATOM 2296 O O . CYS B 1 17 ? 32.41645 7.72084 20.82009 1.000 13.39000 422 CYS C O 1
ATOM 2299 N N . GLY B 1 18 ? 30.26347 7.45884 20.21404 1.000 9.79000 423 GLY C N 1
ATOM 2300 C CA . GLY B 1 18 ? 29.99946 8.84085 20.57300 1.000 13.65000 423 GLY C CA 1
ATOM 2301 C C . GLY B 1 18 ? 28.52146 9.14085 20.55095 1.000 8.50000 423 GLY C C 1
ATOM 2302 O O . GLY B 1 18 ? 27.70847 8.35884 20.05595 1.000 9.33000 423 GLY C O 1
ATOM 2303 N N . ARG B 1 19 ? 28.18945 10.30986 21.09392 1.000 10.30000 424 ARG C N 1
ATOM 2304 C CA . ARG B 1 19 ? 26.83646 10.84286 20.96487 1.000 7.93000 424 ARG C CA 1
ATOM 2305 C C . ARG B 1 19 ? 26.65350 11.32483 19.53786 1.000 8.64000 424 ARG C C 1
ATOM 2306 O O . ARG B 1 19 ? 27.41351 12.17882 19.06286 1.000 14.09000 424 ARG C O 1
ATOM 2314 N N . MET B 1 20 ? 25.67951 10.77082 18.82984 1.000 7.16000 425 MET C N 1
ATOM 2315 C CA . MET B 1 20 ? 25.53855 11.09680 17.42083 1.000 8.69000 425 MET C CA 1
ATOM 2316 C C . MET B 1 20 ? 24.18856 11.76579 17.19878 1.000 6.93000 425 MET C C 1
ATOM 2317 O O . MET B 1 20 ? 23.14355 11.23381 17.58677 1.000 7.98000 425 MET C O 1
ATOM 2322 N N . THR B 1 21 ? 24.22958 12.96478 16.62876 1.000 7.50000 426 THR C N 1
ATOM 2323 C CA . THR B 1 21 ? 23.06359 13.83678 16.52371 1.000 8.68000 426 THR C CA 1
ATOM 2324 C C . THR B 1 21 ? 22.38762 13.65676 15.17170 1.000 7.14000 426 THR C C 1
ATOM 2325 O O . THR B 1 21 ? 23.03265 13.75074 14.12471 1.000 7.26000 426 THR C O 1
ATOM 2329 N N . THR B 1 22 ? 21.08462 13.39876 15.20067 1.000 6.68000 427 THR C N 1
ATOM 2330 C CA . THR B 1 22 ? 20.29365 13.26174 13.98365 1.000 6.68000 427 THR C CA 1
ATOM 2331 C C . THR B 1 22 ? 20.24268 14.57973 13.20762 1.000 6.81000 427 THR C C 1
ATOM 2332 O O . THR B 1 22 ? 19.96367 15.64374 13.77459 1.000 7.81000 427 THR C O 1
ATOM 2336 N N . LEU B 1 23 ? 20.51971 14.49870 11.89863 1.000 7.17000 428 LEU C N 1
ATOM 2337 C CA . LEU B 1 23 ? 20.62774 15.70668 11.08361 1.000 7.83000 428 LEU C CA 1
ATOM 2338 C C . LEU B 1 23 ? 19.31874 16.49068 11.00956 1.000 7.08000 428 LEU C C 1
ATOM 2339 O O . LEU B 1 23 ? 19.33174 17.72469 11.06353 1.000 8.05000 428 LEU C O 1
ATOM 2344 N N . HIS B 1 24 ? 18.18574 15.80768 10.85754 1.000 6.34000 429 HIS C N 1
ATOM 2345 C CA . HIS B 1 24 ? 16.89975 16.49769 10.88649 1.000 7.39000 429 HIS C CA 1
ATOM 2346 C C . HIS B 1 24 ? 15.83673 15.60370 11.50848 1.000 8.12000 429 HIS C C 1
ATOM 2347 O O . HIS B 1 24 ? 15.87973 14.37570 11.39551 1.000 8.15000 429 HIS C O 1
ATOM 2354 N N . MET B 1 25 ? 14.88071 16.24672 12.17144 1.000 6.97000 430 MET C N 1
ATOM 2355 C CA . MET B 1 25 ? 13.73169 15.60774 12.79342 1.000 6.56000 430 MET C CA 1
ATOM 2356 C C . MET B 1 25 ? 12.46571 15.95372 12.01538 1.000 6.35000 430 MET C C 1
ATOM 2357 O O . MET B 1 25 ? 12.37173 17.02171 11.39236 1.000 8.00000 430 MET C O 1
ATOM 2362 N N . GLY B 1 26 ? 11.49171 15.03673 12.03838 1.000 5.93000 431 GLY C N 1
ATOM 2363 C CA . GLY B 1 26 ? 10.30173 15.17871 11.21534 1.000 7.52000 431 GLY C CA 1
ATOM 2364 C C . GLY B 1 26 ? 9.24072 16.05973 11.83329 1.000 6.61000 431 GLY C C 1
ATOM 2365 O O . GLY B 1 26 ? 8.70969 15.74775 12.90029 1.000 9.11000 431 GLY C O 1
ATOM 2366 N N . GLY B 1 27 ? 8.88474 17.14372 11.14526 1.000 7.40000 432 GLY C N 1
ATOM 2367 C CA . GLY B 1 27 ? 8.08273 18.15173 11.80722 1.000 8.58000 432 GLY C CA 1
ATOM 2368 C C . GLY B 1 27 ? 6.94275 18.74472 11.00418 1.000 8.12000 432 GLY C C 1
ATOM 2369 O O . GLY B 1 27 ? 6.51077 18.19570 9.99018 1.000 8.73000 432 GLY C O 1
ATOM 2370 N N . GLN B 1 28 ? 6.43574 19.86673 11.50214 1.000 8.93000 433 GLN C N 1
ATOM 2371 C CA . GLN B 1 28 ? 5.44676 20.68572 10.82010 1.000 8.99000 433 GLN C CA 1
ATOM 2372 C C . GLN B 1 28 ? 5.75375 22.10773 11.24708 1.000 11.84000 433 GLN C C 1
ATOM 2373 O O . GLN B 1 28 ? 6.09672 22.33575 12.40908 1.000 13.19000 433 GLN C O 1
ATOM 2379 N N . SER B 1 29 ? 5.66778 23.04771 10.30906 1.000 12.34000 434 SER C N 1
ATOM 2380 C CA . SER B 1 29 ? 6.02278 24.43371 10.60204 1.000 12.41000 434 SER C CA 1
ATOM 2381 C C . SER B 1 29 ? 5.33674 24.91174 11.87101 1.000 15.66000 434 SER C C 1
ATOM 2382 O O . SER B 1 29 ? 4.11774 24.78575 12.01998 1.000 14.47000 434 SER C O 1
ATOM 2385 N N . GLY B 1 30 ? 6.14272 25.42676 12.79602 1.000 17.59000 435 GLY C N 1
ATOM 2386 C CA . GLY B 1 30 ? 5.65869 25.94078 14.05700 1.000 17.67000 435 GLY C CA 1
ATOM 2387 C C . GLY B 1 30 ? 5.58965 24.94581 15.19902 1.000 19.35000 435 GLY C C 1
ATOM 2388 O O . GLY B 1 30 ? 5.20362 25.33783 16.30700 1.000 22.77000 435 GLY C O 1
ATOM 2389 N N . ILE B 1 31 ? 5.92166 23.67480 14.97205 1.000 13.73000 436 ILE C N 1
ATOM 2390 C CA . ILE B 1 31 ? 5.86662 22.65182 16.01607 1.000 13.24000 436 ILE C CA 1
ATOM 2391 C C . ILE B 1 31 ? 7.26462 22.04882 16.09712 1.000 11.37000 436 ILE C C 1
ATOM 2392 O O . ILE B 1 31 ? 7.77965 21.53180 15.09714 1.000 13.90000 436 ILE C O 1
ATOM 2397 N N . GLN B 1 32 ? 7.88559 22.12284 17.27414 1.000 9.64000 437 GLN C N 1
ATOM 2398 C CA . GLN B 1 32 ? 9.21658 21.55284 17.45118 1.000 10.74000 437 GLN C CA 1
ATOM 2399 C C . GLN B 1 32 ? 9.17558 20.03784 17.25821 1.000 8.74000 437 GLN C C 1
ATOM 2400 O O . GLN B 1 32 ? 8.36556 19.34385 17.87320 1.000 8.83000 437 GLN C O 1
ATOM 2406 N N . ALA B 1 33 ? 10.05161 19.52282 16.39125 1.000 8.42000 438 ALA C N 1
ATOM 2407 C CA . ALA B 1 33 ? 10.01061 18.11981 15.96027 1.000 7.86000 438 ALA C CA 1
ATOM 2408 C C . ALA B 1 33 ? 10.86359 17.22482 16.85731 1.000 9.67000 438 ALA C C 1
ATOM 2409 O O . ALA B 1 33 ? 12.05159 17.00782 16.60135 1.000 11.93000 438 ALA C O 1
ATOM 2411 N N . THR B 1 34 ? 10.24456 16.60885 17.86431 1.000 6.80000 439 THR C N 1
ATOM 2412 C CA . THR B 1 34 ? 11.00553 16.03387 18.97034 1.000 7.31000 439 THR C CA 1
ATOM 2413 C C . THR B 1 34 ? 11.14552 14.51187 18.94938 1.000 5.16000 439 THR C C 1
ATOM 2414 O O . THR B 1 34 ? 12.00450 13.99288 19.67941 1.000 6.09000 439 THR C O 1
ATOM 2418 N N . THR B 1 35 ? 10.32854 13.77485 18.18637 1.000 5.64000 440 THR C N 1
ATOM 2419 C CA . THR B 1 35 ? 10.37653 12.31085 18.27540 1.000 5.57000 440 THR C CA 1
ATOM 2420 C C . THR B 1 35 ? 10.55157 11.58283 16.95842 1.000 5.36000 440 THR C C 1
ATOM 2421 O O . THR B 1 35 ? 10.93456 10.40483 16.98845 1.000 6.20000 440 THR C O 1
ATOM 2425 N N . LEU B 1 36 ? 10.25060 12.19581 15.81540 1.000 6.59000 441 LEU C N 1
ATOM 2426 C CA . LEU B 1 36 ? 10.28063 11.47178 14.53841 1.000 5.74000 441 LEU C CA 1
ATOM 2427 C C . LEU B 1 36 ? 11.70265 11.50277 14.00545 1.000 7.42000 441 LEU C C 1
ATOM 2428 O O . LEU B 1 36 ? 12.09167 12.37475 13.22244 1.000 7.19000 441 LEU C O 1
ATOM 2433 N N . VAL B 1 37 ? 12.48763 10.51877 14.45349 1.000 7.22000 442 VAL C N 1
ATOM 2434 C CA . VAL B 1 37 ? 13.93564 10.49476 14.27253 1.000 7.42000 442 VAL C CA 1
ATOM 2435 C C . VAL B 1 37 ? 14.37067 9.84574 12.96256 1.000 6.33000 442 VAL C C 1
ATOM 2436 O O . VAL B 1 37 ? 15.54868 9.95773 12.59259 1.000 9.01000 442 VAL C O 1
ATOM 2440 N N . ASN B 1 38 ? 13.47069 9.17173 12.25155 1.000 5.79000 443 ASN C N 1
ATOM 2441 C CA . ASN B 1 38 ? 13.80972 8.45070 11.02857 1.000 6.47000 443 ASN C CA 1
ATOM 2442 C C . ASN B 1 38 ? 12.92675 8.88568 9.87454 1.000 9.00000 443 ASN C C 1
ATOM 2443 O O . ASN B 1 38 ? 12.40677 8.06867 9.10854 1.000 9.47000 443 ASN C O 1
ATOM 2448 N N . GLY B 1 39 ? 12.75776 10.19268 9.71451 1.000 8.21000 444 GLY C N 1
ATOM 2449 C CA . GLY B 1 39 ? 12.13479 10.69265 8.50648 1.000 8.05000 444 GLY C CA 1
ATOM 2450 C C . GLY B 1 39 ? 13.17782 10.71063 7.40551 1.000 8.40000 444 GLY C C 1
ATOM 2451 O O . GLY B 1 39 ? 14.15582 11.47063 7.48152 1.000 10.56000 444 GLY C O 1
ATOM 2452 N N . MET B 1 40 ? 12.99885 9.87561 6.39252 1.000 8.50000 445 MET C N 1
ATOM 2453 C CA . MET B 1 40 ? 13.96888 9.74058 5.31155 1.000 8.97000 445 MET C CA 1
ATOM 2454 C C . MET B 1 40 ? 13.41991 10.39156 4.05552 1.000 6.60000 445 MET C C 1
ATOM 2455 O O . MET B 1 40 ? 12.42493 9.92555 3.48750 1.000 7.56000 445 MET C O 1
ATOM 2460 N N . ILE B 1 41 ? 14.05193 11.49655 3.66152 1.000 7.76000 446 ILE C N 1
ATOM 2461 C CA . ILE B 1 41 ? 13.61196 12.29753 2.51449 1.000 8.17000 446 ILE C CA 1
ATOM 2462 C C . ILE B 1 41 ? 13.67099 11.48950 1.22751 1.000 7.40000 446 ILE C C 1
ATOM 2463 O O . ILE B 1 41 ? 14.72700 10.97649 0.84354 1.000 10.59000 446 ILE C O 1
ATOM 2468 N N . TYR B 1 42 ? 12.54101 11.40849 0.52648 1.000 7.73000 447 TYR C N 1
ATOM 2469 C CA . TYR B 1 42 ? 12.40804 10.57547 -0.66351 1.000 9.54000 447 TYR C CA 1
ATOM 2470 C C . TYR B 1 42 ? 11.87908 11.44945 -1.79554 1.000 10.33000 447 TYR C C 1
ATOM 2471 O O . TYR B 1 42 ? 10.73808 11.92045 -1.73858 1.000 10.59000 447 TYR C O 1
ATOM 2480 N N . ARG B 1 43 ? 12.70810 11.67043 -2.81652 1.000 9.80000 448 ARG C N 1
ATOM 2481 C CA A ARG B 1 43 ? 12.37614 12.57740 -3.92155 0.550 10.29000 448 ARG C CA 1
ATOM 2482 C CA B ARG B 1 43 ? 12.37014 12.56040 -3.93155 0.450 10.34000 448 ARG C CA 1
ATOM 2483 C C . ARG B 1 43 ? 12.74417 11.86938 -5.23053 1.000 11.51000 448 ARG C C 1
ATOM 2484 O O . ARG B 1 43 ? 13.92818 11.71037 -5.53849 1.000 12.30000 448 ARG C O 1
ATOM 2499 N N . THR B 1 44 ? 11.72919 11.45736 -5.98955 1.000 15.13000 449 THR C N 1
ATOM 2500 C CA . THR B 1 44 ? 11.98222 10.80434 -7.26653 1.000 15.97000 449 THR C CA 1
ATOM 2501 C C . THR B 1 44 ? 12.14826 11.80232 -8.40054 1.000 22.82000 449 THR C C 1
ATOM 2502 O O . THR B 1 44 ? 12.72428 11.45429 -9.43752 1.000 23.32000 449 THR C O 1
ATOM 2506 N N . ASP B 1 45 ? 11.67125 13.03432 -8.22658 1.000 21.40000 450 ASP C N 1
ATOM 2507 C CA . ASP B 1 45 ? 11.95328 14.06930 -9.20959 1.000 22.70000 450 ASP C CA 1
ATOM 2508 C C . ASP B 1 45 ? 13.38928 14.52530 -9.01256 1.000 27.83000 450 ASP C C 1
ATOM 2509 O O . ASP B 1 45 ? 13.81625 14.79032 -7.88556 1.000 31.27000 450 ASP C O 1
ATOM 2514 N N . HIS B 1 46 ? 14.13231 14.60628 -10.08354 1.000 28.20000 451 HIS C N 1
ATOM 2515 C CA . HIS B 1 46 ? 15.49630 15.00928 -9.82152 1.000 32.90000 451 HIS C CA 1
ATOM 2516 C C . HIS B 1 46 ? 15.77332 16.38226 -10.43054 1.000 32.66000 451 HIS C C 1
ATOM 2517 O O . HIS B 1 46 ? 15.07835 16.80025 -11.36056 1.000 31.41000 451 HIS C O 1
ATOM 2524 N N . PRO B 1 47 ? 16.75531 17.13327 -9.90252 1.000 27.04000 452 PRO C N 1
ATOM 2525 C CA . PRO B 1 47 ? 16.99433 18.49226 -10.40755 1.000 31.89000 452 PRO C CA 1
ATOM 2526 C C . PRO B 1 47 ? 17.48237 18.48423 -11.85553 1.000 35.38000 452 PRO C C 1
ATOM 2527 O O . PRO B 1 47 ? 17.94738 17.43722 -12.30850 1.000 34.70000 452 PRO C O 1
ATOM 2531 N N . SER B 1 52 ? 26.79235 15.71621 -11.53622 1.000 48.91000 457 SER C N 1
ATOM 2532 C CA . SER B 1 52 ? 26.61734 14.30222 -11.20320 1.000 43.94000 457 SER C CA 1
ATOM 2533 C C . SER B 1 52 ? 25.14533 13.97323 -10.94823 1.000 29.72000 457 SER C C 1
ATOM 2534 O O . SER B 1 52 ? 24.38832 14.81724 -10.48327 1.000 32.11000 457 SER C O 1
ATOM 2537 N N . PRO B 1 53 ? 24.73533 12.74322 -11.24822 1.000 28.19000 458 PRO C N 1
ATOM 2538 C CA . PRO B 1 53 ? 23.36733 12.33123 -10.93025 1.000 22.53000 458 PRO C CA 1
ATOM 2539 C C . PRO B 1 53 ? 23.21028 12.12026 -9.43525 1.000 20.68000 458 PRO C C 1
ATOM 2540 O O . PRO B 1 53 ? 24.17926 11.90128 -8.70422 1.000 25.04000 458 PRO C O 1
ATOM 2544 N N . VAL B 1 54 ? 21.96527 12.21828 -8.97728 1.000 12.34000 459 VAL C N 1
ATOM 2545 C CA . VAL B 1 54 ? 21.67023 12.01331 -7.56429 1.000 13.74000 459 VAL C CA 1
ATOM 2546 C C . VAL B 1 54 ? 20.72023 10.83131 -7.39529 1.000 12.37000 459 VAL C C 1
ATOM 2547 O O . VAL B 1 54 ? 19.99825 10.42430 -8.31230 1.000 11.83000 459 VAL C O 1
ATOM 2551 N N . SER B 1 55 ? 20.73219 10.27334 -6.18528 1.000 10.71000 460 SER C N 1
ATOM 2552 C CA . SER B 1 55 ? 19.84118 9.19235 -5.80928 1.000 10.79000 460 SER C CA 1
ATOM 2553 C C . SER B 1 55 ? 18.45817 9.74736 -5.47033 1.000 10.11000 460 SER C C 1
ATOM 2554 O O . SER B 1 55 ? 18.21018 10.95636 -5.53736 1.000 11.09000 460 SER C O 1
ATOM 2557 N N . ASN B 1 56 ? 17.55316 8.85137 -5.06434 1.000 9.97000 461 ASN C N 1
ATOM 2558 C CA . ASN B 1 56 ? 16.22815 9.26238 -4.61138 1.000 9.69000 461 ASN C CA 1
ATOM 2559 C C . ASN B 1 56 ? 16.21611 9.74541 -3.16639 1.000 9.16000 461 ASN C C 1
ATOM 2560 O O . ASN B 1 56 ? 15.15210 10.11042 -2.66243 1.000 10.26000 461 ASN C O 1
ATOM 2565 N N . TRP B 1 57 ? 17.36609 9.76342 -2.50636 1.000 7.30000 462 TRP C N 1
ATOM 2566 C CA . TRP B 1 57 ? 17.47405 10.04145 -1.07436 1.000 9.19000 462 TRP C CA 1
ATOM 2567 C C . TRP B 1 57 ? 18.31805 11.29345 -0.85836 1.000 9.68000 462 TRP C C 1
ATOM 2568 O O . TRP B 1 57 ? 18.84008 11.89643 -1.79736 1.000 11.03000 462 TRP C O 1
ATOM 2579 N N . GLU B 1 58 ? 18.44002 11.69647 0.40663 1.000 8.17000 463 GLU C N 1
ATOM 2580 C CA . GLU B 1 58 ? 19.07301 12.96948 0.71862 1.000 9.25000 463 GLU C CA 1
ATOM 2581 C C . GLU B 1 58 ? 20.53902 12.99347 0.29866 1.000 8.09000 463 GLU C C 1
ATOM 2582 O O . GLU B 1 58 ? 21.03404 14.02346 -0.17435 1.000 9.59000 463 GLU C O 1
ATOM 2588 N N . PHE B 1 59 ? 21.25202 11.88047 0.47270 1.000 8.22000 464 PHE C N 1
ATOM 2589 C CA . PHE B 1 59 ? 22.67402 11.82046 0.18574 1.000 8.98000 464 PHE C CA 1
ATOM 2590 C C . PHE B 1 59 ? 22.93705 10.80244 -0.90423 1.000 7.56000 464 PHE C C 1
ATOM 2591 O O . PHE B 1 59 ? 22.23305 9.79443 -1.02623 1.000 8.52000 464 PHE C O 1
ATOM 2599 N N . THR B 1 60 ? 23.97107 11.08342 -1.69421 1.000 8.81000 465 THR C N 1
ATOM 2600 C CA . THR B 1 60 ? 24.36810 10.22439 -2.80118 1.000 9.55000 465 THR C CA 1
ATOM 2601 C C . THR B 1 60 ? 25.86610 10.01639 -2.69313 1.000 8.07000 465 THR C C 1
ATOM 2602 O O . THR B 1 60 ? 26.62310 10.98939 -2.59013 1.000 10.13000 465 THR C O 1
ATOM 2606 N N . VAL B 1 61 ? 26.29209 8.75539 -2.68210 1.000 8.05000 466 VAL C N 1
ATOM 2607 C CA . VAL B 1 61 ? 27.71209 8.42739 -2.63705 1.000 8.68000 466 VAL C CA 1
ATOM 2608 C C . VAL B 1 61 ? 28.17713 8.23336 -4.07404 1.000 8.68000 466 VAL C C 1
ATOM 2609 O O . VAL B 1 61 ? 27.53715 7.51234 -4.84004 1.000 9.65000 466 VAL C O 1
ATOM 2613 N N . LEU B 1 62 ? 29.27414 8.89435 -4.44102 1.000 8.72000 467 LEU C N 1
ATOM 2614 C CA . LEU B 1 62 ? 29.69518 8.97732 -5.83801 1.000 8.05000 467 LEU C CA 1
ATOM 2615 C C . LEU B 1 62 ? 31.14718 8.56931 -6.02196 1.000 9.71000 467 LEU C C 1
ATOM 2616 O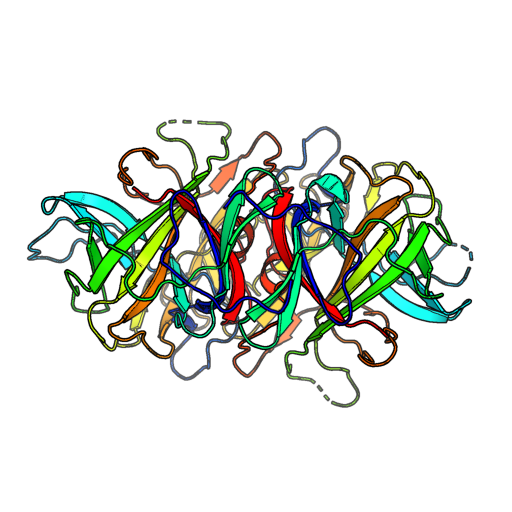 O . LEU B 1 62 ? 32.02116 8.96132 -5.24695 1.000 10.26000 467 LEU C O 1
ATOM 2621 N N . GLU B 1 63 ? 31.40821 7.80229 -7.08694 1.000 9.75000 468 GLU C N 1
ATOM 2622 C CA . GLU B 1 63 ? 32.75322 7.63927 -7.62590 1.000 9.87000 468 GLU C CA 1
ATOM 2623 C C . GLU B 1 63 ? 32.72726 8.37925 -8.95692 1.000 10.46000 468 GLU C C 1
ATOM 2624 O O . GLU B 1 63 ? 32.02528 7.96423 -9.88893 1.000 9.70000 468 GLU C O 1
ATOM 2630 N N . ASN B 1 64 ? 33.45427 9.49324 -9.03492 1.000 11.93000 469 ASN C N 1
ATOM 2631 C CA . ASN B 1 64 ? 33.30130 10.43822 -10.13794 1.000 10.57000 469 ASN C CA 1
ATOM 2632 C C . ASN B 1 64 ? 31.82530 10.78822 -10.30999 1.000 11.82000 469 ASN C C 1
ATOM 2633 O O . ASN B 1 64 ? 31.22528 11.37024 -9.39502 1.000 13.17000 469 ASN C O 1
ATOM 2638 N N . ASN B 1 65 ? 31.20933 10.42320 -11.44000 1.000 10.51000 470 ASN C N 1
ATOM 2639 C CA . ASN B 1 65 ? 29.80034 10.71220 -11.67704 1.000 11.38000 470 ASN C CA 1
ATOM 2640 C C . ASN B 1 65 ? 28.91833 9.47220 -11.58304 1.000 10.70000 470 ASN C C 1
ATOM 2641 O O . ASN B 1 65 ? 27.78135 9.47920 -12.06807 1.000 13.92000 470 ASN C O 1
ATOM 2646 N N . THR B 1 66 ? 29.41331 8.41822 -10.94901 1.000 8.82000 471 THR C N 1
ATOM 2647 C CA . THR B 1 66 ? 28.70831 7.15022 -10.84300 1.000 8.31000 471 THR C CA 1
ATOM 2648 C C . THR B 1 66 ? 28.19527 6.96625 -9.41701 1.000 8.73000 471 THR C C 1
ATOM 2649 O O . THR B 1 66 ? 28.97324 7.02527 -8.46099 1.000 8.59000 471 THR C O 1
ATOM 2653 N N . ILE B 1 67 ? 26.89627 6.72026 -9.28304 1.000 8.97000 472 ILE C N 1
ATOM 2654 C CA . ILE B 1 67 ? 26.29223 6.52228 -7.96005 1.000 8.01000 472 ILE C CA 1
ATOM 2655 C C . ILE B 1 67 ? 26.66521 5.14229 -7.42902 1.000 10.66000 472 ILE C C 1
ATOM 2656 O O . ILE B 1 67 ? 26.35722 4.11728 -8.04800 1.000 12.18000 472 ILE C O 1
ATOM 2661 N N . VAL B 1 68 ? 27.31818 5.10932 -6.26500 1.000 9.54000 473 VAL C N 1
ATOM 2662 C CA . VAL B 1 68 ? 27.73516 3.86633 -5.62596 1.000 8.79000 473 VAL C CA 1
ATOM 2663 C C . VAL B 1 68 ? 27.08412 3.67236 -4.25797 1.000 8.63000 473 VAL C C 1
ATOM 2664 O O . VAL B 1 68 ? 27.51610 2.82737 -3.48595 1.000 10.27000 473 VAL C O 1
ATOM 2668 N N . GLY B 1 69 ? 26.04311 4.43837 -3.96002 1.000 9.05000 474 GLY C N 1
ATOM 2669 C CA . GLY B 1 69 ? 25.35308 4.29639 -2.69103 1.000 8.71000 474 GLY C CA 1
ATOM 2670 C C . GLY B 1 69 ? 24.45808 5.48740 -2.47308 1.000 9.17000 474 GLY C C 1
ATOM 2671 O O . GLY B 1 69 ? 24.50010 6.47838 -3.20510 1.000 9.22000 474 GLY C O 1
ATOM 2672 N N . ALA B 1 70 ? 23.64705 5.39042 -1.42810 1.000 10.56000 475 ALA C N 1
ATOM 2673 C CA . ALA B 1 70 ? 22.79904 6.50543 -1.04715 1.000 10.32000 475 ALA C CA 1
ATOM 2674 C C . ALA B 1 70 ? 22.77500 6.59846 0.46685 1.000 8.00000 475 ALA C C 1
ATOM 2675 O O . ALA B 1 70 ? 23.06198 5.62848 1.17088 1.000 9.33000 475 ALA C O 1
ATOM 2677 N N . GLY B 1 71 ? 22.46299 7.79847 0.95582 1.000 8.54000 476 GLY C N 1
ATOM 2678 C CA . GLY B 1 71 ? 22.25895 8.00850 2.37681 1.000 9.73000 476 GLY C CA 1
ATOM 2679 C C . GLY B 1 71 ? 20.83695 8.44951 2.63976 1.000 9.06000 476 GLY C C 1
ATOM 2680 O O . GLY B 1 71 ? 20.40896 9.51050 2.17473 1.000 10.18000 476 GLY C O 1
ATOM 2681 N N . MET B 1 72 ? 20.09392 7.63353 3.38476 1.000 9.30000 477 MET C N 1
ATOM 2682 C CA A MET B 1 72 ? 18.74292 8.01254 3.77171 0.510 9.60000 477 MET C CA 1
ATOM 2683 C CA B MET B 1 72 ? 18.72891 7.92954 3.79071 0.490 9.66000 477 MET C CA 1
ATOM 2684 C C . MET B 1 72 ? 18.66088 8.47257 5.21070 1.000 10.66000 477 MET C C 1
ATOM 2685 O O . MET B 1 72 ? 17.65087 9.07158 5.58966 1.000 16.31000 477 MET C O 1
ATOM 2694 N N . GLY B 1 73 ? 19.70186 8.22858 5.99973 1.000 10.53000 478 GLY C N 1
ATOM 2695 C CA . GLY B 1 73 ? 19.80382 8.78261 7.32973 1.000 11.04000 478 GLY C CA 1
ATOM 2696 C C . GLY B 1 73 ? 21.18282 9.38261 7.52475 1.000 10.59000 478 GLY C C 1
ATOM 2697 O O . GLY B 1 73 ? 22.13784 9.05359 6.81778 1.000 9.24000 478 GLY C O 1
ATOM 2698 N N . CYS B 1 74 ? 21.26879 10.30463 8.47973 1.000 10.31000 479 CYS C N 1
ATOM 2699 C CA . CYS B 1 74 ? 22.53079 10.94863 8.80476 1.000 9.25000 479 CYS C CA 1
ATOM 2700 C C . CYS B 1 74 ? 22.54475 11.33366 10.27275 1.000 9.39000 479 CYS C C 1
ATOM 2701 O O . CYS B 1 74 ? 21.63474 12.02367 10.74471 1.000 10.30000 479 CY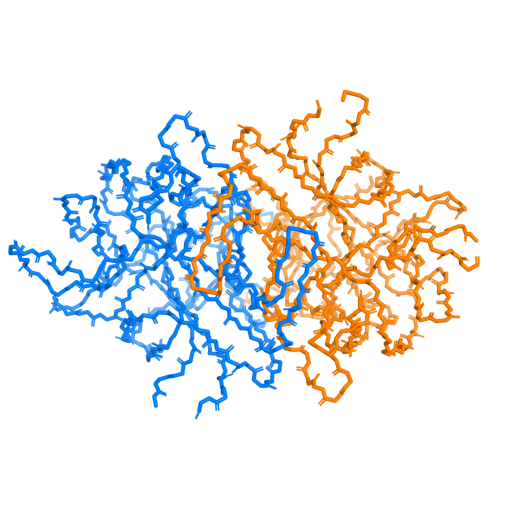S C O 1
ATOM 2704 N N . VAL B 1 75 ? 23.58873 10.89567 10.97179 1.000 7.38000 480 VAL C N 1
ATOM 2705 C CA . VAL B 1 75 ? 23.89969 11.37170 12.31278 1.000 8.70000 480 VAL C CA 1
ATOM 2706 C C . VAL B 1 75 ? 25.29970 11.94869 12.26281 1.000 9.71000 480 VAL C C 1
ATOM 2707 O O . VAL B 1 75 ? 26.11472 11.53667 11.42884 1.000 11.38000 480 VAL C O 1
ATOM 2711 N N . TRP B 1 76 ? 25.59068 12.91671 13.12580 1.000 7.31000 481 TRP C N 1
ATOM 2712 C CA . TRP B 1 76 ? 26.91868 13.50370 13.04282 1.000 8.26000 481 TRP C CA 1
ATOM 2713 C C . TRP B 1 76 ? 27.46664 13.78773 14.43383 1.000 9.02000 481 TRP C C 1
ATOM 2714 O O . TRP B 1 76 ? 26.74262 13.77975 15.43681 1.000 9.06000 481 TRP C O 1
ATOM 2725 N N . PHE B 1 77 ? 28.76564 14.05273 14.45886 1.000 11.29000 482 PHE C N 1
ATOM 2726 C CA . PHE B 1 77 ? 29.46761 14.33275 15.72688 1.000 13.85000 482 PHE C CA 1
ATOM 2727 C C . PHE B 1 77 ? 30.76962 15.07174 15.39290 1.000 9.27000 482 PHE C C 1
ATOM 2728 O O . PHE B 1 77 ? 31.21465 15.08372 14.24991 1.000 13.15000 482 PHE C O 1
ATOM 2736 N N . GLN B 1 78 ? 31.34059 15.71276 16.38690 1.000 22.92000 483 GLN C N 1
ATOM 2737 C CA . GLN B 1 78 ? 32.67560 16.33375 16.23192 1.000 19.78000 483 GLN C CA 1
ATOM 2738 C C . GLN B 1 78 ? 33.71258 15.31476 16.71297 1.000 17.15000 483 GLN C C 1
ATOM 2739 O O . GLN B 1 78 ? 33.38356 14.47778 17.52598 1.000 31.01000 483 GLN C O 1
ATOM 2745 N N . LYS B 1 79 ? 34.94160 15.47275 16.29400 1.000 27.25000 484 LYS C N 1
ATOM 2746 C CA . LYS B 1 79 ? 35.96758 14.50275 16.64905 1.000 27.11000 484 LYS C CA 1
ATOM 2747 C C . LYS B 1 79 ? 36.31754 14.54978 18.13306 1.000 28.86000 484 LYS C C 1
ATOM 2748 O O . LYS B 1 79 ? 36.74853 13.53379 18.69009 1.000 23.75000 484 LYS C O 1
ATOM 2754 N N . SER B 1 80 ? 36.13153 15.69979 18.77803 1.000 22.20000 485 SER C N 1
ATOM 2755 C CA . SER B 1 80 ? 36.60049 15.86882 20.18104 1.000 25.04000 485 SER C CA 1
ATOM 2756 C C . SER B 1 80 ? 35.92746 14.91484 21.17204 1.000 30.65000 485 SER C C 1
ATOM 2757 O O . SER B 1 80 ? 36.61444 14.53686 22.13707 1.000 39.11000 485 SER C O 1
ATOM 2760 N N . GLU B 1 81 ? 34.66247 14.56184 20.96901 1.000 28.14000 486 GLU C N 1
ATOM 2761 C CA . GLU B 1 81 ? 33.92944 13.75786 21.98801 1.000 37.69000 486 GLU C CA 1
ATOM 2762 C C . GLU B 1 81 ? 33.87544 12.27586 21.57004 1.000 31.27000 486 GLU C C 1
ATOM 2763 O O . GLU B 1 81 ? 33.55742 11.45687 22.42804 1.000 37.41000 486 GLU C O 1
ATOM 2769 N N . ALA B 1 82 ? 34.24948 11.94083 20.34805 1.000 25.79000 487 ALA C N 1
ATOM 2770 C CA . ALA B 1 82 ? 34.17949 10.55282 19.90508 1.000 21.05000 487 ALA C CA 1
ATOM 2771 C C . ALA B 1 82 ? 35.31947 9.72783 20.49513 1.000 18.14000 487 ALA C C 1
ATOM 2772 O O . ALA B 1 82 ? 36.48247 10.14483 20.45815 1.000 24.92000 487 ALA C O 1
ATOM 2774 N N . LEU B 1 83 ? 34.98845 8.54784 21.01214 1.000 13.27000 488 LEU C N 1
ATOM 2775 C CA . LEU B 1 83 ? 35.99944 7.57285 21.40319 1.000 14.63000 488 LEU C CA 1
ATOM 2776 C C . LEU B 1 83 ? 36.32647 6.73782 20.17321 1.000 15.17000 488 LEU C C 1
ATOM 2777 O O . LEU B 1 83 ? 35.42749 6.36381 19.41920 1.000 13.80000 488 LEU C O 1
ATOM 2782 N N . VAL B 1 84 ? 37.61147 6.46881 19.95625 1.000 11.78000 489 VAL C N 1
ATOM 2783 C CA . VAL B 1 84 ? 38.06650 5.71679 18.79228 1.000 11.39000 489 VAL C CA 1
ATOM 2784 C C . VAL B 1 84 ? 39.06649 4.67979 19.28333 1.000 9.24000 489 VAL C C 1
ATOM 2785 O O . VAL B 1 84 ? 40.00647 5.02381 20.00935 1.000 10.74000 489 VAL C O 1
ATOM 2789 N N . TRP B 1 85 ? 38.88649 3.41979 18.88535 1.000 9.98000 490 TRP C N 1
ATOM 2790 C CA . TRP B 1 85 ? 39.83648 2.41479 19.35140 1.000 9.75000 490 TRP C CA 1
ATOM 2791 C C . TRP B 1 85 ? 39.97650 1.28177 18.35142 1.000 13.51000 490 TRP C C 1
ATOM 2792 O O . TRP B 1 85 ? 39.12752 1.07776 17.47640 1.000 11.87000 490 TRP C O 1
ATOM 2803 N N . THR B 1 86 ? 41.06350 0.53077 18.50747 1.000 10.65000 491 THR C N 1
ATOM 2804 C CA . THR B 1 86 ? 41.25951 -0.70624 17.77050 1.000 10.76000 491 THR C CA 1
ATOM 2805 C C . THR B 1 86 ? 41.51448 -1.84322 18.74853 1.000 11.23000 491 THR C C 1
ATOM 2806 O O . THR B 1 86 ? 41.99445 -1.62320 19.87254 1.000 11.10000 491 THR C O 1
ATOM 2810 N N . LEU B 1 87 ? 41.19349 -3.05923 18.30554 1.000 10.63000 492 LEU C N 1
ATOM 2811 C CA . LEU B 1 87 ? 41.29247 -4.26321 19.11257 1.000 11.68000 492 LEU C CA 1
ATOM 2812 C C . LEU B 1 87 ? 42.20648 -5.27823 18.44561 1.000 15.82000 492 LEU C C 1
ATOM 2813 O O . LEU B 1 87 ? 42.26051 -5.37826 17.21462 1.000 15.67000 492 LEU C O 1
ATOM 2818 N N . ASP B 1 88 ? 42.90246 -6.04422 19.28465 1.000 14.99000 493 ASP C N 1
ATOM 2819 C CA . ASP B 1 88 ? 43.59646 -7.27723 18.91369 1.000 15.83000 493 ASP C CA 1
ATOM 2820 C C . ASP B 1 88 ? 42.89044 -8.37621 19.70369 1.000 16.24000 493 ASP C C 1
ATOM 2821 O O . ASP B 1 88 ? 43.22341 -8.63418 20.85971 1.000 17.55000 493 ASP C O 1
ATOM 2826 N N . GLY B 1 89 ? 41.89745 -9.01322 19.08768 1.000 18.56000 494 GLY C N 1
ATOM 2827 C CA . GLY B 1 89 ? 41.01543 -9.88920 19.83167 1.000 19.31000 494 GLY C CA 1
ATOM 2828 C C . GLY B 1 89 ? 40.20141 -9.08918 20.82964 1.000 16.32000 494 GLY C C 1
ATOM 2829 O O . GLY B 1 89 ? 39.46942 -8.17418 20.44060 1.000 18.81000 494 GLY C O 1
ATOM 2830 N N . GLN B 1 90 ? 40.32537 -9.41215 22.11265 1.000 16.23000 495 GLN C N 1
ATOM 2831 C CA . GLN B 1 90 ? 39.71834 -8.61013 23.16861 1.000 14.62000 495 GLN C CA 1
ATOM 2832 C C . GLN B 1 90 ? 40.68033 -7.57212 23.74162 1.000 15.25000 495 GLN C C 1
ATOM 2833 O O . GLN B 1 90 ? 40.28031 -6.78310 24.60459 1.000 15.41000 495 GLN C O 1
ATOM 2839 N N . LYS B 1 91 ? 41.92334 -7.54113 23.26965 1.000 14.19000 496 LYS C N 1
ATOM 2840 C CA . LYS B 1 91 ? 42.93333 -6.64313 23.80366 1.000 10.93000 496 LYS C CA 1
ATOM 2841 C C . LYS B 1 91 ? 42.82635 -5.28814 23.12063 1.000 11.66000 496 LYS C C 1
ATOM 2842 O O . LYS B 1 91 ? 42.57339 -5.20216 21.91662 1.000 13.42000 496 LYS C O 1
ATOM 2848 N N . LEU B 1 92 ? 43.02934 -4.22912 23.89562 1.000 10.19000 497 LEU C N 1
ATOM 2849 C CA . LEU B 1 92 ? 43.00835 -2.87613 23.36059 1.000 10.51000 497 LEU C CA 1
ATOM 2850 C C . LEU B 1 92 ? 44.34137 -2.59115 22.68162 1.000 12.50000 497 LEU C C 1
ATOM 2851 O O . LEU B 1 92 ? 45.38536 -2.57214 23.34365 1.000 12.67000 497 LEU C O 1
ATOM 2856 N N . SER B 1 93 ? 44.31941 -2.35818 21.37361 1.000 11.45000 498 SER C N 1
ATOM 2857 C CA . SER B 1 93 ? 45.55943 -2.09320 20.64764 1.000 10.70000 498 SER C CA 1
ATOM 2858 C C . SER B 1 93 ? 45.78744 -0.61920 20.32962 1.000 11.15000 498 SER C C 1
ATOM 2859 O O . SER B 1 93 ? 46.91345 -0.23721 19.97964 1.000 15.73000 498 SER C O 1
ATOM 2862 N N . GLY B 1 94 ? 44.76744 0.21980 20.45457 1.000 10.46000 499 GLY C N 1
ATOM 2863 C CA . GLY B 1 94 ? 44.93045 1.63480 20.22055 1.000 11.01000 499 GLY C CA 1
ATOM 2864 C C . GLY B 1 94 ? 43.79244 2.40681 20.85050 1.000 10.37000 499 GLY C C 1
ATOM 2865 O O . GLY B 1 94 ? 42.64144 1.95282 20.81248 1.000 10.77000 499 GLY C O 1
ATOM 2866 N N . TRP B 1 95 ? 44.10442 3.54882 21.45549 1.000 11.03000 500 TRP C N 1
ATOM 2867 C CA . TRP B 1 95 ? 43.10041 4.47184 21.98144 1.000 11.71000 500 TRP C CA 1
ATOM 2868 C C . TRP B 1 95 ? 43.38044 5.76682 21.23942 1.000 11.63000 500 TRP C C 1
ATOM 2869 O O . TRP B 1 95 ? 44.32843 6.48083 21.57344 1.000 12.33000 500 TRP C O 1
ATOM 2880 N N . ASN B 1 96 ? 42.57846 6.05380 20.21240 1.000 11.07000 501 ASN C N 1
ATOM 2881 C CA . ASN B 1 96 ? 42.98950 6.90878 19.10839 1.000 13.15000 501 ASN C CA 1
ATOM 2882 C C . ASN B 1 96 ? 42.06650 8.11578 18.97634 1.000 13.68000 501 ASN C C 1
ATOM 2883 O O . ASN B 1 96 ? 41.15748 8.32480 19.77431 1.000 12.62000 501 ASN C O 1
ATOM 2888 N N . THR B 1 97 ? 42.33753 8.92476 17.95633 1.000 14.79000 502 THR C N 1
ATOM 2889 C CA . THR B 1 97 ? 41.50755 10.06075 17.59529 1.000 17.76000 502 THR C CA 1
ATOM 2890 C C . THR B 1 97 ? 41.23259 9.99973 16.10128 1.000 15.45000 502 THR C C 1
ATOM 2891 O O . THR B 1 97 ? 41.93761 9.32071 15.35131 1.000 14.65000 502 THR C O 1
ATOM 2895 N N . LEU B 1 98 ? 40.18560 10.70272 15.67624 1.000 15.85000 503 LEU C N 1
ATOM 2896 C CA . LEU B 1 98 ? 39.92064 10.83569 14.24823 1.000 15.95000 503 LEU C CA 1
ATOM 2897 C C . LEU B 1 98 ? 40.68466 11.99068 13.62123 1.000 22.03000 503 LEU C C 1
ATOM 2898 O O . LEU B 1 98 ? 40.65669 12.13365 12.39322 1.000 20.30000 503 LEU C O 1
ATOM 2903 N N . ASP B 1 99 ? 41.36364 12.80369 14.43223 1.000 23.86000 504 ASP C N 1
ATOM 2904 C CA . ASP B 1 99 ? 42.24266 13.85368 13.92923 1.000 26.11000 504 ASP C CA 1
ATOM 2905 C C . ASP B 1 99 ? 43.24368 13.27966 12.94427 1.000 24.05000 504 ASP C C 1
ATOM 2906 O O . ASP B 1 99 ? 44.04867 12.41466 13.30031 1.000 29.35000 504 ASP C O 1
ATOM 2911 N N . GLY B 1 100 ? 43.20972 13.77563 11.71026 1.000 24.43000 505 GLY C N 1
ATOM 2912 C CA . GLY B 1 100 ? 44.18174 13.37161 10.72029 1.000 26.62000 505 GLY C CA 1
ATOM 2913 C C . GLY B 1 100 ? 43.90876 12.05160 10.03531 1.000 26.82000 505 GLY C C 1
ATOM 2914 O O . GLY B 1 100 ? 44.79277 11.55058 9.33035 1.000 25.65000 505 GLY C O 1
ATOM 2915 N N . VAL B 1 101 ? 42.72375 11.46260 10.21629 1.000 21.55000 506 VAL C N 1
ATOM 2916 C CA . VAL B 1 101 ? 42.39077 10.24859 9.48131 1.000 20.30000 506 VAL C CA 1
ATOM 2917 C C . VAL B 1 101 ? 42.31381 10.56156 7.99130 1.000 19.87000 506 VAL C C 1
ATOM 2918 O O . VAL B 1 101 ? 41.85882 11.63655 7.58227 1.000 22.79000 506 VAL C O 1
ATOM 2922 N N . GLY B 1 102 ? 42.78883 9.63254 7.17533 1.000 20.70000 507 GLY C N 1
ATOM 2923 C CA . GLY B 1 102 ? 42.72387 9.82251 5.74433 1.000 19.57000 507 GLY C CA 1
ATOM 2924 C C . GLY B 1 102 ? 41.32888 9.59051 5.19429 1.000 17.59000 507 GLY C C 1
ATOM 2925 O O . GLY B 1 102 ? 40.45786 9.01752 5.85128 1.000 16.98000 507 GLY C O 1
ATOM 2926 N N . THR B 1 103 ? 41.10692 10.07348 3.97628 1.000 14.59000 508 THR C N 1
ATOM 2927 C CA . THR B 1 103 ? 39.85493 9.83147 3.27725 1.000 11.94000 508 THR C CA 1
ATOM 2928 C C . THR B 1 103 ? 40.11797 9.10445 1.96827 1.000 13.39000 508 THR C C 1
ATOM 2929 O O . THR B 1 103 ? 41.24098 9.08243 1.45330 1.000 16.82000 508 THR C O 1
ATOM 2933 N N . THR B 1 104 ? 39.05698 8.50444 1.43825 1.000 11.87000 509 THR C N 1
ATOM 2934 C CA . THR B 1 104 ? 39.05801 7.96041 0.08726 1.000 11.03000 509 THR C CA 1
ATOM 2935 C C . THR B 1 104 ? 38.62304 9.03239 -0.90077 1.000 12.20000 509 THR C C 1
ATOM 2936 O O . THR B 1 104 ? 38.25704 10.15540 -0.53380 1.000 11.82000 509 THR C O 1
ATOM 2940 N N . GLN B 1 105 ? 38.63408 8.66637 -2.17576 1.000 11.83000 510 GLN C N 1
ATOM 2941 C CA . GLN B 1 105 ? 38.17411 9.55335 -3.23079 1.000 12.17000 510 GLN C CA 1
ATOM 2942 C C . GLN B 1 105 ? 36.67211 9.48335 -3.45883 1.000 12.81000 510 GLN C C 1
ATOM 2943 O O . GLN B 1 105 ? 36.15914 10.22233 -4.29986 1.000 14.41000 510 GLN C O 1
ATOM 2949 N N . LEU B 1 106 ? 35.94909 8.63336 -2.72883 1.000 9.93000 511 LEU C N 1
ATOM 2950 C CA . LEU B 1 106 ? 34.50110 8.59236 -2.87687 1.000 9.59000 511 LEU C CA 1
ATOM 2951 C C . LEU B 1 106 ? 33.92508 9.82538 -2.20391 1.000 10.55000 511 LEU C C 1
ATOM 2952 O O . LEU B 1 106 ? 34.32805 10.16940 -1.08391 1.000 11.37000 511 LEU C O 1
ATOM 2957 N N . THR B 1 107 ? 33.00510 10.49837 -2.88295 1.000 9.81000 512 THR C N 1
ATOM 2958 C CA . THR B 1 107 ? 32.42709 11.73238 -2.37799 1.000 10.98000 512 THR C CA 1
ATOM 2959 C C . THR B 1 107 ? 30.96708 11.50839 -2.01103 1.000 10.31000 512 THR C C 1
ATOM 2960 O O . THR B 1 107 ? 30.34209 10.50139 -2.37302 1.000 10.17000 512 THR C O 1
ATOM 2964 N N . VAL B 1 108 ? 30.41706 12.48541 -1.29306 1.000 8.44000 513 VAL C N 1
ATOM 2965 C CA . VAL B 1 108 ? 29.01105 12.48742 -0.92010 1.000 8.45000 513 VAL C CA 1
ATOM 2966 C C . VAL B 1 108 ? 28.40307 13.80841 -1.36214 1.000 9.38000 513 VAL C C 1
ATOM 2967 O O . VAL B 1 108 ? 28.92306 14.87842 -1.01615 1.000 10.95000 513 VAL C O 1
ATOM 2971 N N . ALA B 1 109 ? 27.31009 13.72440 -2.11817 1.000 8.99000 514 ALA C N 1
ATOM 2972 C CA . ALA B 1 109 ? 26.51510 14.88239 -2.50521 1.000 6.76000 514 ALA C CA 1
ATOM 2973 C C . ALA B 1 109 ? 25.28508 14.96541 -1.60725 1.000 8.42000 514 ALA C C 1
ATOM 2974 O O . ALA B 1 109 ? 24.63007 13.95442 -1.33625 1.000 10.29000 514 ALA C O 1
ATOM 2976 N N . TRP B 1 110 ? 24.96607 16.17342 -1.15828 1.000 9.05000 515 TRP C N 1
ATOM 2977 C CA . TRP B 1 110 ? 23.85005 16.40745 -0.24532 1.000 9.72000 515 TRP C CA 1
ATOM 2978 C C . TRP B 1 110 ? 22.78907 17.18043 -1.01536 1.000 10.28000 515 TRP C C 1
ATOM 2979 O O . TRP B 1 110 ? 22.99808 18.34743 -1.36238 1.000 11.23000 515 TRP C O 1
ATOM 2990 N N . ARG B 1 111 ? 21.65308 16.54443 -1.27438 1.000 8.90000 516 ARG C N 1
ATOM 2991 C CA . ARG B 1 111 ? 20.54410 17.22842 -1.93442 1.000 9.81000 516 ARG C CA 1
ATOM 2992 C C . ARG B 1 111 ? 19.70407 17.94144 -0.88146 1.000 11.39000 516 ARG C C 1
ATOM 2993 O O . ARG B 1 111 ? 19.00205 17.29946 -0.08947 1.000 10.66000 516 ARG C O 1
ATOM 3001 N N . GLN B 1 112 ? 19.77907 19.27044 -0.87049 1.000 10.90000 517 GLN C N 1
ATOM 3002 C CA . GLN B 1 112 ? 18.99805 20.09447 0.03948 1.000 11.52000 517 GLN C CA 1
ATOM 3003 C C . GLN B 1 112 ? 17.68907 20.49846 -0.64357 1.000 12.63000 517 GLN C C 1
ATOM 3004 O O . GLN B 1 112 ? 17.33510 19.98243 -1.70657 1.000 13.36000 517 GLN C O 1
ATOM 3010 N N . HIS B 1 113 ? 16.96406 21.44047 -0.03160 1.000 11.30000 518 HIS C N 1
ATOM 3011 C CA . HIS B 1 113 ? 15.65707 21.86046 -0.53265 1.000 12.46000 518 HIS C CA 1
ATOM 3012 C C . HIS B 1 113 ? 15.68611 22.20643 -2.02665 1.000 13.12000 518 HIS C C 1
ATOM 3013 O O . HIS B 1 113 ? 14.95913 21.61142 -2.82966 1.000 15.31000 518 HIS C O 1
ATOM 3020 N N . ASN B 1 114 ? 16.53012 23.16942 -2.41765 1.000 12.73000 519 ASN C N 1
ATOM 3021 C CA . ASN B 1 114 ? 16.53116 23.66940 -3.78766 1.000 15.40000 519 ASN C CA 1
ATOM 3022 C C . ASN B 1 114 ? 17.91918 23.66138 -4.41862 1.000 18.24000 519 ASN C C 1
ATOM 3023 O O . ASN B 1 114 ? 18.12821 24.30636 -5.45463 1.000 20.18000 519 ASN C O 1
ATOM 3028 N N . ARG B 1 115 ? 18.87116 22.95339 -3.82158 1.000 13.00000 520 ARG C N 1
ATOM 3029 C CA . ARG B 1 115 ? 20.22918 22.91937 -4.33955 1.000 14.05000 520 ARG C CA 1
ATOM 3030 C C . ARG B 1 115 ? 20.87316 21.62138 -3.88850 1.000 13.68000 520 ARG C C 1
ATOM 3031 O O . ARG B 1 115 ? 20.42513 20.98940 -2.92850 1.000 12.22000 520 ARG C O 1
ATOM 3039 N N . THR B 1 116 ? 21.93218 21.22836 -4.59247 1.000 14.51000 521 THR C N 1
ATOM 3040 C CA . THR B 1 116 ? 22.71517 20.04837 -4.25342 1.000 12.95000 521 THR C CA 1
ATOM 3041 C C . THR B 1 116 ? 24.14716 20.47937 -3.97439 1.000 14.24000 521 THR C C 1
ATOM 3042 O O . THR B 1 116 ? 24.74618 21.21235 -4.77239 1.000 15.66000 521 THR C O 1
ATOM 3046 N N . ILE B 1 117 ? 24.68713 20.03639 -2.84137 1.000 11.70000 522 ILE C N 1
ATOM 3047 C CA . ILE B 1 117 ? 26.07212 20.31040 -2.46634 1.000 12.34000 522 ILE C CA 1
ATOM 3048 C C . ILE B 1 117 ? 26.89813 19.11338 -2.92029 1.000 13.36000 522 ILE C C 1
ATOM 3049 O O . ILE B 1 117 ? 26.92211 18.07240 -2.26427 1.000 13.48000 522 ILE C O 1
ATOM 3054 N N . TYR B 1 118 ? 27.57716 19.25236 -4.05027 1.000 13.57000 523 TYR C N 1
ATOM 3055 C CA . TYR B 1 118 ? 28.51317 18.22435 -4.47023 1.000 11.97000 523 TYR C CA 1
ATOM 3056 C C . TYR B 1 118 ? 29.82115 18.38236 -3.70920 1.000 11.64000 523 TYR C C 1
ATOM 3057 O O . TYR B 1 118 ? 30.20714 19.48537 -3.31321 1.000 14.96000 523 TYR C O 1
ATOM 3066 N N . GLY B 1 119 ? 30.48314 17.25436 -3.46215 1.000 12.27000 524 GLY C N 1
ATOM 3067 C CA . GLY B 1 119 ? 31.70012 17.28538 -2.68112 1.000 11.47000 524 GLY C CA 1
ATOM 3068 C C . GLY B 1 119 ? 31.49908 17.68540 -1.23814 1.000 10.32000 524 GLY C C 1
ATOM 3069 O O . GLY B 1 119 ? 32.43406 18.17742 -0.59812 1.000 12.18000 524 GLY C O 1
ATOM 3070 N N . TRP B 1 120 ? 30.29506 17.49042 -0.71016 1.000 10.85000 525 TRP C N 1
ATOM 3071 C CA . TRP B 1 120 ? 30.01303 17.90645 0.65982 1.000 10.22000 525 TRP C CA 1
ATOM 3072 C C . TRP B 1 120 ? 30.90300 17.17846 1.66086 1.000 10.14000 525 TRP C C 1
ATOM 3073 O O . TRP B 1 120 ? 31.36997 17.78248 2.64086 1.000 10.78000 525 TRP C O 1
ATOM 3084 N N . ALA B 1 121 ? 31.17000 15.89446 1.41789 1.000 9.82000 526 ALA C N 1
ATOM 3085 C CA . ALA B 1 121 ? 32.01697 15.09547 2.28993 1.000 9.62000 526 ALA C CA 1
ATOM 3086 C C . ALA B 1 121 ? 32.73999 14.04946 1.45497 1.000 10.41000 526 ALA C C 1
ATOM 3087 O O . ALA B 1 121 ? 32.37402 13.77243 0.31397 1.000 10.43000 526 ALA C O 1
ATOM 3089 N N . ASN B 1 122 ? 33.76898 13.45746 2.04401 1.000 9.51000 527 ASN C N 1
ATOM 3090 C CA . ASN B 1 122 ? 34.44199 12.31045 1.45205 1.000 9.38000 527 ASN C CA 1
ATOM 3091 C C . ASN B 1 122 ? 34.33496 11.11947 2.39007 1.000 9.64000 527 ASN C C 1
ATOM 3092 O O . ASN B 1 122 ? 34.37493 11.26749 3.61307 1.000 9.72000 527 ASN C O 1
ATOM 3097 N N . VAL B 1 123 ? 34.22797 9.93046 1.80209 1.000 8.71000 528 VAL C N 1
ATOM 3098 C CA . VAL B 1 123 ? 34.08595 8.69647 2.56611 1.000 8.98000 528 VAL C CA 1
ATOM 3099 C C . VAL B 1 123 ? 35.41493 8.33448 3.21316 1.000 10.47000 528 VAL C C 1
ATOM 3100 O O . VAL B 1 123 ? 36.47495 8.36547 2.56219 1.000 10.71000 528 VAL C O 1
ATOM 3104 N N . VAL B 1 124 ? 35.36090 7.97251 4.49016 1.000 8.59000 529 VAL C N 1
ATOM 3105 C CA . VAL B 1 124 ? 36.52487 7.50752 5.24920 1.000 9.34000 529 VAL C CA 1
ATOM 3106 C C . VAL B 1 124 ? 36.54687 5.98652 5.35024 1.000 9.69000 529 VAL C C 1
ATOM 3107 O O . VAL B 1 124 ? 37.58287 5.35552 5.12528 1.000 11.10000 529 VAL C O 1
ATOM 3111 N N . ALA B 1 125 ? 35.41885 5.38153 5.72922 1.000 9.29000 530 ALA C N 1
ATOM 3112 C CA . ALA B 1 125 ? 35.35484 3.96054 6.06524 1.000 8.99000 530 ALA C CA 1
ATOM 3113 C C . ALA B 1 125 ? 33.88084 3.56154 6.07321 1.000 7.00000 530 ALA C C 1
ATOM 3114 O O . ALA B 1 125 ? 33.00085 4.40954 5.90817 1.000 8.27000 530 ALA C O 1
ATOM 3116 N N . TRP B 1 126 ? 33.60383 2.27055 6.27623 1.000 7.05000 531 TRP C N 1
ATOM 3117 C CA . TRP B 1 126 ? 32.23584 1.79155 6.07320 1.000 6.06000 531 TRP C CA 1
ATOM 3118 C C . TRP B 1 126 ? 32.01781 0.43956 6.73422 1.000 8.01000 531 TRP C C 1
ATOM 3119 O O . TRP B 1 126 ? 32.95880 -0.23443 7.16226 1.000 8.32000 531 TRP C O 1
ATOM 3130 N N . ASN B 1 127 ? 30.75081 0.03257 6.76720 1.000 8.23000 532 ASN C N 1
ATOM 3131 C CA . ASN B 1 127 ? 30.37780 -1.31242 7.18721 1.000 5.96000 532 ASN C CA 1
ATOM 3132 C C . ASN B 1 127 ? 29.02181 -1.62843 6.57718 1.000 7.41000 532 ASN C C 1
ATOM 3133 O O . ASN B 1 127 ? 28.29583 -0.73344 6.12915 1.000 7.68000 532 ASN C O 1
ATOM 3138 N N . SER B 1 128 ? 28.68781 -2.91343 6.54520 1.000 6.44000 533 SER C N 1
ATOM 3139 C CA . SER B 1 128 ? 27.44283 -3.34144 5.92518 1.000 7.44000 533 SER C CA 1
ATOM 3140 C C . SER B 1 128 ? 27.07981 -4.72243 6.43719 1.000 6.87000 533 SER C C 1
ATOM 3141 O O . SER B 1 128 ? 27.95680 -5.50742 6.80823 1.000 8.89000 533 SER C O 1
ATOM 3144 N N . GLU B 1 129 ? 25.78281 -5.01643 6.43116 1.000 7.31000 534 GLU C N 1
ATOM 3145 C CA . GLU B 1 129 ? 25.30079 -6.29841 6.91418 1.000 7.12000 534 GLU C CA 1
ATOM 3146 C C . GLU B 1 129 ? 23.96981 -6.60542 6.24715 1.000 8.20000 534 GLU C C 1
ATOM 3147 O O . GLU B 1 129 ? 23.10581 -5.73042 6.13611 1.000 8.10000 534 GLU C O 1
ATOM 3153 N N . GLU B 1 130 ? 23.80682 -7.85143 5.82117 1.000 9.98000 535 GLU C N 1
ATOM 3154 C CA . GLU B 1 130 ? 22.60683 -8.27244 5.11914 1.000 8.32000 535 GLU C CA 1
ATOM 3155 C C . GLU B 1 130 ? 21.64981 -8.96642 6.07613 1.000 9.27000 535 GLU C C 1
ATOM 3156 O O . GLU B 1 130 ? 22.04178 -9.48340 7.12515 1.000 11.15000 535 GLU C O 1
ATOM 3162 N N . TRP B 1 131 ? 20.37782 -8.97443 5.69210 1.000 8.15000 536 TRP C N 1
ATOM 3163 C CA . TRP B 1 131 ? 19.37980 -9.79241 6.37609 1.000 8.31000 536 TRP C CA 1
ATOM 3164 C C . TRP B 1 131 ? 18.48282 -10.37843 5.29807 1.000 10.13000 536 TRP C C 1
ATOM 3165 O O . TRP B 1 131 ? 17.75784 -9.63644 4.63104 1.000 11.46000 536 TRP C O 1
ATOM 3176 N N . HIS B 1 132 ? 18.54782 -11.69943 5.13110 1.000 12.88000 537 HIS C N 1
ATOM 3177 C CA . HIS B 1 132 ? 17.84485 -12.35145 4.03410 1.000 15.76000 537 HIS C CA 1
ATOM 3178 C C . HIS B 1 132 ? 16.35185 -12.09145 4.11805 1.000 14.85000 537 HIS C C 1
ATOM 3179 O O . HIS B 1 132 ? 15.74382 -12.19842 5.18704 1.000 11.24000 537 HIS C O 1
ATOM 3186 N N . THR B 1 133 ? 15.75688 -11.75947 2.98103 1.000 15.07000 538 THR C N 1
ATOM 3187 C CA . THR B 1 133 ? 14.33388 -11.50646 2.89098 1.000 15.04000 538 THR C CA 1
ATOM 3188 C C . THR B 1 133 ? 13.76791 -12.44948 1.84799 1.000 21.09000 538 THR C C 1
ATOM 3189 O O . THR B 1 133 ? 14.47593 -12.89150 0.93702 1.000 26.66000 538 THR C O 1
ATOM 3193 N N . ASN B 1 134 ? 12.47591 -12.72548 1.96196 1.000 17.43000 539 ASN C N 1
ATOM 3194 C CA . ASN B 1 134 ? 11.78993 -13.37750 0.85695 1.000 29.63000 539 ASN C CA 1
ATOM 3195 C C . ASN B 1 134 ? 11.71397 -12.43352 -0.34007 1.000 33.27000 539 ASN C C 1
ATOM 3196 O O . ASN B 1 134 ? 11.62397 -11.20952 -0.19410 1.000 32.48000 539 ASN C O 1
ATOM 3201 N N . ALA B 1 135 ? 11.75400 -13.01055 -1.53406 1.000 37.32000 540 ALA C N 1
ATOM 3202 C CA . ALA B 1 135 ? 11.55604 -12.23157 -2.75108 1.000 36.16000 540 ALA C CA 1
ATOM 3203 C C . ALA B 1 135 ? 10.67906 -12.99759 -3.73509 1.000 34.53000 540 ALA C C 1
ATOM 3204 O O . ALA B 1 135 ? 10.85506 -14.19959 -3.92606 1.000 41.16000 540 ALA C O 1
ATOM 3206 N N . PRO B 1 138 ? 14.45314 -12.66865 -6.53099 1.000 28.15000 543 PRO C N 1
ATOM 3207 C CA . PRO B 1 138 ? 15.32115 -13.64967 -7.20195 1.000 33.67000 543 PRO C CA 1
ATOM 3208 C C . PRO B 1 138 ? 16.56417 -12.96168 -7.74993 1.000 35.76000 543 PRO C C 1
ATOM 3209 O O . PRO B 1 138 ? 17.67716 -13.23168 -7.29989 1.000 33.13000 543 PRO C O 1
ATOM 3213 N N . HIS B 1 139 ? 16.36820 -12.07070 -8.71995 1.000 26.98000 544 HIS C N 1
ATOM 3214 C CA . HIS B 1 139 ? 17.41421 -11.12171 -9.06794 1.000 28.60000 544 HIS C CA 1
ATOM 3215 C C . HIS B 1 139 ? 17.45119 -9.95469 -8.09396 1.000 30.19000 544 HIS C C 1
ATOM 3216 O O . HIS B 1 139 ? 18.43219 -9.20070 -8.08695 1.000 32.08000 544 HIS C O 1
ATOM 3223 N N . GLN B 1 140 ? 16.39717 -9.78467 -7.29799 1.000 24.70000 545 GLN C N 1
ATOM 3224 C CA . GLN B 1 140 ? 16.31914 -8.68266 -6.35102 1.000 26.23000 545 GLN C CA 1
ATOM 3225 C C . GLN B 1 140 ? 17.41111 -8.83264 -5.29799 1.000 18.70000 545 GLN C C 1
ATOM 3226 O O . GLN B 1 140 ? 17.56510 -9.92063 -4.72496 1.000 23.54000 545 GLN C O 1
ATOM 3232 N N . PRO B 1 141 ? 18.16311 -7.77563 -4.99199 1.000 18.90000 546 PRO C N 1
ATOM 3233 C CA . PRO B 1 141 ? 19.10908 -7.85061 -3.87296 1.000 20.02000 546 PRO C CA 1
ATOM 3234 C C . PRO B 1 141 ? 18.36304 -8.06659 -2.56998 1.000 19.97000 546 PRO C C 1
ATOM 3235 O O . PRO B 1 141 ? 17.24704 -7.58458 -2.38602 1.000 16.81000 546 PRO C O 1
ATOM 3239 N N . ILE B 1 142 ? 18.98702 -8.79957 -1.64594 1.000 23.82000 547 ILE C N 1
ATOM 3240 C CA . ILE B 1 142 ? 18.36898 -8.90254 -0.33396 1.000 24.61000 547 ILE C CA 1
ATOM 3241 C C . ILE B 1 142 ? 18.54996 -7.59653 0.42702 1.000 13.18000 547 ILE C C 1
ATOM 3242 O O . ILE B 1 142 ? 19.35597 -6.72454 0.06802 1.000 16.08000 547 ILE C O 1
ATOM 3247 N N . LEU B 1 143 ? 17.76993 -7.46050 1.48300 1.000 15.16000 548 LEU C N 1
ATOM 3248 C CA . LEU B 1 143 ? 17.84592 -6.26749 2.30197 1.000 11.96000 548 LEU C CA 1
ATOM 3249 C C . LEU B 1 143 ? 19.20290 -6.19348 2.99701 1.000 11.52000 548 LEU C C 1
ATOM 3250 O O . LEU B 1 143 ? 19.75188 -7.19847 3.46704 1.000 12.14000 548 LEU C O 1
ATOM 3255 N N . ARG B 1 144 ? 19.72590 -4.98048 3.06400 1.000 8.42000 549 ARG C N 1
ATOM 3256 C CA A ARG B 1 144 ? 21.02188 -4.71947 3.65203 0.570 8.77000 549 ARG C CA 1
ATOM 3257 C CA B ARG B 1 144 ? 21.02888 -4.71247 3.64903 0.430 8.83000 549 ARG C CA 1
ATOM 3258 C C . ARG B 1 144 ? 20.97887 -3.37045 4.35500 1.000 8.58000 549 ARG C C 1
ATOM 3259 O O . ARG B 1 144 ? 20.20788 -2.47746 3.97996 1.000 8.13000 549 ARG C O 1
ATOM 3274 N N . LEU B 1 145 ? 21.78384 -3.25044 5.40502 1.000 7.52000 550 LEU C N 1
ATOM 3275 C CA . LEU B 1 145 ? 22.02983 -1.97842 6.07100 1.000 7.15000 550 LEU C CA 1
ATOM 3276 C C . LEU B 1 145 ? 23.49683 -1.65943 5.84203 1.000 6.62000 550 LEU C C 1
ATOM 3277 O O . LEU B 1 145 ? 24.36682 -2.45543 6.21407 1.000 7.78000 550 LEU C O 1
ATOM 3282 N N . THR B 1 146 ? 23.77185 -0.52644 5.20202 1.000 6.99000 551 THR C N 1
ATOM 3283 C CA . THR B 1 146 ? 25.13986 -0.10245 4.94005 1.000 6.32000 551 THR C CA 1
ATOM 3284 C C . THR B 1 146 ? 25.33185 1.29456 5.50603 1.000 6.63000 551 THR C C 1
ATOM 3285 O O . THR B 1 146 ? 24.46786 2.16356 5.33798 1.000 7.48000 551 THR C O 1
ATOM 3289 N N . TYR B 1 147 ? 26.47583 1.53357 6.13805 1.000 6.37000 552 TYR C N 1
ATOM 3290 C CA . TYR B 1 147 ? 26.79682 2.87158 6.60603 1.000 7.60000 552 TYR C CA 1
ATOM 3291 C C . TYR B 1 147 ? 28.21884 3.26656 6.22406 1.000 7.75000 552 TYR C C 1
ATOM 3292 O O . TYR B 1 147 ? 29.11084 2.41856 6.10811 1.000 8.27000 552 TYR C O 1
ATOM 3301 N N . TRP B 1 148 ? 28.41784 4.57156 6.04504 1.000 7.43000 553 TRP C N 1
ATOM 3302 C CA . TRP B 1 148 ? 29.72185 5.14255 5.74207 1.000 6.42000 553 TRP C CA 1
ATOM 3303 C C . TRP B 1 148 ? 30.03883 6.23657 6.74205 1.000 5.99000 553 TRP C C 1
ATOM 3304 O O . TRP B 1 148 ? 29.20783 7.11658 6.99601 1.000 7.50000 553 TRP C O 1
ATOM 3315 N N . LEU B 1 149 ? 31.25481 6.19558 7.28009 1.000 6.88000 554 LEU C N 1
ATOM 3316 C CA . LEU B 1 149 ? 31.82480 7.34059 7.97308 1.000 7.18000 554 LEU C CA 1
ATOM 3317 C C . LEU B 1 149 ? 32.35783 8.32557 6.94707 1.000 7.29000 554 LEU C C 1
ATOM 3318 O O . LEU B 1 149 ? 33.12185 7.94055 6.05110 1.000 7.96000 554 LEU C O 1
ATOM 3323 N N . VAL B 1 150 ? 31.95883 9.58757 7.07004 1.000 7.92000 555 VAL C N 1
ATOM 3324 C CA . VAL B 1 150 ? 32.35286 10.60855 6.10903 1.000 7.99000 555 VAL C CA 1
ATOM 3325 C C . VAL B 1 150 ? 32.90784 11.81956 6.84202 1.000 8.42000 555 VAL C C 1
ATOM 3326 O O . VAL B 1 150 ? 32.52681 12.11759 7.97900 1.000 8.74000 555 VAL C O 1
ATOM 3330 N N . LYS B 1 151 ? 33.83686 12.51655 6.18803 1.000 8.46000 556 LYS C N 1
ATOM 3331 C CA . LYS B 1 151 ? 34.44385 13.73956 6.70402 1.000 7.58000 556 LYS C CA 1
ATOM 3332 C C . LYS B 1 151 ? 33.96988 14.91654 5.87099 1.000 8.57000 556 LYS C C 1
ATOM 3333 O O . LYS B 1 151 ? 34.13091 14.91952 4.64399 1.000 8.78000 556 LYS C O 1
ATOM 3339 N N . ILE B 1 152 ? 33.40386 15.92256 6.53395 1.000 10.08000 557 ILE C N 1
ATOM 3340 C CA . ILE B 1 152 ? 32.76488 17.03354 5.83991 1.000 9.90000 557 ILE C CA 1
ATOM 3341 C C . ILE B 1 152 ? 33.81590 17.99953 5.30692 1.000 11.17000 557 ILE C C 1
ATOM 3342 O O . ILE B 1 152 ? 34.79788 18.32954 5.98994 1.000 12.04000 557 ILE C O 1
ATOM 3347 N N . ASN B 1 153 ? 33.60894 18.45651 4.07591 1.000 13.19000 558 ASN C N 1
ATOM 3348 C CA . ASN B 1 153 ? 34.54896 19.35049 3.41091 1.000 13.39000 558 ASN C CA 1
ATOM 3349 C C . ASN B 1 153 ? 34.15496 20.81349 3.46687 1.000 15.84000 558 ASN C C 1
ATOM 3350 O O . ASN B 1 153 ? 35.02896 21.68149 3.37888 1.000 17.63000 558 ASN C O 1
ATOM 3355 N N . VAL B 1 154 ? 32.86796 21.11250 3.55883 1.000 14.40000 559 VAL C N 1
ATOM 3356 C CA . VAL B 1 154 ? 32.39997 22.47950 3.40579 1.000 19.20000 559 VAL C CA 1
ATOM 3357 C C . VAL B 1 154 ? 31.28894 22.74552 4.40676 1.000 16.42000 559 VAL C C 1
ATOM 3358 O O . VAL B 1 154 ? 30.55893 21.83553 4.81276 1.000 19.02000 559 VAL C O 1
ATOM 3362 N N . LEU B 1 155 ? 31.18493 24.00353 4.81673 1.000 18.35000 560 LEU C N 1
ATOM 3363 C CA . LEU B 1 155 ? 30.09391 24.45755 5.65969 1.000 20.67000 560 LEU C CA 1
ATOM 3364 C C . LEU B 1 155 ? 28.90393 24.75753 4.75965 1.000 19.52000 560 LEU C C 1
ATOM 3365 O O . LEU B 1 155 ? 28.97796 25.63851 3.89964 1.000 20.46000 560 LEU C O 1
ATOM 3370 N N . SER B 1 156 ? 27.81993 24.01054 4.92764 1.000 16.16000 561 SER C N 1
ATOM 3371 C CA . SER B 1 156 ? 26.59195 24.27953 4.19960 1.000 17.16000 561 SER C CA 1
ATOM 3372 C C . SER B 1 156 ? 25.46292 24.32255 5.20957 1.000 23.31000 561 SER C C 1
ATOM 3373 O O . SER B 1 156 ? 25.35790 23.43557 6.06458 1.000 27.77000 561 SER C O 1
ATOM 3376 N N . GLU B 1 157 ? 24.63293 25.35555 5.11952 1.000 16.09000 562 GLU C N 1
ATOM 3377 C CA . GLU B 1 157 ? 23.53290 25.51457 6.05249 1.000 16.35000 562 GLU C CA 1
ATOM 3378 C C . GLU B 1 157 ? 22.25992 25.12556 5.32546 1.000 18.96000 562 GLU C C 1
ATOM 3379 O O . GLU B 1 157 ? 21.88395 25.79754 4.35344 1.000 20.97000 562 GLU C O 1
ATOM 3385 N N . PRO B 1 158 ? 21.58391 24.05757 5.72647 1.000 14.43000 563 PRO C N 1
ATOM 3386 C CA . PRO B 1 158 ? 20.38092 23.62356 5.01544 1.000 11.85000 563 PRO C CA 1
ATOM 3387 C C . PRO B 1 158 ? 19.15191 24.39757 5.45940 1.000 12.91000 563 PRO C C 1
ATOM 3388 O O . PRO B 1 158 ? 19.03388 24.82660 6.60938 1.000 16.25000 563 PRO C O 1
ATOM 3392 N N . GLU B 1 159 ? 18.22394 24.54556 4.52337 1.000 13.02000 564 GLU C N 1
ATOM 3393 C CA . GLU B 1 159 ? 16.92994 25.15957 4.78832 1.000 12.62000 564 GLU C CA 1
ATOM 3394 C C . GLU B 1 159 ? 15.91392 24.08358 5.14231 1.000 11.57000 564 GLU C C 1
ATOM 3395 O O . GLU B 1 159 ? 15.83994 23.05056 4.47233 1.000 13.00000 564 GLU C O 1
ATOM 3401 N N . ASP B 1 160 ? 15.11090 24.34160 6.17629 1.000 11.63000 565 ASP C N 1
ATOM 3402 C CA . ASP B 1 160 ? 13.99888 23.44761 6.48327 1.000 10.04000 565 ASP C CA 1
ATOM 3403 C C . ASP B 1 160 ? 12.98692 23.48659 5.34325 1.000 12.44000 565 ASP C C 1
ATOM 3404 O O . ASP B 1 160 ? 12.74893 24.53958 4.74722 1.000 12.42000 565 ASP C O 1
ATOM 3409 N N . PHE B 1 161 ? 12.38092 22.34158 5.03925 1.000 9.99000 566 PHE C N 1
ATOM 3410 C CA . PHE B 1 161 ? 11.39395 22.28956 3.96823 1.000 9.69000 566 PHE C CA 1
ATOM 3411 C C . PHE B 1 161 ? 10.49594 21.07457 4.13923 1.000 12.44000 566 PHE C C 1
ATOM 3412 O O . PHE B 1 161 ? 10.85692 20.10458 4.81426 1.000 10.09000 566 PHE C O 1
ATOM 3420 N N . ASP B 1 162 ? 9.31796 21.14256 3.52319 1.000 11.71000 567 ASP C N 1
ATOM 3421 C CA . ASP B 1 162 ? 8.32695 20.07757 3.60319 1.000 10.52000 567 ASP C CA 1
ATOM 3422 C C . ASP B 1 162 ? 8.51898 19.16554 2.39521 1.000 12.95000 567 ASP C C 1
ATOM 3423 O O . ASP B 1 162 ? 8.62902 19.64652 1.25921 1.000 12.18000 567 ASP C O 1
ATOM 3428 N N . VAL B 1 163 ? 8.55297 17.85255 2.62824 1.000 9.79000 568 VAL C N 1
ATOM 3429 C CA . VAL B 1 163 ? 8.91200 16.90452 1.58127 1.000 9.68000 568 VAL C CA 1
ATOM 3430 C C . VAL B 1 163 ? 8.41698 15.52553 1.99328 1.000 8.55000 568 VAL C C 1
ATOM 3431 O O . VAL B 1 163 ? 8.22495 15.25056 3.17528 1.000 9.41000 568 VAL C O 1
ATOM 3435 N N . VAL B 1 164 ? 8.18101 14.65951 1.00429 1.000 8.43000 569 VAL C N 1
ATOM 3436 C CA . VAL B 1 164 ? 7.83900 13.26952 1.28931 1.000 9.09000 569 VAL C CA 1
ATOM 3437 C C . VAL B 1 164 ? 8.95597 12.62553 2.09335 1.000 7.70000 569 VAL C C 1
ATOM 3438 O O . VAL B 1 164 ? 10.13598 12.68352 1.71639 1.000 8.66000 569 VAL C O 1
ATOM 3442 N N . GLN B 1 165 ? 8.57594 11.97856 3.19236 1.000 8.21000 570 GLN C N 1
ATOM 3443 C CA . GLN B 1 165 ? 9.51592 11.26557 4.04640 1.000 7.45000 570 GLN C CA 1
ATOM 3444 C C . GLN B 1 165 ? 8.97490 9.88058 4.37541 1.000 7.36000 570 GLN C C 1
ATOM 3445 O O . GLN B 1 165 ? 7.78389 9.71859 4.68638 1.000 9.14000 570 GLN C O 1
ATOM 3451 N N . LYS B 1 166 ? 9.86390 8.88458 4.30345 1.000 8.23000 571 LYS C N 1
ATOM 3452 C CA . LYS B 1 166 ? 9.56889 7.50558 4.66647 1.000 8.09000 571 LYS C CA 1
ATOM 3453 C C . LYS B 1 166 ? 10.15885 7.21361 6.03650 1.000 7.88000 571 LYS C C 1
ATOM 3454 O O . LYS B 1 166 ? 11.22084 7.73361 6.39251 1.000 9.77000 571 LYS C O 1
ATOM 3460 N N . SER B 1 167 ? 9.49483 6.33663 6.78350 1.000 6.71000 572 SER C N 1
ATOM 3461 C CA . SER B 1 167 ? 9.98079 5.88965 8.08252 1.000 6.31000 572 SER C CA 1
ATOM 3462 C C . SER B 1 167 ? 9.76178 4.39566 8.25254 1.000 6.35000 572 SER C C 1
ATOM 3463 O O . SER B 1 167 ? 8.76780 3.84965 7.75453 1.000 6.79000 572 SER C O 1
ATOM 3466 N N . PRO B 1 168 ? 10.64876 3.71967 8.98158 1.000 6.12000 573 PRO C N 1
ATOM 3467 C CA . PRO B 1 168 ? 10.41975 2.31968 9.34860 1.000 6.16000 573 PRO C CA 1
ATOM 3468 C C . PRO B 1 168 ? 9.36972 2.19370 10.44557 1.000 7.09000 573 PRO C C 1
ATOM 3469 O O . PRO B 1 168 ? 9.15970 3.10572 11.25555 1.000 7.86000 573 PRO C O 1
ATOM 3473 N N . LEU B 1 169 ? 8.74771 1.01870 10.49958 1.000 6.43000 574 LEU C N 1
ATOM 3474 C CA . LEU B 1 169 ? 7.75169 0.67173 11.51256 1.000 5.98000 574 LEU C CA 1
ATOM 3475 C C . LEU B 1 169 ? 7.41768 -0.81128 11.38858 1.000 6.72000 574 LEU C C 1
ATOM 3476 O O . LEU B 1 169 ? 7.79071 -1.47230 10.41461 1.000 7.12000 574 LEU C O 1
ATOM 3481 N N . ALA B 1 170 ? 6.70666 -1.32925 12.38157 1.000 6.32000 575 ALA C N 1
ATOM 3482 C CA . ALA B 1 170 ? 6.14266 -2.66825 12.25658 1.000 6.87000 575 ALA C CA 1
ATOM 3483 C C . ALA B 1 170 ? 5.01568 -2.64127 11.23155 1.000 7.30000 575 ALA C C 1
ATOM 3484 O O . ALA B 1 170 ? 4.39269 -1.60127 10.99852 1.000 8.36000 575 ALA C O 1
ATOM 3486 N N . TYR B 1 171 ? 4.76770 -3.79228 10.60357 1.000 7.88000 576 TYR C N 1
ATOM 3487 C CA . TYR B 1 171 ? 3.65672 -3.90330 9.65054 1.000 6.67000 576 TYR C CA 1
ATOM 3488 C C . TYR B 1 171 ? 2.38570 -4.17728 10.44151 1.000 8.74000 576 TYR C C 1
ATOM 3489 O O . TYR B 1 171 ? 2.19968 -5.27327 10.97853 1.000 9.09000 576 TYR C O 1
ATOM 3498 N N . LEU B 1 172 ? 1.52270 -3.17228 10.52847 1.000 8.29000 577 LEU C N 1
ATOM 3499 C CA . LEU B 1 172 ? 0.36068 -3.20626 11.40644 1.000 9.32000 577 LEU C CA 1
ATOM 3500 C C . LEU B 1 172 ? -0.93330 -3.22527 10.59740 1.000 8.70000 577 LEU C C 1
ATOM 3501 O O . LEU B 1 172 ? -1.11127 -2.42029 9.67338 1.000 11.00000 577 LEU C O 1
ATOM 3506 N N . GLU B 1 173 ? -1.81631 -4.15226 10.93740 1.000 8.77000 578 GLU C N 1
ATOM 3507 C CA . GLU B 1 173 ? -3.13830 -4.24727 10.32237 1.000 9.36000 578 GLU C CA 1
ATOM 3508 C C . GLU B 1 173 ? -4.19333 -4.17324 11.41534 1.000 11.92000 578 GLU C C 1
ATOM 3509 O O . GLU B 1 173 ? -3.88636 -4.26422 12.60535 1.000 11.35000 578 GLU C O 1
ATOM 3515 N N . ASP B 1 174 ? -5.46031 -4.00525 11.01530 1.000 12.58000 579 ASP C N 1
ATOM 3516 C CA . ASP B 1 174 ? -6.55234 -3.88822 11.98727 1.000 12.57000 579 ASP C CA 1
ATOM 3517 C C . ASP B 1 174 ? -6.19137 -2.84320 13.04425 1.000 11.63000 579 ASP C C 1
ATOM 3518 O O . ASP B 1 174 ? -6.26240 -3.08418 14.25126 1.000 13.67000 579 ASP C O 1
ATOM 3523 N N . TYR B 1 175 ? -5.75835 -1.67522 12.56524 1.000 11.33000 580 TYR C N 1
ATOM 3524 C CA . TYR B 1 175 ? -5.04837 -0.71720 13.40724 1.000 10.66000 580 TYR C CA 1
ATOM 3525 C C . TYR B 1 175 ? -5.98539 0.28582 14.06920 1.000 10.89000 580 TYR C C 1
ATOM 3526 O O . TYR B 1 175 ? -6.86137 0.86180 13.40816 1.000 12.27000 580 TYR C O 1
ATOM 3535 N N . THR B 1 176 ? -5.76942 0.51784 15.36520 1.000 11.37000 581 THR C N 1
ATOM 3536 C CA . THR B 1 176 ? -6.19644 1.71986 16.06916 1.000 10.58000 581 THR C CA 1
ATOM 3537 C C . THR B 1 176 ? -4.99446 2.19787 16.87719 1.000 11.25000 581 THR C C 1
ATOM 3538 O O . THR B 1 176 ? -3.99146 1.48887 16.99923 1.000 10.03000 581 THR C O 1
ATOM 3542 N N . THR B 1 177 ? -5.08947 3.39788 17.45616 1.000 10.40000 582 THR C N 1
ATOM 3543 C CA . THR B 1 177 ? -3.99249 3.85490 18.31418 1.000 10.53000 582 THR C CA 1
ATOM 3544 C C . THR B 1 177 ? -3.80153 2.97992 19.55120 1.000 11.85000 582 THR C C 1
ATOM 3545 O O . THR B 1 177 ? -2.70254 2.96493 20.12523 1.000 11.36000 582 THR C O 1
ATOM 3549 N N . ALA B 1 178 ? -4.82354 2.23093 19.96019 1.000 10.14000 583 ALA C N 1
ATOM 3550 C CA . ALA B 1 178 ? -4.72457 1.40495 21.15721 1.000 10.59000 583 ALA C CA 1
ATOM 3551 C C . ALA B 1 178 ? -4.20557 -0.00205 20.88725 1.000 10.00000 583 ALA C C 1
ATOM 3552 O O . ALA B 1 178 ? -3.63160 -0.62004 21.79428 1.000 9.47000 583 ALA C O 1
ATOM 3554 N N . GLN B 1 179 ? -4.40254 -0.53808 19.68226 1.000 9.60000 584 GLN C N 1
ATOM 3555 C CA . GLN B 1 179 ? -4.07454 -1.93708 19.42429 1.000 11.23000 584 GLN C CA 1
ATOM 3556 C C . GLN B 1 179 ? -4.03550 -2.18711 17.92430 1.000 10.73000 584 GLN C C 1
ATOM 3557 O O . GLN B 1 179 ? -4.80647 -1.59313 17.16527 1.000 11.56000 584 GLN C O 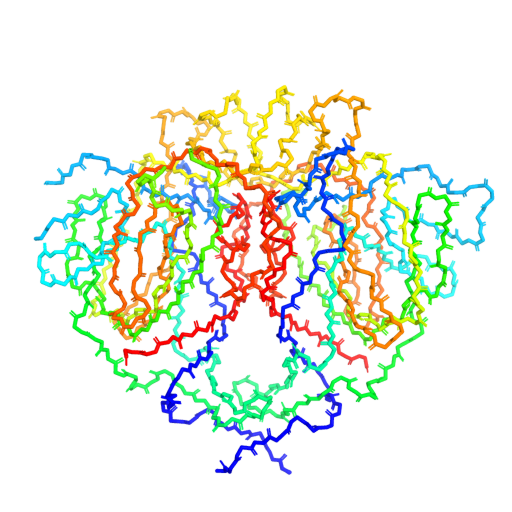1
ATOM 3563 N N . SER B 1 180 ? -3.15549 -3.09612 17.50634 1.000 9.44000 585 SER C N 1
ATOM 3564 C CA . SER B 1 180 ? -3.10845 -3.52315 16.11335 1.000 9.37000 585 SER C CA 1
ATOM 3565 C C . SER B 1 180 ? -2.62245 -4.96315 16.04139 1.000 10.31000 585 SER C C 1
ATOM 3566 O O . SER B 1 180 ? -2.09348 -5.50914 17.01242 1.000 10.84000 585 SER C O 1
ATOM 3569 N N . LYS B 1 181 ? -2.82042 -5.57618 14.87840 1.000 9.99000 586 LYS C N 1
ATOM 3570 C CA . LYS B 1 181 ? -2.23442 -6.87419 14.56044 1.000 10.21000 586 LYS C CA 1
ATOM 3571 C C . LYS B 1 181 ? -0.87740 -6.65120 13.91547 1.000 11.19000 586 LYS C C 1
ATOM 3572 O O . LYS B 1 181 ? -0.78537 -6.09922 12.81647 1.000 11.39000 586 LYS C O 1
ATOM 3578 N N . SER B 1 182 ? 0.17458 -7.08219 14.60451 1.000 8.73000 587 SER C N 1
ATOM 3579 C CA . SER B 1 182 ? 1.54859 -6.86220 14.17454 1.000 8.51000 587 SER C CA 1
ATOM 3580 C C . SER B 1 182 ? 2.06061 -8.10322 13.44858 1.000 9.47000 587 SER C C 1
ATOM 3581 O O . SER B 1 182 ? 2.08959 -9.19921 14.02461 1.000 11.61000 587 SER C O 1
ATOM 3584 N N . ALA B 1 183 ? 2.45564 -7.92925 12.19159 1.000 8.72000 588 ALA C N 1
ATOM 3585 C CA . ALA B 1 183 ? 3.00866 -9.04426 11.43163 1.000 9.29000 588 ALA C CA 1
ATOM 3586 C C . ALA B 1 183 ? 4.28464 -9.57125 12.08767 1.000 8.71000 588 ALA C C 1
ATOM 3587 O O . ALA B 1 183 ? 5.15763 -8.80325 12.50568 1.000 10.94000 588 ALA C O 1
ATOM 3589 N N . ILE B 1 184 ? 4.39264 -10.90325 12.15270 1.000 8.87000 589 ILE C N 1
ATOM 3590 C CA . ILE B 1 184 ? 5.40161 -11.58324 12.96374 1.000 10.07000 589 ILE C CA 1
ATOM 3591 C C . ILE B 1 184 ? 6.79163 -11.51225 12.33678 1.000 8.34000 589 ILE C C 1
ATOM 3592 O O . ILE B 1 184 ? 7.80561 -11.60024 13.04981 1.000 9.50000 589 ILE C O 1
ATOM 3597 N N . GLN B 1 185 ? 6.88167 -11.35928 11.01678 1.000 8.18000 590 GLN C N 1
ATOM 3598 C CA . GLN B 1 185 ? 8.15768 -11.45930 10.31482 1.000 7.05000 590 GLN C CA 1
ATOM 3599 C C . GLN B 1 185 ? 8.49071 -10.24332 9.47380 1.000 7.95000 590 GLN C C 1
ATOM 3600 O O . GLN B 1 185 ? 9.44773 -10.29134 8.68783 1.000 9.45000 590 GLN C O 1
ATOM 3606 N N . LYS B 1 186 ? 7.74071 -9.15031 9.59576 1.000 8.99000 591 LYS C N 1
ATOM 3607 C CA . LYS B 1 186 ? 7.87874 -8.06233 8.64474 1.000 8.78000 591 LYS C CA 1
ATOM 3608 C C . LYS B 1 186 ? 8.59073 -6.83632 9.20573 1.000 7.59000 591 LYS C C 1
ATOM 3609 O O . LYS B 1 186 ? 8.51570 -6.52430 10.40273 1.000 8.00000 591 LYS C O 1
ATOM 3615 N N . LEU B 1 187 ? 9.26875 -6.14634 8.29574 1.000 8.83000 592 LEU C N 1
ATOM 3616 C CA . LEU B 1 187 ? 9.68675 -4.76034 8.45272 1.000 7.34000 592 LEU C CA 1
ATOM 3617 C C . LEU B 1 187 ? 8.85578 -3.96336 7.46468 1.000 9.19000 592 LEU C C 1
ATOM 3618 O O . LEU B 1 187 ? 8.67881 -4.39738 6.32269 1.000 11.30000 592 LEU C O 1
ATOM 3623 N N . ASN B 1 188 ? 8.30377 -2.83435 7.89065 1.000 7.97000 593 ASN C N 1
ATOM 3624 C CA . ASN B 1 188 ? 7.60780 -1.95436 6.96361 1.000 8.32000 593 ASN C CA 1
ATOM 3625 C C . ASN B 1 188 ? 8.30281 -0.60637 6.90060 1.000 8.23000 593 ASN C C 1
ATOM 3626 O O . ASN B 1 188 ? 9.00678 -0.19835 7.83261 1.000 7.79000 593 ASN C O 1
ATOM 3631 N N . PHE B 1 189 ? 8.11184 0.07161 5.77658 1.000 6.76000 594 PHE C N 1
ATOM 3632 C CA . PHE B 1 189 ? 8.50285 1.46061 5.59857 1.000 7.61000 594 PHE C CA 1
ATOM 3633 C C . PHE B 1 189 ? 7.32287 2.14260 4.92552 1.000 8.99000 594 PHE C C 1
ATOM 3634 O O . PHE B 1 189 ? 6.80889 1.63358 3.92252 1.000 11.00000 594 PHE C O 1
ATOM 3642 N N . GLN B 1 190 ? 6.85786 3.25261 5.49249 1.000 7.30000 595 GLN C N 1
ATOM 3643 C CA . GLN B 1 190 ? 5.69187 3.94060 4.94844 1.000 7.88000 595 GLN C CA 1
ATOM 3644 C C . GLN B 1 190 ? 5.94488 5.44160 4.94542 1.000 8.49000 595 GLN C C 1
ATOM 3645 O O . GLN B 1 190 ? 6.88586 5.94761 5.56543 1.000 8.23000 595 GLN C O 1
ATOM 3651 N N . THR B 1 191 ? 5.09190 6.17159 4.23938 1.000 7.49000 596 THR C N 1
ATOM 3652 C CA . THR B 1 191 ? 5.14490 7.61959 4.31635 1.000 6.83000 596 THR C CA 1
ATOM 3653 C C . THR B 1 191 ? 4.56086 8.09162 5.64433 1.000 8.00000 596 THR C C 1
ATOM 3654 O O . THR B 1 191 ? 3.44785 7.71463 6.02230 1.000 7.71000 596 THR C O 1
ATOM 3658 N N . PHE B 1 192 ? 5.32785 8.90363 6.36933 1.000 7.29000 597 PHE C N 1
ATOM 3659 C CA . PHE B 1 192 ? 4.82282 9.61365 7.53830 1.000 7.21000 597 PHE C CA 1
ATOM 3660 C C . PHE B 1 192 ? 4.56083 11.03865 7.07027 1.000 7.09000 597 PHE C C 1
ATOM 3661 O O . PHE B 1 192 ? 5.49085 11.73163 6.64628 1.000 8.68000 597 PHE C O 1
ATOM 3669 N N . GLN B 1 193 ? 3.30283 11.46965 7.11622 1.000 8.05000 598 GLN C N 1
ATOM 3670 C CA . GLN B 1 193 ? 2.97285 12.84464 6.76719 1.000 9.55000 598 GLN C CA 1
ATOM 3671 C C . GLN B 1 193 ? 2.60182 13.62267 8.02316 1.000 7.87000 598 GLN C C 1
ATOM 3672 O O . GLN B 1 193 ? 2.14679 13.05569 9.02616 1.000 8.65000 598 GLN C O 1
ATOM 3678 N N . LYS B 1 194 ? 2.81382 14.93567 7.95914 1.000 9.53000 599 LYS C N 1
ATOM 3679 C CA . LYS B 1 194 ? 2.49779 15.80569 9.07812 1.000 9.18000 599 LYS C CA 1
ATOM 3680 C C . LYS B 1 194 ? 0.98179 15.83970 9.32307 1.000 12.14000 599 LYS C C 1
ATOM 3681 O O . LYS B 1 194 ? 0.18481 15.60668 8.40506 1.000 12.22000 599 LYS C O 1
ATOM 3687 N N . PRO B 1 195 ? 0.56675 16.10773 10.56106 1.000 11.14000 600 PRO C N 1
ATOM 3688 C CA . PRO B 1 195 ? -0.87126 16.08074 10.88602 1.000 14.35000 600 PRO C CA 1
ATOM 3689 C C . PRO B 1 195 ? -1.72823 16.99272 10.02298 1.000 15.80000 600 PRO C C 1
ATOM 3690 O O . PRO B 1 195 ? -2.89122 16.65372 9.76995 1.000 17.04000 600 PRO C O 1
ATOM 3694 N N . GLU B 1 196 ? -1.20121 18.12771 9.55097 1.000 13.65000 601 GLU C N 1
ATOM 3695 C CA . GLU B 1 196 ? -2.00519 18.99170 8.68693 1.000 16.25000 601 GLU C CA 1
ATOM 3696 C C . GLU B 1 196 ? -2.15815 18.44167 7.27394 1.000 19.16000 601 GLU C C 1
ATOM 3697 O O . GLU B 1 196 ? -2.89113 19.03365 6.47291 1.000 20.50000 601 GLU C O 1
ATOM 3703 N N . GLY B 1 197 ? -1.50015 17.33966 6.94898 1.000 13.87000 602 GLY C N 1
ATOM 3704 C CA . GLY B 1 197 ? -1.64211 16.74063 5.64199 1.000 13.68000 602 GLY C CA 1
ATOM 3705 C C . GLY B 1 197 ? -0.65808 17.29561 4.63400 1.000 13.97000 602 GLY C C 1
ATOM 3706 O O . GLY B 1 197 ? 0.32591 17.96662 4.96001 1.000 19.45000 602 GLY C O 1
ATOM 3707 N N . GLY B 1 198 ? -0.94005 16.99659 3.36500 1.000 15.75000 603 GLY C N 1
ATOM 3708 C CA . GLY B 1 198 ? -0.08102 17.38656 2.26801 1.000 13.58000 603 GLY C CA 1
ATOM 3709 C C . GLY B 1 198 ? 0.79999 16.27855 1.73306 1.000 10.85000 603 GLY C C 1
ATOM 3710 O O . GLY B 1 198 ? 1.49502 16.48753 0.72408 1.000 14.01000 603 GLY C O 1
ATOM 3711 N N . GLY B 1 199 ? 0.79097 15.10656 2.37308 1.000 12.00000 604 GLY C N 1
ATOM 3712 C CA . GLY B 1 199 ? 1.62798 13.99955 1.95613 1.000 11.36000 604 GLY C CA 1
ATOM 3713 C C . GLY B 1 199 ? 3.08997 14.13556 2.32317 1.000 11.49000 604 GLY C C 1
ATOM 3714 O O . GLY B 1 199 ? 3.88098 13.24355 1.98220 1.000 12.78000 604 GLY C O 1
ATOM 3715 N N . THR B 1 200 ? 3.46696 15.22157 2.98315 1.000 11.68000 605 THR C N 1
ATOM 3716 C CA . THR B 1 200 ? 4.84495 15.58757 3.25118 1.000 11.00000 605 THR C CA 1
ATOM 3717 C C . THR B 1 200 ? 5.03091 15.74860 4.75419 1.000 10.46000 605 THR C C 1
ATOM 3718 O O . THR B 1 200 ? 4.07689 15.75262 5.53516 1.000 10.38000 605 THR C O 1
ATOM 3722 N N . LEU B 1 201 ? 6.28890 15.89060 5.14422 1.000 8.55000 606 LEU C N 1
ATOM 3723 C CA . LEU B 1 201 ? 6.70086 16.07063 6.52522 1.000 8.21000 606 LEU C CA 1
ATOM 3724 C C . LEU B 1 201 ? 7.84587 17.07263 6.49324 1.000 9.02000 606 LEU C C 1
ATOM 3725 O O . LEU B 1 201 ? 8.64689 17.07360 5.55126 1.000 8.33000 606 LEU C O 1
ATOM 3730 N N . ARG B 1 202 ? 7.91584 17.95365 7.48522 1.000 9.16000 607 ARG C N 1
ATOM 3731 C CA . ARG B 1 202 ? 8.96385 18.96264 7.46023 1.000 9.72000 607 ARG C CA 1
ATOM 3732 C C . ARG B 1 202 ? 10.28583 18.33765 7.88028 1.000 8.94000 607 ARG C C 1
ATOM 3733 O O . ARG B 1 202 ? 10.34580 17.59367 8.86329 1.000 10.10000 607 ARG C O 1
ATOM 3741 N N . ALA B 1 203 ? 11.34085 18.61563 7.12630 1.000 8.95000 608 ALA C N 1
ATOM 3742 C CA . ALA B 1 203 ? 12.69184 18.28763 7.55734 1.000 8.75000 608 ALA C CA 1
ATOM 3743 C C . ALA B 1 203 ? 13.16982 19.46965 8.38133 1.000 8.14000 608 ALA C C 1
ATOM 3744 O O . ALA B 1 203 ? 13.46684 20.53364 7.83232 1.000 9.95000 608 ALA C O 1
ATOM 3746 N N . GLN B 1 204 ? 13.20379 19.30967 9.70634 1.000 8.91000 609 GLN C N 1
ATOM 3747 C CA . GLN B 1 204 ? 13.62476 20.37169 10.62333 1.000 9.12000 609 GLN C CA 1
ATOM 3748 C C . GLN B 1 204 ? 15.06975 20.07470 11.00737 1.000 9.53000 609 GLN C C 1
ATOM 3749 O O . GLN B 1 204 ? 15.34073 19.19671 11.83240 1.000 8.70000 609 GLN C O 1
ATOM 3755 N N . TYR B 1 205 ? 15.99577 20.81368 10.41338 1.000 8.75000 610 TYR C N 1
ATOM 3756 C CA . TYR B 1 205 ? 17.40576 20.58368 10.64542 1.000 8.84000 610 TYR C CA 1
ATOM 3757 C C . TYR B 1 205 ? 17.84873 21.10371 12.00343 1.000 13.53000 610 TYR C C 1
ATOM 3758 O O . TYR B 1 205 ? 17.34372 22.10872 12.50639 1.000 15.11000 610 TYR C O 1
ATOM 3767 N N . SER B 1 206 ? 18.78471 20.38472 12.60647 1.000 16.82000 611 SER C N 1
ATOM 3768 C CA . SER B 1 206 ? 19.37468 20.85874 13.84847 1.000 30.37000 611 SER C CA 1
ATOM 3769 C C . SER B 1 206 ? 20.73469 21.48073 13.56850 1.000 27.12000 611 SER C C 1
ATOM 3770 O O . SER B 1 206 ? 20.96572 22.00871 12.47649 1.000 37.50000 611 SER C O 1
ATOM 3773 N N . THR B 1 207 ? 21.62666 21.44375 14.55352 1.000 20.12000 612 THR C N 1
ATOM 3774 C CA . THR B 1 207 ? 23.00467 21.83074 14.30155 1.000 22.50000 612 THR C CA 1
ATOM 3775 C C . THR B 1 207 ? 23.57970 20.96272 13.18358 1.000 20.09000 612 THR C C 1
ATOM 3776 O O . THR B 1 207 ? 23.23470 19.78671 13.04160 1.000 21.45000 612 THR C O 1
ATOM 3780 N N . THR B 1 208 ? 24.44372 21.55670 12.37160 1.000 23.10000 613 THR C N 1
ATOM 3781 C CA . THR B 1 208 ? 24.93075 20.84067 11.20262 1.000 22.44000 613 THR C CA 1
ATOM 3782 C C . THR B 1 208 ? 26.45275 20.78167 11.20167 1.000 19.73000 613 THR C C 1
ATOM 3783 O O . THR B 1 208 ? 27.11574 21.71268 11.67766 1.000 19.53000 613 THR C O 1
ATOM 3787 N N . PRO B 1 209 ? 27.03676 19.70066 10.68470 1.000 14.47000 614 PRO C N 1
ATOM 3788 C CA . PRO B 1 209 ? 28.49376 19.56465 10.72874 1.000 13.04000 614 PRO C CA 1
ATOM 3789 C C . PRO B 1 209 ? 29.18278 20.60763 9.86474 1.000 14.47000 614 PRO C C 1
ATOM 3790 O O . PRO B 1 209 ? 28.65481 21.07361 8.84772 1.000 14.84000 614 PRO C O 1
ATOM 3794 N N . ARG B 1 210 ? 30.37777 20.96764 10.29577 1.000 11.43000 615 ARG C N 1
ATOM 3795 C CA . ARG B 1 210 ? 31.22879 21.94262 9.63877 1.000 13.44000 615 ARG C CA 1
ATOM 3796 C C . ARG B 1 210 ? 32.43281 21.21661 9.04882 1.000 14.26000 615 ARG C C 1
ATOM 3797 O O . ARG B 1 210 ? 32.58780 20.00461 9.20285 1.000 11.55000 615 ARG C O 1
ATOM 3805 N N . GLN B 1 211 ? 33.28883 21.96259 8.35483 1.000 15.44000 616 GLN C N 1
ATOM 3806 C CA . GLN B 1 211 ? 34.48084 21.36058 7.76487 1.000 16.29000 616 GLN C CA 1
ATOM 3807 C C . GLN B 1 211 ? 35.31281 20.65860 8.83491 1.000 13.66000 616 GLN C C 1
ATOM 3808 O O . GLN B 1 211 ? 35.62279 21.23262 9.88290 1.000 16.17000 616 GLN C O 1
ATOM 3814 N N . GLY B 1 212 ? 35.67782 19.40459 8.56794 1.000 12.61000 617 GLY C N 1
ATOM 3815 C CA . GLY B 1 212 ? 36.44779 18.60961 9.49798 1.000 13.33000 617 GLY C CA 1
ATOM 3816 C C . GLY B 1 212 ? 35.62676 17.83563 10.50297 1.000 14.00000 617 GLY C C 1
ATOM 3817 O O . GLY B 1 212 ? 36.18174 16.99164 11.22100 1.000 14.76000 617 GLY C O 1
ATOM 3818 N N . ASP B 1 213 ? 34.32876 18.09563 10.58093 1.000 12.00000 618 ASP C N 1
ATOM 3819 C CA . ASP B 1 213 ? 33.45973 17.25365 11.38093 1.000 11.69000 618 ASP C CA 1
ATOM 3820 C C . ASP B 1 213 ? 33.19375 15.94564 10.63694 1.000 11.92000 618 ASP C C 1
ATOM 3821 O O . ASP B 1 213 ? 33.49978 15.79761 9.44496 1.000 10.07000 618 ASP C O 1
ATOM 3826 N N . PHE B 1 214 ? 32.61773 14.99065 11.35595 1.000 9.74000 619 PHE C N 1
ATOM 3827 C CA . PHE B 1 214 ? 32.32174 13.67664 10.81697 1.000 8.73000 619 PHE C CA 1
ATOM 3828 C C . PHE B 1 214 ? 30.83274 13.38765 10.89493 1.000 10.54000 619 PHE C C 1
ATOM 3829 O O . PHE B 1 214 ? 30.11471 13.88567 11.77390 1.000 12.39000 619 PHE C O 1
ATOM 3837 N N . ALA B 1 215 ? 30.36876 12.57363 9.96794 1.000 9.91000 620 ALA C N 1
ATOM 3838 C CA . ALA B 1 215 ? 28.99576 12.11264 9.97291 1.000 10.18000 620 ALA C CA 1
ATOM 3839 C C . ALA B 1 215 ? 28.98577 10.65063 9.57894 1.000 9.87000 620 ALA C C 1
ATOM 3840 O O . ALA B 1 215 ? 29.92478 10.13861 8.95597 1.000 10.03000 620 ALA C O 1
ATOM 3842 N N . VAL B 1 216 ? 27.91175 9.97864 9.95592 1.000 7.72000 621 VAL C N 1
ATOM 3843 C CA . VAL B 1 216 ? 27.63176 8.62963 9.49294 1.000 8.09000 621 VAL C CA 1
ATOM 3844 C C . VAL B 1 216 ? 26.34378 8.70262 8.68990 1.000 8.53000 621 VAL C C 1
ATOM 3845 O O . VAL B 1 216 ? 25.29777 9.12863 9.20487 1.000 8.98000 621 VAL C O 1
ATOM 3849 N N . ILE B 1 217 ? 26.41982 8.31659 7.42191 1.000 6.42000 622 ILE C N 1
ATOM 3850 C CA . ILE B 1 217 ? 25.23184 8.20458 6.58688 1.000 6.37000 622 ILE C CA 1
ATOM 3851 C C . ILE B 1 217 ? 24.97384 6.73157 6.34491 1.000 6.91000 622 ILE C C 1
ATOM 3852 O O . ILE B 1 217 ? 25.89884 5.91357 6.31595 1.000 8.18000 622 ILE C O 1
ATOM 3857 N N . TRP B 1 218 ? 23.70585 6.38458 6.18988 1.000 6.85000 623 TRP C N 1
ATOM 3858 C CA . TRP B 1 218 ? 23.38885 4.97857 5.98590 1.000 6.45000 623 TRP C CA 1
ATOM 3859 C C . TRP B 1 218 ? 22.21187 4.84856 5.04887 1.000 7.34000 623 TRP C C 1
ATOM 3860 O O . TRP B 1 218 ? 21.43588 5.78455 4.85683 1.000 7.73000 623 TRP C O 1
ATOM 3871 N N . GLN B 1 219 ? 22.08488 3.66155 4.47289 1.000 6.68000 624 GLN C N 1
ATOM 3872 C CA . GLN B 1 219 ? 20.86490 3.28354 3.78686 1.000 6.38000 624 GLN C CA 1
ATOM 3873 C C . GLN B 1 219 ? 20.46689 1.87354 4.18888 1.000 6.01000 624 GLN C C 1
ATOM 3874 O O . GLN B 1 219 ? 21.31388 1.03155 4.52092 1.000 7.88000 624 GLN C O 1
ATOM 3880 N N . ILE B 1 220 ? 19.16289 1.62855 4.16785 1.000 7.19000 625 ILE C N 1
ATOM 3881 C CA . ILE B 1 220 ? 18.60087 0.32455 4.46486 1.000 8.34000 625 ILE C CA 1
ATOM 3882 C C . ILE B 1 220 ? 17.60290 0.00054 3.35884 1.000 9.26000 625 ILE C C 1
ATOM 3883 O O . ILE B 1 220 ? 16.88692 0.88653 2.87280 1.000 9.24000 625 ILE C O 1
ATOM 3888 N N . GLY B 1 221 ? 17.59591 -1.24847 2.92887 1.000 7.48000 626 GLY C N 1
ATOM 3889 C CA . GLY B 1 221 ? 16.71394 -1.67449 1.86785 1.000 7.39000 626 GLY C CA 1
ATOM 3890 C C . GLY B 1 221 ? 17.46796 -2.55951 0.90489 1.000 8.64000 626 GLY C C 1
ATOM 3891 O O . GLY B 1 221 ? 18.61496 -2.93651 1.14593 1.000 8.50000 626 GLY C O 1
ATOM 3892 N N . ARG B 1 222 ? 16.82899 -2.88753 -0.22012 1.000 9.45000 627 ARG C N 1
ATOM 3893 C CA . ARG B 1 222 ? 17.44402 -3.80655 -1.17209 1.000 9.09000 627 ARG C CA 1
ATOM 3894 C C . ARG B 1 222 ? 18.55004 -3.09457 -1.94807 1.000 8.60000 627 ARG C C 1
ATOM 3895 O O . ARG B 1 222 ? 18.28906 -2.13459 -2.67610 1.000 10.20000 627 ARG C O 1
ATOM 3903 N N . HIS B 1 223 ? 19.78703 -3.54357 -1.76603 1.000 8.13000 628 HIS C N 1
ATOM 3904 C CA . HIS B 1 223 ? 20.92205 -3.02159 -2.51701 1.000 8.62000 628 HIS C CA 1
ATOM 3905 C C . HIS B 1 223 ? 22.07305 -3.99859 -2.37896 1.000 9.89000 628 HIS C C 1
ATOM 3906 O O . HIS B 1 223 ? 22.06602 -4.87057 -1.50494 1.000 11.81000 628 HIS C O 1
ATOM 3913 N N . ASN B 1 224 ? 23.05507 -3.80461 -3.25593 1.000 11.53000 629 ASN C N 1
ATOM 3914 C CA . ASN B 1 224 ? 24.29007 -4.60261 -3.14288 1.000 13.37000 629 ASN C CA 1
ATOM 3915 C C . ASN B 1 224 ? 25.43906 -3.72261 -2.65487 1.000 10.65000 629 ASN C C 1
ATOM 3916 O O . ASN B 1 224 ? 25.32306 -2.50561 -2.71390 1.000 10.21000 629 ASN C O 1
ATOM 3921 N N . PHE B 1 225 ? 26.48404 -4.37060 -2.15683 1.000 11.31000 630 PHE C N 1
ATOM 3922 C CA . PHE B 1 225 ? 27.58403 -3.63159 -1.55482 1.000 9.61000 630 PHE C CA 1
ATOM 3923 C C . PHE B 1 225 ? 28.84002 -4.49059 -1.52876 1.000 11.23000 630 PHE C C 1
ATOM 3924 O O . PHE B 1 225 ? 28.77701 -5.68759 -1.23474 1.000 15.83000 630 PHE C O 1
ATOM 3932 N N . ASP B 1 226 ? 29.97703 -3.85260 -1.80275 1.000 9.91000 631 ASP C N 1
ATOM 3933 C CA . ASP B 1 226 ? 31.29203 -4.49861 -1.82670 1.000 10.92000 631 ASP C CA 1
ATOM 3934 C C . ASP B 1 226 ? 32.10700 -3.96259 -0.65169 1.000 9.56000 631 ASP C C 1
ATOM 3935 O O . ASP B 1 226 ? 32.60301 -2.83059 -0.68670 1.000 11.39000 631 ASP C O 1
ATOM 3940 N N . MET B 1 227 ? 32.24497 -4.79656 0.38833 1.000 11.40000 632 MET C N 1
ATOM 3941 C CA . MET B 1 227 ? 33.03394 -4.42954 1.56635 1.000 10.04000 632 MET C CA 1
ATOM 3942 C C . MET B 1 227 ? 34.47795 -4.06955 1.22938 1.000 13.36000 632 MET C C 1
ATOM 3943 O O . MET B 1 227 ? 35.11493 -3.31454 1.97138 1.000 13.44000 632 MET C O 1
ATOM 3948 N N . SER B 1 228 ? 35.02698 -4.60658 0.13841 1.000 12.55000 633 SER C N 1
ATOM 3949 C CA . SER B 1 228 ? 36.43599 -4.35459 -0.14356 1.000 12.21000 633 SER C CA 1
ATOM 3950 C C . SER B 1 228 ? 36.67601 -2.94460 -0.67958 1.000 12.84000 633 SER C C 1
ATOM 3951 O O . SER B 1 228 ? 37.76500 -2.38960 -0.49956 1.000 14.52000 633 SER C O 1
ATOM 3954 N N . THR B 1 229 ? 35.66502 -2.33261 -1.29962 1.000 10.82000 634 THR C N 1
ATOM 3955 C CA . THR B 1 229 ? 35.83404 -1.04162 -1.94964 1.000 12.29000 634 THR C CA 1
ATOM 3956 C C . THR B 1 229 ? 34.96403 0.07139 -1.38469 1.000 10.21000 634 THR C C 1
ATOM 3957 O O . THR B 1 229 ? 35.20904 1.24239 -1.69871 1.000 13.79000 634 THR C O 1
ATOM 3961 N N . GLY B 1 230 ? 33.95001 -0.25059 -0.58371 1.000 9.18000 635 GLY C N 1
ATOM 3962 C CA . GLY B 1 230 ? 33.04100 0.77342 -0.11076 1.000 9.86000 635 GLY C CA 1
ATOM 3963 C C . GLY B 1 230 ? 32.00503 1.20541 -1.11579 1.000 9.90000 635 GLY C C 1
ATOM 3964 O O . GLY B 1 230 ? 31.28402 2.17741 -0.85883 1.000 9.99000 635 GLY C O 1
ATOM 3965 N N . LYS B 1 231 ? 31.89206 0.50838 -2.24778 1.000 9.78000 636 LYS C N 1
ATOM 3966 C CA . LYS B 1 231 ? 30.97709 0.87436 -3.31481 1.000 9.21000 636 LYS C CA 1
ATOM 3967 C C . LYS B 1 231 ? 29.88809 -0.17264 -3.45382 1.000 9.97000 636 LYS C C 1
ATOM 3968 O O . LYS B 1 231 ? 30.13608 -1.37763 -3.30779 1.000 10.86000 636 LYS C O 1
ATOM 3974 N N . GLY B 1 232 ? 28.69110 0.28436 -3.74186 1.000 9.45000 637 GLY C N 1
ATOM 3975 C CA . GLY B 1 232 ? 27.56110 -0.60464 -3.97088 1.000 10.29000 637 GLY C CA 1
ATOM 3976 C C . GLY B 1 232 ? 26.56213 0.01735 -4.89492 1.000 9.76000 637 GLY C C 1
ATOM 3977 O O . GLY B 1 232 ? 26.93516 0.67732 -5.87692 1.000 11.78000 637 GLY C O 1
ATOM 3978 N N . THR B 1 233 ? 25.29112 -0.20465 -4.61295 1.000 8.97000 638 THR C N 1
ATOM 3979 C CA . THR B 1 233 ? 24.20114 0.38034 -5.36899 1.000 9.88000 638 THR C CA 1
ATOM 3980 C C . THR B 1 233 ? 23.30112 1.15936 -4.42203 1.000 10.58000 638 THR C C 1
ATOM 3981 O O . THR B 1 233 ? 23.27408 0.88739 -3.21102 1.000 9.88000 638 THR C O 1
ATOM 3985 N N . PRO B 1 234 ? 22.57113 2.14636 -4.92907 1.000 9.45000 639 PRO C N 1
ATOM 3986 C CA . PRO B 1 234 ? 21.62911 2.89138 -4.08211 1.000 10.61000 639 PRO C CA 1
ATOM 3987 C C . PRO B 1 234 ? 20.32411 2.12738 -3.95313 1.000 10.39000 639 PRO C C 1
ATOM 3988 O O . PRO B 1 234 ? 19.85913 1.49436 -4.90413 1.000 11.52000 639 PRO C O 1
ATOM 3992 N N . VAL B 1 235 ? 19.72208 2.19041 -2.76214 1.000 9.54000 640 VAL C N 1
ATOM 3993 C CA . VAL B 1 235 ? 18.35307 1.71141 -2.61317 1.000 9.02000 640 VAL C CA 1
ATOM 3994 C C . VAL B 1 235 ? 17.45910 2.54640 -3.52521 1.000 9.05000 640 VAL C C 1
ATOM 3995 O O . VAL B 1 235 ? 17.58110 3.77740 -3.57923 1.000 10.05000 640 VAL C O 1
ATOM 3999 N N . GLU B 1 236 ? 16.56412 1.88139 -4.26322 1.000 9.81000 641 GLU C N 1
ATOM 4000 C CA . GLU B 1 236 ? 15.67514 2.60537 -5.17326 1.000 11.02000 641 GLU C CA 1
ATOM 4001 C C . GLU B 1 236 ? 14.42712 3.13039 -4.46131 1.000 11.35000 641 GLU C C 1
ATOM 4002 O O . GLU B 1 236 ? 14.08413 4.31439 -4.57234 1.000 12.15000 641 GLU C O 1
ATOM 4008 N N . SER B 1 237 ? 13.74410 2.26640 -3.72031 1.000 9.95000 642 SER C N 1
ATOM 4009 C CA . SER B 1 237 ? 12.50508 2.60942 -3.03635 1.000 8.65000 642 SER C CA 1
ATOM 4010 C C . SER B 1 237 ? 12.32505 1.61544 -1.90133 1.000 10.65000 642 SER C C 1
ATOM 4011 O O . SER B 1 237 ? 13.02205 0.59844 -1.82629 1.000 12.11000 642 SER C O 1
ATOM 4014 N N . LEU B 1 238 ? 11.38003 1.91847 -1.01737 1.000 10.01000 643 LEU C N 1
ATOM 4015 C CA . LEU B 1 238 ? 11.13599 1.11549 0.16764 1.000 10.18000 643 LEU C CA 1
ATOM 4016 C C . LEU B 1 238 ? 9.69099 0.64149 0.19361 1.000 10.90000 643 LEU C C 1
ATOM 4017 O O . LEU B 1 238 ? 8.77400 1.38649 -0.17442 1.000 12.54000 643 LEU C O 1
ATOM 4022 N N . SER B 1 239 ? 9.49398 -0.59450 0.64763 1.000 11.22000 644 SER C N 1
ATOM 4023 C CA . SER B 1 239 ? 8.16097 -1.13649 0.87461 1.000 11.12000 644 SER C CA 1
ATOM 4024 C C . SER B 1 239 ? 8.15593 -2.00846 2.12163 1.000 12.46000 644 SER C C 1
ATOM 4025 O O . SER B 1 239 ? 8.78591 -1.64844 3.11364 1.000 12.96000 644 SER C O 1
ATOM 4028 N N . ASP B 1 240 ? 7.45693 -3.13946 2.10863 1.000 11.55000 645 ASP C N 1
ATOM 4029 C CA . ASP B 1 240 ? 7.46390 -4.06344 3.23465 1.000 10.45000 645 ASP C CA 1
ATOM 4030 C C . ASP B 1 240 ? 8.22090 -5.33345 2.86669 1.000 10.69000 645 ASP C C 1
ATOM 4031 O O . ASP B 1 240 ? 8.26293 -5.74047 1.69770 1.000 14.25000 645 ASP C O 1
ATOM 4036 N N . TYR B 1 241 ? 8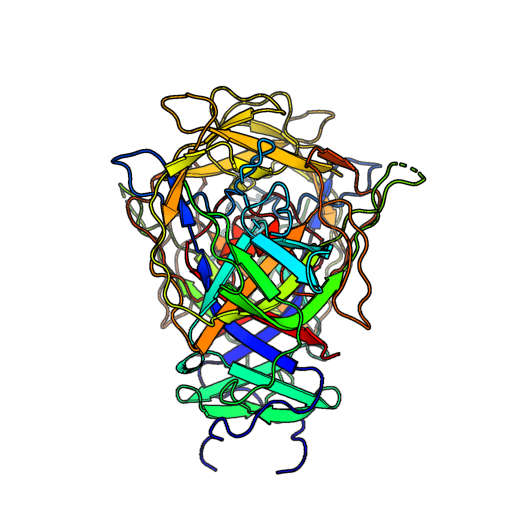.84587 -5.94743 3.87272 1.000 9.36000 646 TYR C N 1
ATOM 4037 C CA . TYR B 1 241 ? 9.73388 -7.08444 3.65677 1.000 9.75000 646 TYR C CA 1
ATOM 4038 C C . TYR B 1 241 ? 9.43285 -8.16542 4.67678 1.000 10.93000 646 TYR C C 1
ATOM 4039 O O . TYR B 1 241 ? 9.20981 -7.86439 5.84977 1.000 12.67000 646 TYR C O 1
ATOM 4048 N N . VAL B 1 242 ? 9.42385 -9.42142 4.22481 1.000 10.92000 647 VAL C N 1
ATOM 4049 C CA . VAL B 1 242 ? 9.29083 -10.58141 5.09583 1.000 10.57000 647 VAL C CA 1
ATOM 4050 C C . VAL B 1 242 ? 10.67282 -11.14541 5.35888 1.000 9.96000 647 VAL C C 1
ATOM 4051 O O . VAL B 1 242 ? 11.41084 -11.46743 4.41890 1.000 11.68000 647 VAL C O 1
ATOM 4055 N N . MET B 1 243 ? 11.01478 -11.26338 6.63689 1.000 8.77000 648 MET C N 1
ATOM 4056 C CA . MET B 1 243 ? 12.31877 -11.74838 7.07093 1.000 10.64000 648 MET C CA 1
ATOM 4057 C C . MET B 1 243 ? 12.10775 -13.14736 7.63596 1.000 8.96000 648 MET C C 1
ATOM 4058 O O . MET B 1 243 ? 11.62372 -13.29234 8.76595 1.000 9.76000 648 MET C O 1
ATOM 4063 N N . PRO B 1 244 ? 12.39677 -14.21138 6.87599 1.000 9.70000 649 PRO C N 1
ATOM 4064 C CA . PRO B 1 244 ? 11.96775 -15.54537 7.30800 1.000 10.69000 649 PRO C CA 1
ATOM 4065 C C . PRO B 1 244 ? 12.81372 -16.15535 8.40304 1.000 10.24000 649 PRO C C 1
ATOM 4066 O O . PRO B 1 244 ? 12.35870 -17.11834 9.02804 1.000 13.12000 649 PRO C O 1
ATOM 4070 N N . GLN B 1 245 ? 14.01472 -15.64835 8.66206 1.000 10.26000 650 GLN C N 1
ATOM 4071 C CA . GLN B 1 245 ? 14.86269 -16.21733 9.69809 1.000 11.78000 650 GLN C CA 1
ATOM 4072 C C . GLN B 1 245 ? 15.36867 -15.12431 10.63208 1.000 10.51000 650 GLN C C 1
ATOM 4073 O O . GLN B 1 245 ? 15.40268 -13.93932 10.28706 1.000 9.81000 650 GLN C O 1
ATOM 4079 N N . GLN B 1 246 ? 15.76363 -15.54929 11.82810 1.000 10.19000 651 GLN C N 1
ATOM 4080 C CA . GLN B 1 246 ? 16.33361 -14.63127 12.80310 1.000 10.48000 651 GLN C CA 1
ATOM 4081 C C . GLN B 1 246 ? 17.59562 -13.98029 12.25412 1.000 9.32000 651 GLN C C 1
ATOM 4082 O O . GLN B 1 246 ? 18.34264 -14.57230 11.46415 1.000 10.45000 651 GLN C O 1
ATOM 4088 N N . LYS B 1 247 ? 17.86162 -12.76128 12.72110 1.000 9.02000 652 LYS C N 1
ATOM 4089 C CA . LYS B 1 247 ? 19.12562 -12.07129 12.47512 1.000 8.03000 652 LYS C CA 1
ATOM 4090 C C . LYS B 1 247 ? 19.76859 -11.75126 13.81514 1.000 9.26000 652 LYS C C 1
ATOM 4091 O O . LYS B 1 247 ? 19.20157 -11.00424 14.62311 1.000 8.93000 652 LYS C O 1
ATOM 4097 N N . ASP B 1 248 ? 20.95558 -12.29026 14.04918 1.000 9.22000 653 ASP C N 1
ATOM 4098 C CA . ASP B 1 248 ? 21.76355 -11.89224 15.19419 1.000 9.05000 653 ASP C CA 1
ATOM 4099 C C . ASP B 1 248 ? 22.86357 -11.02225 14.61121 1.000 10.56000 653 ASP C C 1
ATOM 4100 O O . ASP B 1 248 ? 23.89658 -11.50727 14.15024 1.000 13.00000 653 ASP C O 1
ATOM 4105 N N . ALA B 1 249 ? 22.61457 -9.71925 14.60917 1.000 8.22000 654 ALA C N 1
ATOM 4106 C CA . ALA B 1 249 ? 23.42860 -8.77927 13.86418 1.000 7.91000 654 ALA C CA 1
ATOM 4107 C C . ALA B 1 249 ? 24.67558 -8.35826 14.64320 1.000 8.18000 654 ALA C C 1
ATOM 4108 O O . ALA B 1 249 ? 24.81354 -8.61723 15.84621 1.000 9.47000 654 ALA C O 1
ATOM 4110 N N . HIS B 1 250 ? 25.55560 -7.63527 13.94121 1.000 9.70000 655 HIS C N 1
ATOM 4111 C CA . HIS B 1 250 ? 26.86858 -7.25627 14.45524 1.000 10.08000 655 HIS C CA 1
ATOM 4112 C C . HIS B 1 250 ? 27.21559 -5.77727 14.28322 1.000 11.75000 655 HIS C C 1
ATOM 4113 O O . HIS B 1 250 ? 28.07257 -5.28326 15.02723 1.000 12.77000 655 HIS C O 1
ATOM 4120 N N . ILE B 1 251 ? 26.60562 -5.04829 13.33919 1.000 9.67000 656 ILE C N 1
ATOM 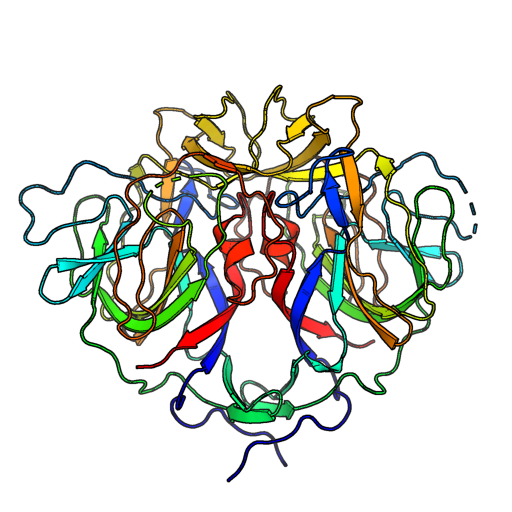4121 C CA . ILE B 1 251 ? 27.17963 -3.74230 12.97318 1.000 8.75000 656 ILE C CA 1
ATOM 4122 C C . ILE B 1 251 ? 26.71661 -2.55428 13.82014 1.000 9.84000 656 ILE C C 1
ATOM 4123 O O . ILE B 1 251 ? 27.26862 -1.45628 13.66313 1.000 11.01000 656 ILE C O 1
ATOM 4128 N N . GLY B 1 252 ? 25.71859 -2.71826 14.69712 1.000 7.91000 657 GLY C N 1
ATOM 4129 C CA . GLY B 1 252 ? 25.41257 -1.69724 15.69709 1.000 8.44000 657 GLY C CA 1
ATOM 4130 C C . GLY B 1 252 ? 24.50158 -0.55724 15.27304 1.000 10.20000 657 GLY C C 1
ATOM 4131 O O . GLY B 1 252 ? 24.22156 0.33377 16.08301 1.000 12.24000 657 GLY C O 1
ATOM 4132 N N . MET B 1 253 ? 24.04061 -0.54827 14.03903 1.000 9.12000 658 MET C N 1
ATOM 4133 C CA . MET B 1 253 ? 23.15263 0.46772 13.49198 1.000 8.26000 658 MET C CA 1
ATOM 4134 C C . MET B 1 253 ? 21.70063 0.05373 13.38595 1.000 5.65000 658 MET C C 1
ATOM 4135 O O . MET B 1 253 ? 20.86864 0.89072 13.03991 1.000 7.30000 658 MET C O 1
ATOM 4140 N N . TRP B 1 254 ? 21.36562 -1.19927 13.66197 1.000 5.88000 659 TRP C N 1
ATOM 4141 C CA . TRP B 1 254 ? 20.05463 -1.68827 13.24194 1.000 5.87000 659 TRP C CA 1
ATOM 4142 C C . TRP B 1 254 ? 18.91561 -1.03125 14.01390 1.000 6.75000 659 TRP C C 1
ATOM 4143 O O . TRP B 1 254 ? 17.88863 -0.67726 13.41486 1.000 7.21000 659 TRP C O 1
ATOM 4154 N N . TYR B 1 255 ? 19.05858 -0.85823 15.33490 1.000 6.98000 660 TYR C N 1
ATOM 4155 C CA . TYR B 1 255 ? 17.95156 -0.26721 16.08286 1.000 5.47000 660 TYR C CA 1
ATOM 4156 C C . TYR B 1 255 ? 17.79957 1.21578 15.77082 1.000 5.53000 660 TYR C C 1
ATOM 4157 O O . TYR B 1 255 ? 16.67158 1.70078 15.59278 1.000 5.82000 660 TYR C O 1
ATOM 4166 N N . ARG B 1 256 ? 18.91958 1.92978 15.61784 1.000 7.07000 661 ARG C N 1
ATOM 4167 C CA . ARG B 1 256 ? 18.85159 3.32477 15.19281 1.000 5.94000 661 ARG C CA 1
ATOM 4168 C C . ARG B 1 256 ? 18.19163 3.44274 13.82479 1.000 6.25000 661 ARG C C 1
ATOM 4169 O O . ARG B 1 256 ? 17.41764 4.37474 13.59075 1.000 7.02000 661 ARG C O 1
ATOM 4177 N N . ALA B 1 257 ? 18.46365 2.49472 12.91282 1.000 5.68000 662 ALA C N 1
ATOM 4178 C CA . ALA B 1 257 ? 17.91269 2.59370 11.56380 1.000 5.08000 662 ALA C CA 1
ATOM 4179 C C . ALA B 1 257 ? 16.45669 2.16970 11.47577 1.000 6.32000 662 ALA C C 1
ATOM 4180 O O . ALA B 1 257 ? 15.77072 2.57468 10.52574 1.000 6.83000 662 ALA C O 1
ATOM 4182 N N . LEU B 1 258 ? 15.96266 1.36572 12.42177 1.000 5.32000 663 LEU C N 1
ATOM 4183 C CA . LEU B 1 258 ? 14.62766 0.81072 12.29475 1.000 5.57000 663 LEU C CA 1
ATOM 4184 C C . LEU B 1 258 ? 13.60064 1.42774 13.23670 1.000 6.13000 663 LEU C C 1
ATOM 4185 O O . LEU B 1 258 ? 12.40464 1.16274 13.07768 1.000 6.69000 663 LEU C O 1
ATOM 4190 N N . THR B 1 259 ? 14.00962 2.24076 14.19970 1.000 5.69000 664 THR C N 1
ATOM 4191 C CA . THR B 1 259 ? 13.04059 2.80978 15.12966 1.000 6.13000 664 THR C CA 1
ATOM 4192 C C . THR B 1 259 ? 12.16461 3.86677 14.44862 1.000 4.81000 664 THR C C 1
ATOM 4193 O O . THR B 1 259 ? 12.60864 4.59575 13.56561 1.000 6.76000 664 THR C O 1
ATOM 4197 N N . SER B 1 260 ? 10.89960 3.94278 14.86858 1.000 5.43000 665 SER C N 1
ATOM 4198 C CA . SER B 1 260 ? 10.02062 4.97978 14.34354 1.000 5.81000 665 SER C CA 1
ATOM 4199 C C . SER B 1 260 ? 10.13560 6.27579 15.11751 1.000 5.61000 665 SER C C 1
ATOM 4200 O O . SER B 1 260 ? 9.81662 7.33478 14.56448 1.000 7.55000 665 SER C O 1
ATOM 4203 N N . VAL B 1 261 ? 10.58357 6.21282 16.37353 1.000 6.12000 666 VAL C N 1
ATOM 4204 C CA . VAL B 1 261 ? 10.63055 7.35883 17.27651 1.000 6.90000 666 VAL C CA 1
ATOM 4205 C C . VAL B 1 261 ? 11.89152 7.26585 18.12654 1.000 6.03000 666 VAL C C 1
ATOM 4206 O O . VAL B 1 261 ? 12.44151 6.18585 18.37358 1.000 5.70000 666 VAL C O 1
ATOM 4210 N N . GLY B 1 262 ? 12.34451 8.41686 18.60453 1.000 5.97000 667 GLY C N 1
ATOM 4211 C CA . GLY B 1 262 ? 13.47949 8.41087 19.50156 1.000 5.90000 667 GLY C CA 1
ATOM 4212 C C . GLY B 1 262 ? 14.00249 9.80487 19.75455 1.000 6.21000 667 GLY C C 1
ATOM 4213 O O . GLY B 1 262 ? 13.60351 10.76686 19.08652 1.000 6.94000 667 GLY C O 1
ATOM 4214 N N . PRO B 1 263 ? 14.92346 9.93189 20.70457 1.000 5.48000 668 PRO C N 1
ATOM 4215 C CA . PRO B 1 263 ? 15.57146 11.22589 20.94856 1.000 6.72000 668 PRO C CA 1
ATOM 4216 C C . PRO B 1 263 ? 16.46649 11.59287 19.77658 1.000 5.38000 668 PRO C C 1
ATOM 4217 O O . PRO B 1 263 ? 16.94951 10.73585 19.03861 1.000 6.72000 668 PRO C O 1
ATOM 4221 N N . ARG B 1 264 ? 16.65350 12.89586 19.58256 1.000 5.95000 669 ARG C N 1
ATOM 4222 C CA . ARG B 1 264 ? 17.48153 13.37284 18.48257 1.000 6.26000 669 ARG C CA 1
ATOM 4223 C C . ARG B 1 264 ? 18.91853 12.84584 18.57362 1.000 5.51000 669 ARG C C 1
ATOM 4224 O O . ARG B 1 264 ? 19.55355 12.58281 17.54564 1.000 7.00000 669 ARG C O 1
ATOM 4232 N N . THR B 1 265 ? 19.46549 12.71186 19.78764 1.000 5.72000 670 THR C N 1
ATOM 4233 C CA . THR B 1 265 ? 20.84149 12.27786 19.98868 1.000 6.52000 670 THR C CA 1
ATOM 4234 C C . THR B 1 265 ? 20.84746 11.14488 20.99971 1.000 6.94000 670 THR C C 1
ATOM 4235 O O . THR B 1 265 ? 20.06943 11.16690 21.95568 1.000 6.46000 670 THR C O 1
ATOM 4239 N N . ASP B 1 266 ? 21.72746 10.16087 20.78075 1.000 6.01000 671 ASP C N 1
ATOM 4240 C CA . ASP B 1 266 ? 22.10143 9.18389 21.80678 1.000 6.73000 671 ASP C CA 1
ATOM 4241 C C . ASP B 1 266 ? 23.47744 8.64488 21.44083 1.000 6.27000 671 ASP C C 1
ATOM 4242 O O . ASP B 1 266 ? 23.99047 8.89886 20.34484 1.000 7.77000 671 ASP C O 1
ATOM 4247 N N . VAL B 1 267 ? 24.06341 7.87890 22.36686 1.000 6.79000 672 VAL C N 1
ATOM 4248 C CA . VAL B 1 267 ? 25.35942 7.23789 22.14291 1.000 8.16000 672 VAL C CA 1
ATOM 4249 C C . VAL B 1 267 ? 25.21144 6.00687 21.25993 1.000 10.43000 672 VAL C C 1
ATOM 4250 O O . VAL B 1 267 ? 24.29943 5.19488 21.44892 1.000 13.34000 672 VAL C O 1
ATOM 4254 N N . LEU B 1 268 ? 26.12046 5.86685 20.28496 1.000 10.00000 673 LEU C N 1
ATOM 4255 C CA . LEU B 1 268 ? 26.24448 4.70383 19.40898 1.000 14.57000 673 LEU C CA 1
ATOM 4256 C C . LEU B 1 268 ? 27.72548 4.32583 19.31603 1.000 9.86000 673 LEU C C 1
ATOM 4257 O O . LEU B 1 268 ? 28.58649 5.20782 19.30304 1.000 11.55000 673 LEU C O 1
ATOM 4262 N N . THR B 1 269 ? 28.03648 3.01783 19.27606 1.000 14.06000 674 THR C N 1
ATOM 4263 C CA . THR B 1 269 ? 29.35649 2.52881 18.86511 1.000 14.52000 674 THR C CA 1
ATOM 4264 C C . THR B 1 269 ? 29.20252 1.80279 17.53912 1.000 14.21000 674 THR C C 1
ATOM 4265 O O . THR B 1 269 ? 28.39053 0.87979 17.41812 1.000 15.31000 674 THR C O 1
ATOM 4269 N N . LEU B 1 270 ? 29.97655 2.22077 16.55613 1.000 11.52000 675 LEU C N 1
ATOM 4270 C CA . LEU B 1 270 ? 29.95959 1.62174 15.23614 1.000 10.41000 675 LEU C CA 1
ATOM 4271 C C . LEU B 1 270 ? 31.35559 1.09773 14.93319 1.000 10.22000 675 LEU C C 1
ATOM 4272 O O . LEU B 1 270 ? 32.34458 1.52074 15.54121 1.000 13.99000 675 LEU C O 1
ATOM 4277 N N . HIS B 1 271 ? 31.44662 0.17271 13.98821 1.000 10.78000 676 HIS C N 1
ATOM 4278 C CA . HIS B 1 271 ? 32.73362 -0.40730 13.63526 1.000 11.82000 676 HIS C CA 1
ATOM 4279 C C . HIS B 1 271 ? 32.93567 -0.21533 12.14526 1.000 9.38000 676 HIS C C 1
ATOM 4280 O O . HIS B 1 271 ? 31.99469 -0.36334 11.36024 1.000 10.87000 676 HIS C O 1
ATOM 4287 N N . PHE B 1 272 ? 34.15768 0.12566 11.76129 1.000 9.12000 677 PHE C N 1
ATOM 4288 C CA . PHE B 1 272 ? 34.42271 0.57063 10.40129 1.000 11.64000 677 PHE C CA 1
ATOM 4289 C C . PHE B 1 272 ? 35.57273 -0.19039 9.77333 1.000 14.21000 677 PHE C C 1
ATOM 4290 O O . PHE B 1 272 ? 36.60571 -0.43538 10.40637 1.000 12.45000 677 PHE C O 1
ATOM 4298 N N . HIS B 1 273 ? 35.40076 -0.51041 8.50133 1.000 12.38000 678 HIS C N 1
ATOM 4299 C CA . HIS B 1 273 ? 36.45178 -1.12543 7.71437 1.000 11.64000 678 HIS C CA 1
ATOM 4300 C C . HIS B 1 273 ? 37.07381 -0.08545 6.79537 1.000 16.00000 678 HIS C C 1
ATOM 4301 O O . HIS B 1 273 ? 36.38483 0.78354 6.25133 1.000 14.73000 678 HIS C O 1
ATOM 4308 N N . LEU B 1 274 ? 38.38281 -0.15446 6.66441 1.000 27.74000 679 LEU C N 1
ATOM 4309 C CA . LEU B 1 274 ? 39.11884 0.68852 5.74041 1.000 37.58000 679 LEU C CA 1
ATOM 4310 C C . LEU B 1 274 ? 39.22788 -0.00150 4.38643 1.000 38.71000 679 LEU C C 1
ATOM 4311 O O . LEU B 1 274 ? 38.99288 -1.21051 4.27545 1.000 33.22000 679 LEU C O 1
ATOM 4316 N N . PRO B 1 275 ? 39.54691 0.74647 3.31342 1.000 43.92000 680 PRO C N 1
ATOM 4317 C CA . PRO B 1 275 ? 39.68194 0.15245 1.97544 1.000 40.22000 680 PRO C CA 1
ATOM 4318 C C . PRO B 1 275 ? 40.58094 -1.08656 1.93249 1.000 44.78000 680 PRO C C 1
ATOM 4319 O O . PRO B 1 275 ? 41.73293 -1.01155 2.36452 1.000 44.99000 680 PRO C O 1
#